Protein AF-0000000080389452 (afdb_homodimer)

Foldseek 3Di:
DAFAAQFDFDDDVQLVVLLVVCVVVVQWFDDDLQVVLFVVLLVLQVAPTKHKFFFLLLQLLLLCVLLVQAALAEEEEALQADLSNQVSNVVRNYHYDYFFADLQQRKHDLVRVLVRDDPRYAAYEIENPQQWDDPLVSRLVSCVVNVHAYEYACQQHRQKFFLRHHPCESGKYKYWQPRLHLHHLVTIMMIGHRDPSSNQSSNCQCPQCDPDPPDHDDGHDNGTDTSSSSSRSVVRVVCSVVFQVLLVVLLVLLCVLQPPQPQKAWHDHDPRIDGSRSWGKIWGLCQVVLCVLCVVLSFHKDQSAQAGNCRDPVNVVVPRDDDHPSSNRSSNTIMTGRRTNVQDPVNSVSSSVSVNVVSVVVD/DAFAAQFDFDDDPQLVVLLVVCVVVVQWFDDDLQVVLFVVLLVLQVAPTKHKFFFLLLQLLLLCVLLVQAALAEEEEALLADLSNQVSNVVRNYHYDYFFADLQQRKHDLVRVVVRDDPRYAAYEIENPQQWDDPLVSRLVSCVVVVHAYEYACQQHRQKFFLRHHPCESGKYKYWQPRLHLHHLVTIMMIGHRDPSSNQSSNCQCPQCDPDPPDHDDGHDNGTDTSSSSSRSVVRVVCSVVFQVLLVVLLVLLCVLQPPQPQKAWHDHDPRIDGSRSWGKIWGLCQVVLCVLCVVLSFHKDQSAQAGNCRDPVNVVVPRDDDHPSSNRSSNTIMTGRRTNVQDPVNSVSSSVSVNVVSVVVD

Solvent-accessible surface area (backbone atoms only — not comparable to full-atom values): 35458 Å² total; per-residue (Å²): 126,85,67,45,58,47,62,74,61,85,68,56,67,69,33,50,51,40,30,46,54,29,51,71,68,56,57,37,33,68,43,70,43,31,54,50,34,18,51,52,48,11,59,72,40,66,30,79,33,39,49,60,17,41,21,31,45,50,14,44,28,39,54,41,47,37,71,69,48,22,71,76,29,27,33,38,29,54,34,66,49,67,61,50,69,47,42,27,37,44,73,45,48,19,40,64,37,73,32,39,37,34,84,63,61,52,15,55,27,64,88,47,43,67,82,68,60,54,95,40,45,46,30,41,36,49,40,18,42,46,2,36,55,45,63,57,67,56,50,48,50,54,22,62,76,66,74,32,45,49,35,32,41,25,43,39,18,78,81,10,22,45,71,88,38,37,56,35,46,88,37,37,11,15,26,29,14,39,48,73,33,79,42,35,25,33,50,13,16,29,28,26,24,73,47,66,68,42,50,54,41,31,52,15,31,30,46,44,11,27,92,46,94,85,42,31,64,39,90,30,42,79,31,62,31,28,15,43,29,22,27,27,31,52,52,34,59,74,42,33,66,59,38,36,51,40,11,42,52,43,45,50,54,49,41,69,69,43,56,83,42,78,72,47,41,65,67,63,78,58,90,58,43,39,60,29,36,52,41,40,47,31,35,23,89,56,27,68,61,50,49,52,50,34,47,76,71,30,35,37,60,43,63,85,44,66,54,38,40,53,72,25,59,35,35,40,72,74,62,47,76,80,84,41,67,51,38,56,51,45,28,60,15,41,39,26,42,55,24,48,64,83,63,43,72,66,52,49,50,52,54,47,50,52,51,50,52,54,47,54,67,76,97,127,84,66,44,57,47,64,73,61,85,68,56,68,70,32,49,51,39,30,47,52,28,52,70,66,56,58,35,32,69,44,70,43,30,55,50,34,18,51,53,48,11,58,72,40,66,31,78,34,38,50,60,17,42,20,30,46,49,12,45,28,39,53,42,48,38,71,68,48,22,71,77,29,26,32,39,30,53,33,66,47,66,60,51,69,47,43,27,36,45,73,45,49,19,39,66,38,74,33,39,38,34,85,65,61,52,16,54,29,62,87,47,43,65,82,68,62,53,95,41,46,46,31,42,36,48,38,18,42,47,2,35,56,44,64,58,67,56,50,48,51,56,22,61,76,65,72,31,45,49,36,32,42,24,40,40,17,78,82,10,22,45,72,88,37,37,56,35,45,88,37,37,10,17,26,28,14,38,48,75,34,77,41,34,24,34,50,14,16,28,28,26,22,72,44,66,68,42,49,54,40,31,53,16,31,30,46,43,12,27,92,46,93,86,43,32,65,39,90,28,41,79,32,63,30,28,14,44,29,22,26,28,31,50,51,34,59,74,43,32,66,61,40,36,51,39,11,42,51,44,45,49,54,50,41,70,68,43,57,82,43,78,71,47,42,67,66,62,75,54,90,56,42,40,59,29,36,51,42,40,46,31,35,23,90,56,2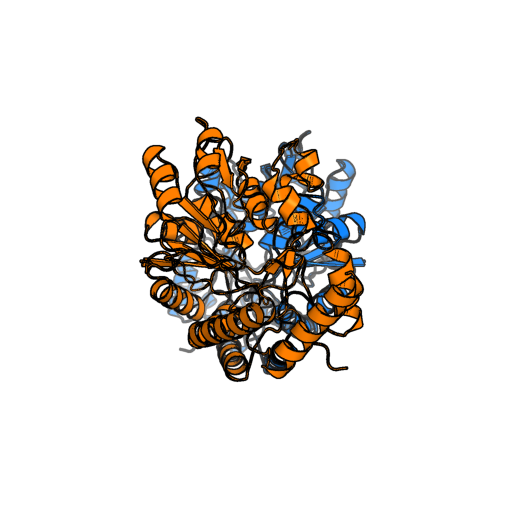8,68,60,51,50,53,52,34,47,76,72,31,34,37,61,43,62,86,46,67,54,38,39,53,71,25,60,34,36,39,71,73,63,47,75,80,85,41,66,52,38,56,51,46,30,59,15,40,40,25,41,56,23,46,63,83,62,45,72,67,54,49,50,52,54,47,50,50,51,50,52,54,46,56,68,76,98

InterPro domains:
  IPR000653 DegT/DnrJ/EryC1/StrS aminotransferase [PF01041] (10-355)
  IPR000653 DegT/DnrJ/EryC1/StrS aminotransferase [PIRSF000390] (1-358)
  IPR000653 DegT/DnrJ/EryC1/StrS aminotransferase [PTHR30244] (3-356)
  IPR000653 DegT/DnrJ/EryC1/StrS aminotransferase [cd00616] (15-356)
  IPR015421 Pyridoxal phosphate-dependent transferase, major domain [G3DSA:3.40.640.10] (1-239)
  IPR015422 Pyridoxal phosphate-dependent transferase, small domain [G3DSA:3.90.1150.10] (240-360)
  IPR015424 Pyridoxal phosphate-dependent transferase [SSF53383] (4-356)

Organism: NCBI:txid1090322

Secondary structure (DSSP, 8-state):
---B-S------HHHHHHHHHHHHHS--SSSHHHHHHHHHHHHHHT-SEEEEES-HHHHHHHHHHHTT--TT-EEEEESSS-THHHHHHHHTT-EEEEE-B-TTT-SB-HHHHGGG--TTEEEEE-B-GGGPPP-HHHHHHHHHHTT-EEEEE-TT-TT-EETTEETTTTTEEEEE--TTSSS--SS-EEEEES-HHHHHHHHHHHBTTEEETTEE-S---B-PPPHHHHHHHHHHHHHHHHHHHHHHHHHHHHHHHHTT-TT-BPPP--TTEE---S-EEEE-TTHHHHHHHHHHTTB--B-S-SS-GGGSHHHHHTT-----HHHHHHHHHEEEE--STT--HHHHHHHHHHHHHHHHHH-/---B-S------HHHHHHHHHHHHHS--SSSHHHHHHHHHHHHHHT-SEEEEES-HHHHHHHHHHHTT--TT-EEEEESSS-THHHHHHHHTT-EEEEE-B-TTT-SB-HHHHGGG--TTEEEEE-B-GGGPPP-HHHHHHHHHHTT-EEEEE-TT-TT-EETTEETTTTTEEEEE--TTSSS--SS-EEEEES-HHHHHHHHHHHBTTEEETTEE-S---B-PPPHHHHHHHHHHHHHHHHHHHHHHHHHHHHHHHHTT-TT-BPPP--TTEE---S-EEEE-TTHHHHHHHHHHTTB--B-S-SS-GGGSHHHHHTT-----HHHHHHHHHEEEE--STT--HHHHHHHHHHHHHHHHHH-

Structure (mmCIF, N/CA/C/O backbone):
data_AF-0000000080389452-model_v1
#
loop_
_entity.id
_entity.type
_entity.pdbx_description
1 polymer 'Putative PLP-dependent enzyme possibly involved in cell wall biogenesis'
#
loop_
_atom_site.group_PDB
_atom_site.id
_atom_site.type_symbol
_atom_site.label_atom_id
_atom_site.label_alt_id
_atom_site.label_comp_id
_atom_site.label_asym_id
_atom_site.label_entity_id
_atom_site.label_seq_id
_atom_site.pdbx_PDB_ins_code
_atom_site.Cartn_x
_atom_site.Cartn_y
_atom_site.Cartn_z
_atom_site.occupancy
_atom_site.B_iso_or_equiv
_atom_site.auth_seq_id
_atom_site.auth_comp_id
_atom_site.auth_asym_id
_atom_site.auth_atom_id
_atom_site.pdbx_PDB_model_num
ATOM 1 N N . MET A 1 1 ? -13.375 12.711 34.062 1 52.12 1 MET A N 1
ATOM 2 C CA . MET A 1 1 ? -13.562 13.797 33.094 1 52.12 1 MET A CA 1
ATOM 3 C C . MET A 1 1 ? -13.469 13.281 31.672 1 52.12 1 MET A C 1
ATOM 5 O O . MET A 1 1 ? -12.703 12.359 31.391 1 52.12 1 MET A O 1
ATOM 9 N N . ASN A 1 2 ? -14.508 13.539 30.859 1 78.69 2 ASN A N 1
ATOM 10 C CA . ASN A 1 2 ? -14.57 12.992 29.516 1 78.69 2 ASN A CA 1
ATOM 11 C C . ASN A 1 2 ? -13.43 13.516 28.641 1 78.69 2 ASN A C 1
ATOM 13 O O . ASN A 1 2 ? -13.18 14.719 28.594 1 78.69 2 ASN A O 1
ATOM 17 N N . MET A 1 3 ? -12.531 12.734 28.141 1 92.12 3 MET A N 1
ATOM 18 C CA . MET A 1 3 ? -11.359 13.062 27.328 1 92.12 3 MET A CA 1
ATOM 19 C C . MET A 1 3 ? -11.766 13.703 26 1 92.12 3 MET A C 1
ATOM 21 O O . MET A 1 3 ? -12.719 13.25 25.359 1 92.12 3 MET A O 1
ATOM 25 N N . ILE A 1 4 ? -11.32 14.945 25.719 1 97.81 4 ILE A N 1
ATOM 26 C CA . ILE A 1 4 ? -11.453 15.578 24.406 1 97.81 4 ILE A CA 1
ATOM 27 C C . ILE A 1 4 ? -10.312 15.141 23.5 1 97.81 4 ILE A C 1
ATOM 29 O O . ILE A 1 4 ? -9.188 15.641 23.625 1 97.81 4 ILE A O 1
ATOM 33 N N . PRO A 1 5 ? -10.594 14.211 22.594 1 96.69 5 PRO A N 1
ATOM 34 C CA . PRO A 1 5 ? -9.492 13.633 21.812 1 96.69 5 PRO A CA 1
ATOM 35 C C . PRO A 1 5 ? -8.984 14.586 20.734 1 96.69 5 PRO A C 1
ATOM 37 O O . PRO A 1 5 ? -9.75 15.406 20.203 1 96.69 5 PRO A O 1
ATOM 40 N N . ILE A 1 6 ? -7.73 14.5 20.391 1 97.25 6 ILE A N 1
ATOM 41 C CA . ILE A 1 6 ? -7.078 15.312 19.375 1 97.25 6 ILE A CA 1
ATOM 42 C C . ILE A 1 6 ? -7.648 14.977 17.984 1 97.25 6 ILE A C 1
ATOM 44 O O . ILE A 1 6 ? -7.68 15.836 17.094 1 97.25 6 ILE A O 1
ATOM 48 N N . ALA A 1 7 ? -8.125 13.734 17.781 1 94.56 7 ALA A N 1
ATOM 49 C CA . ALA A 1 7 ? -8.711 13.266 16.531 1 94.56 7 ALA A CA 1
ATOM 50 C C . ALA A 1 7 ? -9.836 12.266 16.797 1 94.56 7 ALA A C 1
ATOM 52 O O . ALA A 1 7 ? -9.805 11.531 17.781 1 94.56 7 ALA A O 1
ATOM 53 N N . LYS A 1 8 ? -10.797 12.266 15.984 1 93.31 8 LYS A N 1
ATOM 54 C CA . LYS A 1 8 ? -11.922 11.344 16.078 1 93.31 8 LYS A CA 1
ATOM 55 C C . LYS A 1 8 ? -12.508 11.055 14.695 1 93.31 8 LYS A C 1
ATOM 57 O O . LYS A 1 8 ? -13.461 11.719 14.266 1 93.31 8 LYS A O 1
ATOM 62 N N . PRO A 1 9 ? -11.938 9.969 14.031 1 90.44 9 PRO A N 1
ATOM 63 C CA . PRO A 1 9 ? -12.539 9.609 12.742 1 90.44 9 PRO A CA 1
ATOM 64 C C . PRO A 1 9 ? -14.039 9.352 12.836 1 90.44 9 PRO A C 1
ATOM 66 O O . PRO A 1 9 ? -14.5 8.742 13.812 1 90.44 9 PRO A O 1
ATOM 69 N N . GLN A 1 10 ? -14.734 9.836 11.883 1 89.06 10 GLN A N 1
ATOM 70 C CA . GLN A 1 10 ? -16.188 9.719 11.891 1 89.06 10 GLN A CA 1
ATOM 71 C C . GLN A 1 10 ? -16.672 8.734 10.828 1 89.06 10 GLN A C 1
ATOM 73 O O . GLN A 1 10 ? -16.625 9.023 9.633 1 89.06 10 GLN A O 1
ATOM 78 N N . LEU A 1 11 ? -17.062 7.594 11.156 1 94.12 11 LEU A N 1
ATOM 79 C CA . LEU A 1 11 ? -17.719 6.617 10.297 1 94.12 11 LEU A CA 1
ATOM 80 C C . LEU A 1 11 ? -19.094 6.258 10.852 1 94.12 11 LEU A C 1
ATOM 82 O O . LEU A 1 11 ? -19.234 5.969 12.039 1 94.12 11 LEU A O 1
ATOM 86 N N . GLU A 1 12 ? -20.094 6.402 10.023 1 94.56 12 GLU A N 1
ATOM 87 C CA . GLU A 1 12 ? -21.469 6.117 10.414 1 94.56 12 GLU A CA 1
ATOM 88 C C . GLU A 1 12 ? -22.047 4.992 9.562 1 94.56 12 GLU A C 1
ATOM 90 O O . GLU A 1 12 ? -21.312 4.258 8.898 1 94.56 12 GLU A O 1
ATOM 95 N N . GLU A 1 13 ? -23.297 4.828 9.625 1 97.06 13 GLU A N 1
ATOM 96 C CA . GLU A 1 13 ? -23.984 3.713 8.984 1 97.06 13 GLU A CA 1
ATOM 97 C C . GLU A 1 13 ? -23.859 3.783 7.469 1 97.06 13 GLU A C 1
ATOM 99 O O . GLU A 1 13 ? -23.781 2.752 6.797 1 97.06 13 GLU A O 1
ATOM 104 N N . ALA A 1 14 ? -23.797 4.965 6.949 1 98.12 14 ALA A N 1
ATOM 105 C CA . ALA A 1 14 ? -23.688 5.113 5.5 1 98.12 14 ALA A CA 1
ATOM 106 C C . ALA A 1 14 ? -22.406 4.477 4.973 1 98.12 14 ALA A C 1
ATOM 108 O O . ALA A 1 14 ? -22.406 3.836 3.922 1 98.12 14 ALA A O 1
ATOM 109 N N . GLU A 1 15 ? -21.266 4.723 5.656 1 98.38 15 GLU A N 1
ATOM 110 C CA . GLU A 1 15 ? -20.016 4.074 5.281 1 98.38 15 GLU A CA 1
ATOM 111 C C . GLU A 1 15 ? -20.109 2.559 5.422 1 98.38 15 GLU A C 1
ATOM 113 O O . GLU A 1 15 ? -19.641 1.819 4.559 1 98.38 15 GLU A O 1
ATOM 118 N N . ILE A 1 16 ? -20.703 2.086 6.535 1 98.5 16 ILE A N 1
ATOM 119 C CA . ILE A 1 16 ? -20.828 0.657 6.805 1 98.5 16 ILE A CA 1
ATOM 120 C C . ILE A 1 16 ? -21.641 -0.009 5.691 1 98.5 16 ILE A C 1
ATOM 122 O O . ILE A 1 16 ? -21.234 -1.052 5.168 1 98.5 16 ILE A O 1
ATOM 126 N N . GLU A 1 17 ? -22.719 0.602 5.277 1 98.56 17 GLU A N 1
ATOM 127 C CA . GLU A 1 17 ? -23.562 0.057 4.219 1 98.56 17 GLU A CA 1
ATOM 128 C C . GLU A 1 17 ? -22.828 0.03 2.883 1 98.56 17 GLU A C 1
ATOM 130 O O . GLU A 1 17 ? -22.938 -0.93 2.119 1 98.56 17 GLU A O 1
ATOM 135 N N . ALA A 1 18 ? -22.125 1.091 2.594 1 98.75 18 ALA A N 1
ATOM 136 C CA . ALA A 1 18 ? -21.344 1.151 1.358 1 98.75 18 ALA A CA 1
ATOM 137 C C . ALA A 1 18 ? -20.312 0.023 1.298 1 98.75 18 ALA A C 1
ATOM 139 O O . ALA A 1 18 ? -20.141 -0.604 0.251 1 98.75 18 ALA A O 1
ATOM 140 N N . VAL A 1 19 ? -19.672 -0.255 2.412 1 98.75 19 VAL A N 1
ATOM 141 C CA . VAL A 1 19 ? -18.672 -1.317 2.494 1 98.75 19 VAL A CA 1
ATOM 142 C C . VAL A 1 19 ? -19.344 -2.676 2.354 1 98.75 19 VAL A C 1
ATOM 144 O O . VAL A 1 19 ? -18.859 -3.555 1.642 1 98.75 19 VAL A O 1
ATOM 147 N N . ASN A 1 20 ? -20.469 -2.84 3.041 1 98.56 20 ASN A N 1
ATOM 148 C CA . ASN A 1 20 ? -21.219 -4.094 2.953 1 98.56 20 ASN A CA 1
ATOM 149 C C . ASN A 1 20 ? -21.594 -4.418 1.513 1 98.56 20 ASN A C 1
ATOM 151 O O . ASN A 1 20 ? -21.516 -5.574 1.093 1 98.56 20 ASN A O 1
ATOM 155 N N . ASN A 1 21 ? -22.016 -3.414 0.791 1 98.31 21 ASN A N 1
ATOM 156 C CA . ASN A 1 21 ? -22.375 -3.611 -0.608 1 98.31 21 ASN A CA 1
ATOM 157 C C . ASN A 1 21 ? -21.188 -4.117 -1.432 1 98.31 21 ASN A C 1
ATOM 159 O O . ASN A 1 21 ? -21.359 -4.965 -2.309 1 98.31 21 ASN A O 1
ATOM 163 N N . VAL A 1 22 ? -20.031 -3.582 -1.189 1 98.44 22 VAL A N 1
ATOM 164 C CA . VAL A 1 22 ? -18.828 -4.016 -1.887 1 98.44 22 VAL A CA 1
ATOM 165 C C . VAL A 1 22 ? -18.516 -5.469 -1.524 1 98.44 22 VAL A C 1
ATOM 167 O O . VAL A 1 22 ? -18.234 -6.289 -2.402 1 98.44 22 VAL A O 1
ATOM 170 N N . LEU A 1 23 ? -18.531 -5.781 -0.225 1 98.19 23 LEU A N 1
ATOM 171 C CA . LEU A 1 23 ? -18.234 -7.137 0.231 1 98.19 23 LEU A CA 1
ATOM 172 C C . LEU A 1 23 ? -19.188 -8.148 -0.39 1 98.19 23 LEU A C 1
ATOM 174 O O . LEU A 1 23 ? -18.766 -9.227 -0.81 1 98.19 23 LEU A O 1
ATOM 178 N N . ARG A 1 24 ? -20.422 -7.777 -0.513 1 96.81 24 ARG A N 1
ATOM 179 C CA . ARG A 1 24 ? -21.438 -8.672 -1.056 1 96.81 24 ARG A CA 1
ATOM 180 C C . ARG A 1 24 ? -21.266 -8.836 -2.562 1 96.81 24 ARG A C 1
ATOM 182 O O . ARG A 1 24 ? -21.578 -9.891 -3.115 1 96.81 24 ARG A O 1
ATOM 189 N N . SER A 1 25 ? -20.75 -7.816 -3.227 1 94.56 25 SER A N 1
ATOM 190 C CA . SER A 1 25 ? -20.562 -7.863 -4.676 1 94.56 25 SER A CA 1
ATOM 191 C C . SER A 1 25 ? -19.469 -8.852 -5.066 1 94.56 25 SER A C 1
ATOM 193 O O . SER A 1 25 ? -19.453 -9.344 -6.195 1 94.56 25 SER A O 1
ATOM 195 N N . GLY A 1 26 ? -18.516 -9.055 -4.184 1 93.56 26 GLY A N 1
ATOM 196 C CA . GLY A 1 26 ? -17.375 -9.914 -4.48 1 93.56 26 GLY A CA 1
ATOM 197 C C . GLY A 1 26 ? -16.25 -9.18 -5.164 1 93.56 26 GLY A C 1
ATOM 198 O O . GLY A 1 26 ? -15.141 -9.719 -5.297 1 93.56 26 GLY A O 1
ATOM 199 N N . ILE A 1 27 ? -16.469 -7.992 -5.652 1 95.5 27 ILE A N 1
ATOM 200 C CA . ILE A 1 27 ? -15.414 -7.152 -6.219 1 95.5 27 ILE A CA 1
ATOM 201 C C . ILE A 1 27 ? -14.758 -6.336 -5.113 1 95.5 27 ILE A C 1
ATOM 203 O O . ILE A 1 27 ? -15.125 -5.184 -4.879 1 95.5 27 ILE A O 1
ATOM 207 N N . ILE A 1 28 ? -13.734 -6.91 -4.492 1 96.5 28 ILE A N 1
ATOM 208 C CA . ILE A 1 28 ? -13.32 -6.387 -3.195 1 96.5 28 ILE A CA 1
ATOM 209 C C . ILE A 1 28 ? -11.93 -5.766 -3.309 1 96.5 28 ILE A C 1
ATOM 211 O O . ILE A 1 28 ? -11.43 -5.168 -2.354 1 96.5 28 ILE A O 1
ATOM 215 N N . ALA A 1 29 ? -11.188 -6.008 -4.426 1 97.12 29 ALA A N 1
ATOM 216 C CA . ALA A 1 29 ? -9.953 -5.285 -4.723 1 97.12 29 ALA A CA 1
ATOM 217 C C . ALA A 1 29 ? -10.234 -4.051 -5.574 1 97.12 29 ALA A C 1
ATOM 219 O O . ALA A 1 29 ? -11.289 -3.422 -5.441 1 97.12 29 ALA A O 1
ATOM 220 N N . GLU A 1 30 ? -9.281 -3.549 -6.285 1 98.12 30 GLU A N 1
ATOM 221 C CA . GLU A 1 30 ? -9.531 -2.396 -7.148 1 98.12 30 GLU A CA 1
ATOM 222 C C . GLU A 1 30 ? -10.617 -2.701 -8.18 1 98.12 30 GLU A C 1
ATOM 224 O O . GLU A 1 30 ? -10.555 -3.723 -8.867 1 98.12 30 GLU A O 1
ATOM 229 N N . GLY A 1 31 ? -11.609 -1.897 -8.266 1 98 31 GLY A N 1
ATOM 230 C CA . GLY A 1 31 ? -12.711 -2.115 -9.18 1 98 31 GLY A CA 1
ATOM 231 C C . GLY A 1 31 ? -13.5 -0.852 -9.477 1 98 31 GLY A C 1
ATOM 232 O O . GLY A 1 31 ? -12.922 0.234 -9.586 1 98 31 GLY A O 1
ATOM 233 N N . PRO A 1 32 ? -14.797 -0.983 -9.727 1 98.38 32 PRO A N 1
ATOM 234 C CA . PRO A 1 32 ? -15.617 0.143 -10.188 1 98.38 32 PRO A CA 1
ATOM 235 C C . PRO A 1 32 ? -15.734 1.253 -9.141 1 98.38 32 PRO A C 1
ATOM 237 O O . PRO A 1 32 ? -15.844 2.43 -9.5 1 98.38 32 PRO A O 1
ATOM 240 N N . ARG A 1 33 ? -15.758 0.907 -7.852 1 98.69 33 ARG A N 1
ATOM 241 C CA . ARG A 1 33 ? -15.867 1.938 -6.824 1 98.69 33 ARG A CA 1
ATOM 242 C C . ARG A 1 33 ? -14.633 2.838 -6.816 1 98.69 33 ARG A C 1
ATOM 244 O O . ARG A 1 33 ? -14.742 4.043 -6.578 1 98.69 33 ARG A O 1
ATOM 251 N N . VAL A 1 34 ? -13.469 2.244 -7.066 1 98.94 34 VAL A N 1
ATOM 252 C CA . VAL A 1 34 ? -12.242 3.033 -7.168 1 98.94 34 VAL A CA 1
ATOM 253 C C . VAL A 1 34 ? -12.352 4 -8.344 1 98.94 34 VAL A C 1
ATOM 255 O O . VAL A 1 34 ? -12.008 5.18 -8.219 1 98.94 34 VAL A O 1
ATOM 258 N N . ALA A 1 35 ? -12.797 3.49 -9.461 1 98.88 35 ALA A N 1
ATOM 259 C CA . ALA A 1 35 ? -12.961 4.34 -10.641 1 98.88 35 ALA A CA 1
ATOM 260 C C . ALA A 1 35 ? -13.906 5.496 -10.359 1 98.88 35 ALA A C 1
ATOM 262 O O . ALA A 1 35 ? -13.648 6.633 -10.758 1 98.88 35 ALA A O 1
ATOM 263 N N . GLU A 1 36 ? -15 5.219 -9.688 1 98.88 36 GLU A N 1
ATOM 264 C CA . GLU A 1 36 ? -15.961 6.25 -9.312 1 98.88 36 GLU A CA 1
ATOM 265 C C . GLU A 1 36 ? -15.336 7.273 -8.367 1 98.88 36 GLU A C 1
ATOM 267 O O . GLU A 1 36 ? -15.531 8.477 -8.531 1 98.88 36 GLU A O 1
ATOM 272 N N . PHE A 1 37 ? -14.656 6.777 -7.387 1 98.94 37 PHE A N 1
ATOM 273 C CA . PHE A 1 37 ? -14.008 7.648 -6.414 1 98.94 37 PHE A CA 1
ATOM 274 C C . PHE A 1 37 ? -13 8.57 -7.094 1 98.94 37 PHE A C 1
ATOM 276 O O . PHE A 1 37 ? -12.922 9.758 -6.77 1 98.94 37 PHE A O 1
ATOM 283 N N . GLU A 1 38 ? -12.188 7.984 -8.039 1 98.94 38 GLU A N 1
ATOM 284 C CA . GLU A 1 38 ? -11.234 8.773 -8.805 1 98.94 38 GLU A CA 1
ATOM 285 C C . GLU A 1 38 ? -11.938 9.906 -9.555 1 98.94 38 GLU A C 1
ATOM 287 O O . GLU A 1 38 ? -11.484 11.055 -9.508 1 98.94 38 GLU A O 1
ATOM 292 N N . GLN A 1 39 ? -12.977 9.594 -10.172 1 98.88 39 GLN A N 1
ATOM 293 C CA . GLN A 1 39 ? -13.703 10.594 -10.945 1 98.88 39 GLN A CA 1
ATOM 294 C C . GLN A 1 39 ? -14.273 11.68 -10.031 1 98.88 39 GLN A C 1
ATOM 296 O O . GLN A 1 39 ? -14.125 12.867 -10.305 1 98.88 39 GLN A O 1
ATOM 301 N N . GLU A 1 40 ? -14.938 11.297 -8.977 1 98.94 40 GLU A N 1
ATOM 302 C CA . GLU A 1 40 ? -15.562 12.258 -8.062 1 98.94 40 GLU A CA 1
ATOM 303 C C . GLU A 1 40 ? -14.516 13.148 -7.395 1 98.94 40 GLU A C 1
ATOM 305 O O . GLU A 1 40 ? -14.758 14.328 -7.164 1 98.94 40 GLU A O 1
ATOM 310 N N . PHE A 1 41 ? -13.414 12.602 -7.055 1 98.94 41 PHE A N 1
ATOM 311 C CA . PHE A 1 41 ? -12.383 13.391 -6.391 1 98.94 41 PHE A CA 1
ATOM 312 C C . PHE A 1 41 ? -11.742 14.375 -7.363 1 98.94 41 PHE A C 1
ATOM 314 O O . PHE A 1 41 ? -11.398 15.492 -6.984 1 98.94 41 PHE A O 1
ATOM 321 N N . ALA A 1 42 ? -11.469 13.883 -8.609 1 98.94 42 ALA A N 1
ATOM 322 C CA . ALA A 1 42 ? -11 14.805 -9.641 1 98.94 42 ALA A CA 1
ATOM 323 C C . ALA A 1 42 ? -11.953 15.984 -9.805 1 98.94 42 ALA A C 1
ATOM 325 O O . ALA A 1 42 ? -11.523 17.141 -9.836 1 98.94 42 ALA A O 1
ATOM 326 N N . ASP A 1 43 ? -13.258 15.688 -9.875 1 98.88 43 ASP A N 1
ATOM 327 C CA . ASP A 1 43 ? -14.273 16.719 -10 1 98.88 43 ASP A CA 1
ATOM 328 C C . ASP A 1 43 ? -14.242 17.672 -8.805 1 98.88 43 ASP A C 1
ATOM 330 O O . ASP A 1 43 ? -14.312 18.891 -8.961 1 98.88 43 ASP A O 1
ATOM 334 N N . TYR A 1 44 ? -14.148 17.141 -7.68 1 98.88 44 TYR A N 1
ATOM 335 C CA . TYR A 1 44 ? -14.117 17.922 -6.449 1 98.88 44 TYR A CA 1
ATOM 336 C C . TYR A 1 44 ? -12.922 18.859 -6.438 1 98.88 44 TYR A C 1
ATOM 338 O O . TYR A 1 44 ? -13.047 20.031 -6.051 1 98.88 44 TYR A O 1
ATOM 346 N N . THR A 1 45 ? -11.734 18.344 -6.816 1 98.88 45 THR A N 1
ATOM 347 C CA . THR A 1 45 ? -10.484 19.094 -6.762 1 98.88 45 THR A CA 1
ATOM 348 C C . THR A 1 45 ? -10.391 20.062 -7.93 1 98.88 45 THR A C 1
ATOM 350 O O . THR A 1 45 ? -9.656 21.062 -7.863 1 98.88 45 THR A O 1
ATOM 353 N N . GLY A 1 46 ? -11.102 19.812 -8.992 1 98.75 46 GLY A N 1
ATOM 354 C CA . GLY A 1 46 ? -11.055 20.641 -10.188 1 98.75 46 GLY A CA 1
ATOM 355 C C . GLY A 1 46 ? -9.953 20.234 -11.148 1 98.75 46 GLY A C 1
ATOM 356 O O . GLY A 1 46 ? -9.359 21.078 -11.812 1 98.75 46 GLY A O 1
ATOM 357 N N . THR A 1 47 ? -9.578 18.953 -11.18 1 98.88 47 THR A N 1
ATOM 358 C CA . THR A 1 47 ? -8.586 18.422 -12.109 1 98.88 47 THR A CA 1
ATOM 359 C C . THR A 1 47 ? -9.234 17.484 -13.117 1 98.88 47 THR A C 1
ATOM 361 O O . THR A 1 47 ? -10.359 17.031 -12.914 1 98.88 47 THR A O 1
ATOM 364 N N . GLU A 1 48 ? -8.555 17.188 -14.188 1 98.88 48 GLU A N 1
ATOM 365 C CA . GLU A 1 48 ? -9.086 16.312 -15.219 1 98.88 48 GLU A CA 1
ATOM 366 C C . GLU A 1 48 ? -8.992 14.844 -14.797 1 98.88 48 GLU A C 1
ATOM 368 O O . GLU A 1 48 ? -9.852 14.031 -15.148 1 98.88 48 GLU A O 1
ATOM 373 N N . TYR A 1 49 ? -7.934 14.516 -14.062 1 98.94 49 TYR A N 1
ATOM 374 C CA . TYR A 1 49 ? -7.676 13.125 -13.727 1 98.94 49 TYR A CA 1
ATOM 375 C C . TYR A 1 49 ? -7.359 12.977 -12.242 1 98.94 49 TYR A C 1
ATOM 377 O O . TYR A 1 49 ? -6.867 13.914 -11.609 1 98.94 49 TYR A O 1
ATOM 385 N N . ALA A 1 50 ? -7.703 11.867 -11.703 1 98.94 50 ALA A N 1
ATOM 386 C CA . ALA A 1 50 ? -7.246 11.406 -10.391 1 98.94 50 ALA A CA 1
ATOM 387 C C . ALA A 1 50 ? -6.934 9.914 -10.422 1 98.94 50 ALA A C 1
ATOM 389 O O . ALA A 1 50 ? -7.574 9.148 -11.148 1 98.94 50 ALA A O 1
ATOM 390 N N . VAL A 1 51 ? -5.934 9.484 -9.734 1 98.94 51 VAL A N 1
ATOM 391 C CA . VAL A 1 51 ? -5.52 8.086 -9.641 1 98.94 51 VAL A CA 1
ATOM 392 C C . VAL A 1 51 ? -5.406 7.684 -8.172 1 98.94 51 VAL A C 1
ATOM 394 O O . VAL A 1 51 ? -4.523 8.156 -7.457 1 98.94 51 VAL A O 1
ATOM 397 N N . ALA A 1 52 ? -6.273 6.812 -7.723 1 98.94 52 ALA A N 1
ATOM 398 C CA . ALA A 1 52 ? -6.312 6.379 -6.328 1 98.94 52 ALA A CA 1
ATOM 399 C C . ALA A 1 52 ? -5.242 5.328 -6.051 1 98.94 52 ALA A C 1
ATOM 401 O O . ALA A 1 52 ? -4.977 4.465 -6.895 1 98.94 52 ALA A O 1
ATOM 402 N N . VAL A 1 53 ? -4.602 5.441 -4.922 1 98.94 53 VAL A N 1
ATOM 403 C CA . VAL A 1 53 ? -3.576 4.504 -4.477 1 98.94 53 VAL A CA 1
ATOM 404 C C . VAL A 1 53 ? -3.795 4.156 -3.008 1 98.94 53 VAL A C 1
ATOM 406 O O . VAL A 1 53 ? -4.758 4.617 -2.391 1 98.94 53 VAL A O 1
ATOM 409 N N . ASN A 1 54 ? -2.932 3.371 -2.443 1 98.88 54 ASN A N 1
ATOM 410 C CA . ASN A 1 54 ? -3.264 2.73 -1.176 1 98.88 54 ASN A CA 1
ATOM 411 C C . ASN A 1 54 ? -2.801 3.568 0.013 1 98.88 54 ASN A C 1
ATOM 413 O O . ASN A 1 54 ? -3.059 3.215 1.165 1 98.88 54 ASN A O 1
ATOM 417 N N . SER A 1 55 ? -2.143 4.715 -0.176 1 98.88 55 SER A N 1
ATOM 418 C CA . SER A 1 55 ? -1.758 5.598 0.92 1 98.88 55 SER A CA 1
ATOM 419 C C . SER A 1 55 ? -1.305 6.961 0.401 1 98.88 55 SER A C 1
ATOM 421 O O . SER A 1 55 ? -1.071 7.125 -0.798 1 98.88 55 SER A O 1
ATOM 423 N N . GLY A 1 56 ? -1.243 7.922 1.294 1 98.94 56 GLY A N 1
ATOM 424 C CA . GLY A 1 56 ? -0.65 9.195 0.931 1 98.94 56 GLY A CA 1
ATOM 425 C C . GLY A 1 56 ? 0.809 9.086 0.532 1 98.94 56 GLY A C 1
ATOM 426 O O . GLY A 1 56 ? 1.253 9.75 -0.41 1 98.94 56 GLY A O 1
ATOM 427 N N . THR A 1 57 ? 1.601 8.258 1.235 1 98.94 57 THR A N 1
ATOM 428 C CA . THR A 1 57 ? 2.998 8 0.899 1 98.94 57 THR A CA 1
ATOM 429 C C . THR A 1 57 ? 3.121 7.453 -0.519 1 98.94 57 THR A C 1
ATOM 431 O O . THR A 1 57 ? 3.984 7.883 -1.285 1 98.94 57 THR A O 1
ATOM 434 N N . ALA A 1 58 ? 2.227 6.516 -0.84 1 98.94 58 ALA A N 1
ATOM 435 C CA . ALA A 1 58 ? 2.201 5.953 -2.188 1 98.94 58 ALA A CA 1
ATOM 436 C C . ALA A 1 58 ? 1.853 7.02 -3.221 1 98.94 58 ALA A C 1
ATOM 438 O O . ALA A 1 58 ? 2.387 7.016 -4.332 1 98.94 58 ALA A O 1
ATOM 439 N N . ALA A 1 59 ? 0.91 7.891 -2.875 1 99 59 ALA A N 1
ATOM 440 C CA . ALA A 1 59 ? 0.524 8.961 -3.791 1 99 59 ALA A CA 1
ATOM 441 C C . ALA A 1 59 ? 1.711 9.867 -4.105 1 99 59 ALA A C 1
ATOM 443 O O . ALA A 1 59 ? 1.948 10.211 -5.266 1 99 59 ALA A O 1
ATOM 444 N N . LEU A 1 60 ? 2.451 10.266 -3.07 1 98.94 60 LEU A N 1
ATOM 445 C CA . LEU A 1 60 ? 3.641 11.094 -3.256 1 98.94 60 LEU A CA 1
ATOM 446 C C . LEU A 1 60 ? 4.676 10.367 -4.105 1 98.94 60 LEU A C 1
ATOM 448 O O . LEU A 1 60 ? 5.199 10.93 -5.074 1 98.94 60 LEU A O 1
ATOM 452 N N . HIS A 1 61 ? 4.926 9.133 -3.771 1 98.94 61 HIS A N 1
ATOM 453 C CA . HIS A 1 61 ? 5.906 8.305 -4.465 1 98.94 61 HIS A CA 1
ATOM 454 C C . HIS A 1 61 ? 5.559 8.156 -5.941 1 98.94 61 HIS A C 1
ATOM 456 O O . HIS A 1 61 ? 6.387 8.43 -6.809 1 98.94 61 HIS A O 1
ATOM 462 N N . ALA A 1 62 ? 4.32 7.75 -6.219 1 98.94 62 ALA A N 1
ATOM 463 C CA . ALA A 1 62 ? 3.877 7.516 -7.59 1 98.94 62 ALA A CA 1
ATOM 464 C C . ALA A 1 62 ? 3.881 8.812 -8.398 1 98.94 62 ALA A C 1
ATOM 466 O O . ALA A 1 62 ? 4.188 8.805 -9.594 1 98.94 62 ALA A O 1
ATOM 467 N N . ALA A 1 63 ? 3.469 9.922 -7.727 1 98.94 63 ALA A N 1
ATOM 468 C CA . ALA A 1 63 ? 3.49 11.211 -8.414 1 98.94 63 ALA A CA 1
ATOM 469 C C . ALA A 1 63 ? 4.902 11.562 -8.867 1 98.94 63 ALA A C 1
ATOM 471 O O . ALA A 1 63 ? 5.102 12.023 -9.992 1 98.94 63 ALA A O 1
ATOM 472 N N . LEU A 1 64 ? 5.871 11.375 -8.016 1 98.94 64 LEU A N 1
ATOM 473 C CA . LEU A 1 64 ? 7.266 11.656 -8.352 1 98.94 64 LEU A CA 1
ATOM 474 C C . LEU A 1 64 ? 7.738 10.773 -9.5 1 98.94 64 LEU A C 1
ATOM 476 O O . LEU A 1 64 ? 8.305 11.273 -10.477 1 98.94 64 LEU A O 1
ATOM 480 N N . LEU A 1 65 ? 7.473 9.492 -9.406 1 98.94 65 LEU A N 1
ATOM 481 C CA . LEU A 1 65 ? 7.883 8.555 -10.438 1 98.94 65 LEU A CA 1
ATOM 482 C C . LEU A 1 65 ? 7.215 8.883 -11.773 1 98.94 65 LEU A C 1
ATOM 484 O O . LEU A 1 65 ? 7.836 8.766 -12.828 1 98.94 65 LEU A O 1
ATOM 488 N N . ALA A 1 66 ? 5.945 9.227 -11.695 1 98.94 66 ALA A N 1
ATOM 489 C CA . ALA A 1 66 ? 5.188 9.523 -12.914 1 98.94 66 ALA A CA 1
ATOM 490 C C . ALA A 1 66 ? 5.801 10.703 -13.664 1 98.94 66 ALA A C 1
ATOM 492 O O . ALA A 1 66 ? 5.656 10.812 -14.883 1 98.94 66 ALA A O 1
ATOM 493 N N . HIS A 1 67 ? 6.488 11.578 -12.953 1 98.94 67 HIS A N 1
ATOM 494 C CA . HIS A 1 67 ? 7.148 12.727 -13.562 1 98.94 67 HIS A CA 1
ATOM 495 C C . HIS A 1 67 ? 8.578 12.398 -13.961 1 98.94 67 HIS A C 1
ATOM 497 O O . HIS A 1 67 ? 9.344 13.281 -14.344 1 98.94 67 HIS A O 1
ATOM 503 N N . GLY A 1 68 ? 8.992 11.164 -13.82 1 98.62 68 GLY A N 1
ATOM 504 C CA . GLY A 1 68 ? 10.312 10.711 -14.25 1 98.62 68 GLY A CA 1
ATOM 505 C C . GLY A 1 68 ? 11.414 11.109 -13.289 1 98.62 68 GLY A C 1
ATOM 506 O O . GLY A 1 68 ? 12.594 11.117 -13.648 1 98.62 68 GLY A O 1
ATOM 507 N N . ILE A 1 69 ? 11.062 11.531 -12.07 1 98.88 69 ILE A N 1
ATOM 508 C CA . ILE A 1 69 ? 12.047 11.922 -11.062 1 98.88 69 ILE A CA 1
ATOM 509 C C . ILE A 1 69 ? 12.758 10.68 -10.531 1 98.88 69 ILE A C 1
ATOM 511 O O . ILE A 1 69 ? 12.117 9.68 -10.195 1 98.88 69 ILE A O 1
ATOM 515 N N . GLY A 1 70 ? 14.039 10.703 -10.391 1 98.38 70 GLY A N 1
ATOM 516 C CA . GLY A 1 70 ? 14.828 9.555 -9.969 1 98.38 70 GLY A CA 1
ATOM 517 C C . GLY A 1 70 ? 16.266 9.914 -9.633 1 98.38 70 GLY A C 1
ATOM 518 O O . GLY A 1 70 ? 16.547 11.031 -9.188 1 98.38 70 GLY A O 1
ATOM 519 N N . LYS A 1 71 ? 17.156 8.891 -9.789 1 97.62 71 LYS A N 1
ATOM 520 C CA . LYS A 1 71 ? 18.562 9.016 -9.438 1 97.62 71 LYS A CA 1
ATOM 521 C C . LYS A 1 71 ? 19.188 10.242 -10.109 1 97.62 71 LYS A C 1
ATOM 523 O O . LYS A 1 71 ? 19.016 10.445 -11.312 1 97.62 71 LYS A O 1
ATOM 528 N N . GLY A 1 72 ? 19.859 11.055 -9.305 1 98.38 72 GLY A N 1
ATOM 529 C CA . GLY A 1 72 ? 20.531 12.227 -9.82 1 98.38 72 GLY A CA 1
ATOM 530 C C . GLY A 1 72 ? 19.703 13.492 -9.711 1 98.38 72 GLY A C 1
ATOM 531 O O . GLY A 1 72 ? 20.234 14.602 -9.82 1 98.38 72 GLY A O 1
ATOM 532 N N . ASP A 1 73 ? 18.422 13.359 -9.438 1 98.88 73 ASP A N 1
ATOM 533 C CA . ASP A 1 73 ? 17.516 14.5 -9.344 1 98.88 73 ASP A CA 1
ATOM 534 C C . ASP A 1 73 ? 17.422 15.008 -7.902 1 98.88 73 ASP A C 1
ATOM 536 O O . ASP A 1 73 ? 17.672 14.258 -6.961 1 98.88 73 ASP A O 1
ATOM 540 N N . GLU A 1 74 ? 17.125 16.25 -7.781 1 98.94 74 GLU A N 1
ATOM 541 C CA . GLU A 1 74 ? 16.828 16.891 -6.5 1 98.94 74 GLU A CA 1
ATOM 542 C C . GLU A 1 74 ? 15.398 17.422 -6.465 1 98.94 74 GLU A C 1
ATOM 544 O O . GLU A 1 74 ? 14.898 17.922 -7.473 1 98.94 74 GLU A O 1
ATOM 549 N N . VAL A 1 75 ? 14.773 17.281 -5.375 1 99 75 VAL A N 1
ATOM 550 C CA . VAL A 1 75 ? 13.453 17.844 -5.145 1 99 75 VAL A CA 1
ATOM 551 C C . VAL A 1 75 ? 13.484 18.75 -3.912 1 99 75 VAL A C 1
ATOM 553 O O . VAL A 1 75 ? 13.852 18.312 -2.822 1 99 75 VAL A O 1
ATOM 556 N N . ILE A 1 76 ? 13.117 20 -4.059 1 98.94 76 ILE A N 1
ATOM 557 C CA . ILE A 1 76 ? 13.102 20.938 -2.945 1 98.94 76 ILE A CA 1
ATOM 558 C C . ILE A 1 76 ? 11.781 20.812 -2.182 1 98.94 76 ILE A C 1
ATOM 560 O O . ILE A 1 76 ? 10.703 20.844 -2.781 1 98.94 76 ILE A O 1
ATOM 564 N N . THR A 1 77 ? 11.867 20.656 -0.884 1 98.94 77 THR A N 1
ATOM 565 C CA . THR A 1 77 ? 10.672 20.516 -0.057 1 98.94 77 THR A CA 1
ATOM 566 C C . THR A 1 77 ? 10.938 21.016 1.361 1 98.94 77 THR A C 1
ATOM 568 O O . THR A 1 77 ? 11.914 21.719 1.602 1 98.94 77 THR A O 1
ATOM 571 N N . SER A 1 78 ? 9.945 20.781 2.223 1 98.75 78 SER A N 1
ATOM 572 C CA . SER A 1 78 ? 10 21.234 3.611 1 98.75 78 SER A CA 1
ATOM 573 C C . SER A 1 78 ? 10.5 20.125 4.531 1 98.75 78 SER A C 1
ATOM 575 O O . SER A 1 78 ? 10.133 18.953 4.371 1 98.75 78 SER A O 1
ATOM 577 N N . SER A 1 79 ? 11.375 20.531 5.492 1 98.81 79 SER A N 1
ATOM 578 C CA . SER A 1 79 ? 11.781 19.609 6.543 1 98.81 79 SER A CA 1
ATOM 579 C C . SER A 1 79 ? 10.773 19.594 7.688 1 98.81 79 SER A C 1
ATOM 581 O O . SER A 1 79 ? 10.781 18.672 8.516 1 98.81 79 SER A O 1
ATOM 583 N N . PHE A 1 80 ? 9.891 20.562 7.711 1 98.81 80 PHE A N 1
ATOM 584 C CA . PHE A 1 80 ? 8.844 20.609 8.727 1 98.81 80 PHE A CA 1
ATOM 585 C C . PHE A 1 80 ? 7.559 19.969 8.211 1 98.81 80 PHE A C 1
ATOM 587 O O . PHE A 1 80 ? 6.586 20.672 7.918 1 98.81 80 PHE A O 1
ATOM 594 N N . SER A 1 81 ? 7.613 18.688 8.156 1 98.56 81 SER A N 1
ATOM 595 C CA . SER A 1 81 ? 6.523 17.859 7.66 1 98.56 81 SER A CA 1
ATOM 596 C C . SER A 1 81 ? 6.613 16.438 8.219 1 98.56 81 SER A C 1
ATOM 598 O O . SER A 1 81 ? 7.488 16.141 9.039 1 98.56 81 SER A O 1
ATOM 600 N N . PHE A 1 82 ? 5.602 15.688 7.961 1 98.5 82 PHE A N 1
ATOM 601 C CA . PHE A 1 82 ? 5.723 14.258 8.227 1 98.5 82 PHE A CA 1
ATOM 602 C C . PHE A 1 82 ? 6.809 13.633 7.355 1 98.5 82 PHE A C 1
ATOM 604 O O . PHE A 1 82 ? 7.027 14.062 6.223 1 98.5 82 PHE A O 1
ATOM 611 N N . ILE A 1 83 ? 7.477 12.578 7.727 1 98.69 83 ILE A N 1
ATOM 612 C CA . ILE A 1 83 ? 8.672 11.984 7.145 1 98.69 83 ILE A CA 1
ATOM 613 C C . ILE A 1 83 ? 8.375 11.508 5.727 1 98.69 83 ILE A C 1
ATOM 615 O O . ILE A 1 83 ? 9.266 11.469 4.875 1 98.69 83 ILE A O 1
ATOM 619 N N . ALA A 1 84 ? 7.117 11.125 5.434 1 98.75 84 ALA A N 1
ATOM 620 C CA . ALA A 1 84 ? 6.715 10.578 4.141 1 98.75 84 ALA A CA 1
ATOM 621 C C . ALA A 1 84 ? 7.004 11.562 3.014 1 98.75 84 ALA A C 1
ATOM 623 O O . ALA A 1 84 ? 7.289 11.156 1.884 1 98.75 84 ALA A O 1
ATOM 624 N N . THR A 1 85 ? 6.934 12.891 3.309 1 98.88 85 THR A N 1
ATOM 625 C CA . THR A 1 85 ? 7.219 13.914 2.303 1 98.88 85 THR A CA 1
ATOM 626 C C . THR A 1 85 ? 8.609 13.703 1.705 1 98.88 85 THR A C 1
ATOM 628 O O . THR A 1 85 ? 8.766 13.648 0.484 1 98.88 85 THR A O 1
ATOM 631 N N . ALA A 1 86 ? 9.555 13.547 2.557 1 98.88 86 ALA A N 1
ATOM 632 C CA . ALA A 1 86 ? 10.938 13.414 2.104 1 98.88 86 ALA A CA 1
ATOM 633 C C . ALA A 1 86 ? 1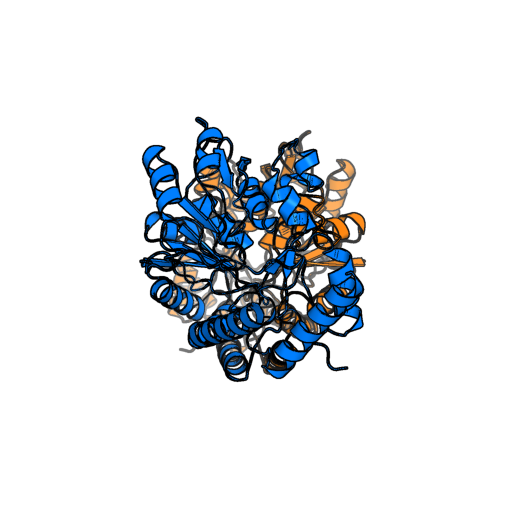1.25 11.969 1.715 1 98.88 86 ALA A C 1
ATOM 635 O O . ALA A 1 86 ? 12 11.727 0.769 1 98.88 86 ALA A O 1
ATOM 636 N N . ASN A 1 87 ? 10.703 10.961 2.428 1 98.88 87 ASN A N 1
ATOM 637 C CA . ASN A 1 87 ? 10.945 9.555 2.104 1 98.88 87 ASN A CA 1
ATOM 638 C C . ASN A 1 87 ? 10.516 9.227 0.677 1 98.88 87 ASN A C 1
ATOM 640 O O . ASN A 1 87 ? 11.172 8.445 -0.012 1 98.88 87 ASN A O 1
ATOM 644 N N . SER A 1 88 ? 9.375 9.766 0.276 1 98.94 88 SER A N 1
ATOM 645 C CA . SER A 1 88 ? 8.867 9.477 -1.062 1 98.94 88 SER A CA 1
ATOM 646 C C . SER A 1 88 ? 9.867 9.898 -2.135 1 98.94 88 SER A C 1
ATOM 648 O O . SER A 1 88 ? 9.945 9.273 -3.193 1 98.94 88 SER A O 1
ATOM 650 N N . ILE A 1 89 ? 10.594 11 -1.869 1 98.94 89 ILE A N 1
ATOM 651 C CA . ILE A 1 89 ? 11.641 11.445 -2.779 1 98.94 89 ILE A CA 1
ATOM 652 C C . ILE A 1 89 ? 12.789 10.445 -2.783 1 98.94 89 ILE A C 1
ATOM 654 O O . ILE A 1 89 ? 13.273 10.047 -3.846 1 98.94 89 ILE A O 1
ATOM 658 N N . LEU A 1 90 ? 13.164 9.961 -1.616 1 98.81 90 LEU A N 1
ATOM 659 C CA . LEU A 1 90 ? 14.242 8.984 -1.492 1 98.81 90 LEU A CA 1
ATOM 660 C C . LEU A 1 90 ? 13.867 7.68 -2.188 1 98.81 90 LEU A C 1
ATOM 662 O O . LEU A 1 90 ? 14.734 7.008 -2.758 1 98.81 90 LEU A O 1
ATOM 666 N N . PHE A 1 91 ? 12.578 7.293 -2.137 1 98.56 91 PHE A N 1
ATOM 667 C CA . PHE A 1 91 ? 12.117 6.066 -2.77 1 98.56 91 PHE A CA 1
ATOM 668 C C . PHE A 1 91 ? 12.484 6.047 -4.25 1 98.56 91 PHE A C 1
ATOM 670 O O . PHE A 1 91 ? 12.695 4.98 -4.828 1 98.56 91 PHE A O 1
ATOM 677 N N . THR A 1 92 ? 12.516 7.211 -4.887 1 98.44 92 THR A N 1
ATOM 678 C CA . THR A 1 92 ? 12.742 7.309 -6.324 1 98.44 92 THR A CA 1
ATOM 679 C C . THR A 1 92 ? 14.242 7.254 -6.633 1 98.44 92 THR A C 1
ATOM 681 O O . THR A 1 92 ? 14.633 7.07 -7.789 1 98.44 92 THR A O 1
ATOM 684 N N . GLY A 1 93 ? 15.062 7.414 -5.621 1 97.94 93 GLY A N 1
ATOM 685 C CA . GLY A 1 93 ? 16.5 7.574 -5.797 1 97.94 93 GLY A CA 1
ATOM 686 C C . GLY A 1 93 ? 16.938 9.023 -5.855 1 97.94 93 GLY A C 1
ATOM 687 O O . GLY A 1 93 ? 18.125 9.312 -5.863 1 97.94 93 GLY A O 1
ATOM 688 N N . ALA A 1 94 ? 15.961 9.93 -5.844 1 98.81 94 ALA A N 1
ATOM 689 C CA . ALA A 1 94 ? 16.266 11.359 -5.859 1 98.81 94 ALA A CA 1
ATOM 690 C C . ALA A 1 94 ? 16.656 11.859 -4.469 1 98.81 94 ALA A C 1
ATOM 692 O O . ALA A 1 94 ? 16.594 11.102 -3.494 1 98.81 94 ALA A O 1
ATOM 693 N N . LYS A 1 95 ? 17.094 13.102 -4.41 1 98.88 95 LYS A N 1
ATOM 694 C CA . LYS A 1 95 ? 17.562 13.703 -3.164 1 98.88 95 LYS A CA 1
ATOM 695 C C . LYS A 1 95 ? 16.625 14.82 -2.719 1 98.88 95 LYS A C 1
ATOM 697 O O . LYS A 1 95 ? 16.438 15.805 -3.439 1 98.88 95 LYS A O 1
ATOM 702 N N . PRO A 1 96 ? 16.031 14.68 -1.567 1 98.94 96 PRO A N 1
ATOM 703 C CA . PRO A 1 96 ? 15.32 15.844 -1.022 1 98.94 96 PRO A CA 1
ATOM 704 C C . PRO A 1 96 ? 16.266 16.984 -0.633 1 98.94 96 PRO A C 1
ATOM 706 O O . PRO A 1 96 ? 17.312 16.734 -0.036 1 98.94 96 PRO A O 1
ATOM 709 N N . VAL A 1 97 ? 15.961 18.125 -1.037 1 98.94 97 VAL A N 1
ATOM 710 C CA . VAL A 1 97 ? 16.656 19.344 -0.654 1 98.94 97 VAL A CA 1
ATOM 711 C C . VAL A 1 97 ? 15.727 20.234 0.162 1 98.94 97 VAL A C 1
ATOM 713 O O . VAL A 1 97 ? 14.641 20.609 -0.3 1 98.94 97 VAL A O 1
ATOM 716 N N . PHE A 1 98 ? 16.156 20.672 1.375 1 98.88 98 PHE A N 1
ATOM 717 C CA . PHE A 1 98 ? 15.25 21.344 2.285 1 98.88 98 PHE A CA 1
ATOM 718 C C . PHE A 1 98 ? 15.461 22.859 2.244 1 98.88 98 PHE A C 1
ATOM 720 O O . PHE A 1 98 ? 16.594 23.328 2.328 1 98.88 98 PHE A O 1
ATOM 727 N N . ALA A 1 99 ? 14.414 23.562 2.064 1 98.81 99 ALA A N 1
ATOM 728 C CA . ALA A 1 99 ? 14.367 25 2.326 1 98.81 99 ALA A CA 1
ATOM 729 C C . ALA A 1 99 ? 13.57 25.297 3.594 1 98.81 99 ALA A C 1
ATOM 731 O O . ALA A 1 99 ? 12.727 24.5 4.008 1 98.81 99 ALA A O 1
ATOM 732 N N . ASP A 1 100 ? 13.828 26.422 4.219 1 98.75 100 ASP A N 1
ATOM 733 C CA . ASP A 1 100 ? 13.156 26.766 5.473 1 98.75 100 ASP A CA 1
ATOM 734 C C . ASP A 1 100 ? 11.734 27.25 5.215 1 98.75 100 ASP A C 1
ATOM 736 O O . ASP A 1 100 ? 11.32 27.406 4.062 1 98.75 100 ASP A O 1
ATOM 740 N N . ILE A 1 101 ? 11 27.469 6.289 1 98.75 101 ILE A N 1
ATOM 741 C CA . ILE A 1 101 ? 9.562 27.719 6.191 1 98.75 101 ILE A CA 1
ATOM 742 C C . ILE A 1 101 ? 9.258 29.141 6.656 1 98.75 101 ILE A C 1
ATOM 744 O O . ILE A 1 101 ? 10.148 29.844 7.141 1 98.75 101 ILE A O 1
ATOM 748 N N . ARG A 1 102 ? 7.973 29.516 6.363 1 97.81 102 ARG A N 1
ATOM 749 C CA . ARG A 1 102 ? 7.43 30.734 6.973 1 97.81 102 ARG A CA 1
ATOM 750 C C . ARG A 1 102 ? 6.98 30.453 8.406 1 97.81 102 ARG A C 1
ATOM 752 O O . ARG A 1 102 ? 6.426 29.406 8.703 1 97.81 102 ARG A O 1
ATOM 759 N N . ALA A 1 103 ? 7.137 31.453 9.25 1 96.94 103 ALA A N 1
ATOM 760 C CA . ALA A 1 103 ? 6.789 31.281 10.656 1 96.94 103 ALA A CA 1
ATOM 761 C C . ALA A 1 103 ? 5.277 31.328 10.859 1 96.94 103 ALA A C 1
ATOM 763 O O . ALA A 1 103 ? 4.754 30.719 11.797 1 96.94 103 ALA A O 1
ATOM 764 N N . ASP A 1 104 ? 4.613 31.969 9.945 1 96.38 104 ASP A N 1
ATOM 765 C CA . ASP A 1 104 ? 3.189 32.219 10.164 1 96.38 104 ASP A CA 1
ATOM 766 C C . ASP A 1 104 ? 2.352 31.016 9.719 1 96.38 104 ASP A C 1
ATOM 768 O O . ASP A 1 104 ? 1.364 30.672 10.367 1 96.38 104 ASP A O 1
ATOM 772 N N . THR A 1 105 ? 2.725 30.406 8.609 1 97.75 105 THR A N 1
ATOM 773 C CA . THR A 1 105 ? 1.897 29.328 8.055 1 97.75 105 THR A CA 1
ATOM 774 C C . THR A 1 105 ? 2.621 28 8.133 1 97.75 105 THR A C 1
ATOM 776 O O . THR A 1 105 ? 2.012 26.938 7.93 1 97.75 105 THR A O 1
ATOM 779 N N . PHE A 1 106 ? 3.887 27.984 8.391 1 98.56 106 PHE A N 1
ATOM 780 C CA . PHE A 1 106 ? 4.742 26.812 8.492 1 98.56 106 PHE A CA 1
ATOM 781 C C . PHE A 1 106 ? 4.988 26.203 7.121 1 98.56 106 PHE A C 1
ATOM 783 O O . PHE A 1 106 ? 5.559 25.109 7.016 1 98.56 106 PHE A O 1
ATOM 790 N N . ASN A 1 107 ? 4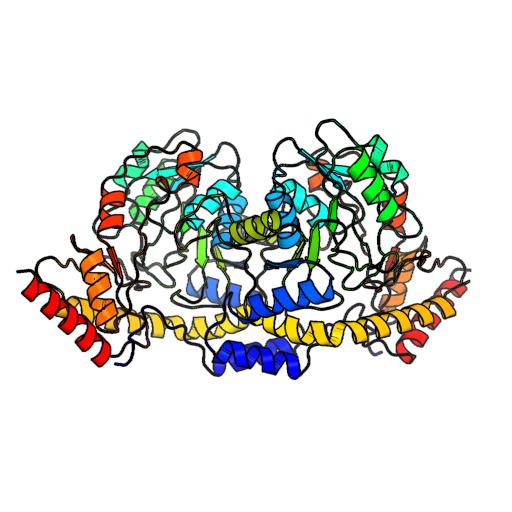.52 26.828 6.039 1 98.69 107 ASN A N 1
ATOM 791 C CA . ASN A 1 107 ? 4.77 26.359 4.684 1 98.69 107 ASN A CA 1
ATOM 792 C C . ASN A 1 107 ? 6.109 26.844 4.152 1 98.69 107 ASN A C 1
ATOM 794 O O . ASN A 1 107 ? 6.688 27.797 4.695 1 98.69 107 ASN A O 1
ATOM 798 N N . LEU A 1 108 ? 6.543 26.25 3.119 1 98.56 108 LEU A N 1
ATOM 799 C CA . LEU A 1 108 ? 7.785 26.609 2.451 1 98.56 108 LEU A CA 1
ATOM 800 C C . LEU A 1 108 ? 7.84 28.109 2.186 1 98.56 108 LEU A C 1
ATOM 802 O O . LEU A 1 108 ? 6.855 28.703 1.739 1 98.56 108 LEU A O 1
ATOM 806 N N . ALA A 1 109 ? 8.992 28.719 2.561 1 98.38 109 ALA A N 1
ATOM 807 C CA . ALA A 1 109 ? 9.211 30.125 2.238 1 98.38 109 ALA A CA 1
ATOM 808 C C . ALA A 1 109 ? 9.727 30.281 0.812 1 98.38 109 ALA A C 1
ATOM 810 O O . ALA A 1 109 ? 10.852 29.875 0.503 1 98.38 109 ALA A O 1
ATOM 811 N N . PRO A 1 110 ? 8.914 30.906 0.001 1 97.75 110 PRO A N 1
ATOM 812 C CA . PRO A 1 110 ? 9.312 30.984 -1.407 1 97.75 110 PRO A CA 1
ATOM 813 C C . PRO A 1 110 ? 10.672 31.641 -1.602 1 97.75 110 PRO A C 1
ATOM 815 O O . PRO A 1 110 ? 11.461 31.219 -2.451 1 97.75 110 PRO A O 1
ATOM 818 N N . GLN A 1 111 ? 10.969 32.656 -0.821 1 95.69 111 GLN A N 1
ATOM 819 C CA . GLN A 1 111 ? 12.188 33.438 -1.009 1 95.69 111 GLN A CA 1
ATOM 820 C C . GLN A 1 111 ? 13.422 32.594 -0.693 1 95.69 111 GLN A C 1
ATOM 822 O O . GLN A 1 111 ? 14.539 32.969 -1.081 1 95.69 111 GLN A O 1
ATOM 827 N N . LEU A 1 112 ? 13.227 31.5 -0.025 1 97.81 112 LEU A N 1
ATOM 828 C CA . LEU A 1 112 ? 14.359 30.672 0.383 1 97.81 112 LEU A CA 1
ATOM 829 C C . LEU A 1 112 ? 14.523 29.484 -0.554 1 97.81 112 LEU A C 1
ATOM 831 O O . LEU A 1 112 ? 15.484 28.719 -0.429 1 97.81 112 LEU A O 1
ATOM 835 N N . ILE A 1 113 ? 13.641 29.297 -1.543 1 97.88 113 ILE A N 1
ATOM 836 C CA . ILE A 1 113 ? 13.672 28.188 -2.482 1 97.88 113 ILE A CA 1
ATOM 837 C C . ILE A 1 113 ? 14.75 28.422 -3.539 1 97.88 113 ILE A C 1
ATOM 839 O O . ILE A 1 113 ? 15.492 27.516 -3.896 1 97.88 113 ILE A O 1
ATOM 843 N N . GLU A 1 114 ? 14.852 29.625 -4.035 1 94 114 GLU A N 1
ATOM 844 C CA . GLU A 1 114 ? 15.695 29.938 -5.188 1 94 114 GLU A CA 1
ATOM 845 C C . GLU A 1 114 ? 17.156 29.641 -4.895 1 94 114 GLU A C 1
ATOM 847 O O . GLU A 1 114 ? 17.875 29.141 -5.762 1 94 114 GLU A O 1
ATOM 852 N N . GLU A 1 115 ? 17.562 29.922 -3.684 1 94.75 115 GLU A N 1
ATOM 853 C CA . GLU A 1 115 ? 18.953 29.703 -3.332 1 94.75 115 GLU A CA 1
ATOM 854 C C . GLU A 1 115 ? 19.297 28.219 -3.279 1 94.75 115 GLU A C 1
ATOM 856 O O . GLU A 1 115 ? 20.469 27.844 -3.297 1 94.75 115 GLU A O 1
ATOM 861 N N . LYS A 1 116 ? 18.25 27.359 -3.301 1 98.06 116 LYS A N 1
ATOM 862 C CA . LYS A 1 116 ? 18.469 25.922 -3.193 1 98.06 116 LYS A CA 1
ATOM 863 C C . LYS A 1 116 ? 18.469 25.266 -4.566 1 98.06 116 LYS A C 1
ATOM 865 O O . LYS A 1 116 ? 18.812 24.078 -4.699 1 98.06 116 LYS A O 1
ATOM 870 N N . ILE A 1 117 ? 18.172 25.953 -5.621 1 98.5 117 ILE A N 1
ATOM 871 C CA . ILE A 1 117 ? 18.031 25.406 -6.961 1 98.5 117 ILE A CA 1
ATOM 872 C C . ILE A 1 117 ? 19.406 25.156 -7.566 1 98.5 117 ILE A C 1
ATOM 874 O O . ILE A 1 117 ? 20.297 26.016 -7.496 1 98.5 117 ILE A O 1
ATOM 878 N N . THR A 1 118 ? 19.641 24.062 -8.047 1 98.56 118 THR A N 1
ATOM 879 C CA . THR A 1 118 ? 20.828 23.656 -8.805 1 98.56 118 THR A CA 1
ATOM 880 C C . THR A 1 118 ? 20.438 23.078 -10.156 1 98.56 118 THR A C 1
ATOM 882 O O . THR A 1 118 ? 19.25 23.031 -10.5 1 98.56 118 THR A O 1
ATOM 885 N N . ALA A 1 119 ? 21.438 22.609 -10.914 1 98.31 119 ALA A N 1
ATOM 886 C CA . ALA A 1 119 ? 21.188 21.984 -12.211 1 98.31 119 ALA A CA 1
ATOM 887 C C . ALA A 1 119 ? 20.469 20.641 -12.039 1 98.31 119 ALA A C 1
ATOM 889 O O . ALA A 1 119 ? 19.828 20.156 -12.977 1 98.31 119 ALA A O 1
ATOM 890 N N . SER A 1 120 ? 20.5 20.062 -10.805 1 98.75 120 SER A N 1
ATOM 891 C CA . SER A 1 120 ? 19.906 18.766 -10.539 1 98.75 120 SER A CA 1
ATOM 892 C C . SER A 1 120 ? 18.469 18.906 -10.047 1 98.75 120 SER A C 1
ATOM 894 O O . SER A 1 120 ? 17.734 17.906 -9.961 1 98.75 120 SER A O 1
ATOM 896 N N . THR A 1 121 ? 18.031 20.141 -9.742 1 98.94 121 THR A N 1
ATOM 897 C CA . THR A 1 121 ? 16.688 20.328 -9.234 1 98.94 121 THR A CA 1
ATOM 898 C C . THR A 1 121 ? 15.648 20.078 -10.32 1 98.94 121 THR A C 1
ATOM 900 O O . THR A 1 121 ? 15.703 20.672 -11.398 1 98.94 121 THR A O 1
ATOM 903 N N . LYS A 1 122 ? 14.695 19.188 -10.016 1 98.88 122 LYS A N 1
ATOM 904 C CA . LYS A 1 122 ? 13.688 18.828 -11.016 1 98.88 122 LYS A CA 1
ATOM 905 C C . LYS A 1 122 ? 12.297 19.266 -10.57 1 98.88 122 LYS A C 1
ATOM 907 O O . LYS A 1 122 ? 11.398 19.438 -11.398 1 98.88 122 LYS A O 1
ATOM 912 N N . ALA A 1 123 ? 12.094 19.406 -9.258 1 98.94 123 ALA A N 1
ATOM 913 C CA . ALA A 1 123 ? 10.742 19.688 -8.766 1 98.94 123 ALA A CA 1
ATOM 914 C C . ALA A 1 123 ? 10.789 20.453 -7.449 1 98.94 123 ALA A C 1
ATOM 916 O O . ALA A 1 123 ? 11.789 20.422 -6.734 1 98.94 123 ALA A O 1
ATOM 917 N N . ILE A 1 124 ? 9.758 21.203 -7.23 1 98.94 124 ILE A N 1
ATOM 918 C CA . ILE A 1 124 ? 9.391 21.734 -5.922 1 98.94 124 ILE A CA 1
ATOM 919 C C . ILE A 1 124 ? 8.164 21 -5.387 1 98.94 124 ILE A C 1
ATOM 921 O O . ILE A 1 124 ? 7.191 20.797 -6.109 1 98.94 124 ILE A O 1
ATOM 925 N N . MET A 1 125 ? 8.266 20.547 -4.148 1 98.94 125 MET A N 1
ATOM 926 C CA . MET A 1 125 ? 7.164 19.844 -3.506 1 98.94 125 MET A CA 1
ATOM 927 C C . MET A 1 125 ? 6.738 20.547 -2.221 1 98.94 125 MET A C 1
ATOM 929 O O . MET A 1 125 ? 7.09 20.109 -1.124 1 98.94 125 MET A O 1
ATOM 933 N N . PRO A 1 126 ? 5.984 21.609 -2.371 1 98.94 126 PRO A N 1
ATOM 934 C CA . PRO A 1 126 ? 5.461 22.266 -1.171 1 98.94 126 PRO A CA 1
ATOM 935 C C . PRO A 1 126 ? 4.469 21.391 -0.406 1 98.94 126 PRO A C 1
ATOM 937 O O . PRO A 1 126 ? 3.801 20.547 -1.003 1 98.94 126 PRO A O 1
ATOM 940 N N . VAL A 1 127 ? 4.43 21.547 0.867 1 98.94 127 VAL A N 1
ATOM 941 C CA . VAL A 1 127 ? 3.451 20.922 1.749 1 98.94 127 VAL A CA 1
ATOM 942 C C . VAL A 1 127 ? 2.416 21.953 2.191 1 98.94 127 VAL A C 1
ATOM 944 O O . VAL A 1 127 ? 2.771 23.047 2.617 1 98.94 127 VAL A O 1
ATOM 947 N N . HIS A 1 128 ? 1.141 21.625 1.967 1 98.94 128 HIS A N 1
ATOM 948 C CA . HIS A 1 128 ? 0.088 22.453 2.549 1 98.94 128 HIS A CA 1
ATOM 949 C C . HIS A 1 128 ? -0.165 22.078 4.004 1 98.94 128 HIS A C 1
ATOM 951 O O . HIS A 1 128 ? -1.193 21.484 4.328 1 98.94 128 HIS A O 1
ATOM 957 N N . LEU A 1 129 ? 0.737 22.5 4.812 1 98.81 129 LEU A N 1
ATOM 958 C CA . LEU A 1 129 ? 0.84 21.984 6.172 1 98.81 129 LEU A CA 1
ATOM 959 C C . LEU A 1 129 ? -0.358 22.406 7.008 1 98.81 129 LEU A C 1
ATOM 961 O O . LEU A 1 129 ? -0.79 23.562 6.938 1 98.81 129 LEU A O 1
ATOM 965 N N . TYR A 1 130 ? -0.888 21.5 7.793 1 98.81 130 TYR A N 1
ATOM 966 C CA . TYR A 1 130 ? -1.983 21.656 8.742 1 98.81 130 TYR A CA 1
ATOM 967 C C . TYR A 1 130 ? -3.273 22.047 8.031 1 98.81 130 TYR A C 1
ATOM 969 O O . TYR A 1 130 ? -4.309 22.25 8.672 1 98.81 130 TYR A O 1
ATOM 977 N N . GLY A 1 131 ? -3.256 22.141 6.727 1 98.81 131 GLY A N 1
ATOM 978 C CA . GLY A 1 131 ? -4.449 22.469 5.973 1 98.81 131 GLY A CA 1
ATOM 979 C C . GLY A 1 131 ? -4.406 23.875 5.379 1 98.81 131 GLY A C 1
ATOM 980 O O . GLY A 1 131 ? -5.363 24.312 4.734 1 98.81 131 GLY A O 1
ATOM 981 N N . HIS A 1 132 ? -3.328 24.641 5.641 1 98.88 132 HIS A N 1
ATOM 982 C CA . HIS A 1 132 ? -3.145 25.969 5.078 1 98.88 132 HIS A CA 1
ATOM 983 C C . HIS A 1 132 ? -2.439 25.906 3.729 1 98.88 132 HIS A C 1
ATOM 985 O O . HIS A 1 132 ? -1.351 25.344 3.617 1 98.88 132 HIS A O 1
ATOM 991 N N . PRO A 1 133 ? -3.006 26.5 2.684 1 98.88 133 PRO A N 1
ATOM 992 C CA . PRO A 1 133 ? -2.334 26.484 1.382 1 98.88 133 PRO A CA 1
ATOM 993 C C . PRO A 1 133 ? -0.981 27.188 1.413 1 98.88 133 PRO A C 1
ATOM 995 O O . PRO A 1 133 ? -0.836 28.234 2.07 1 98.88 133 PRO A O 1
ATOM 998 N N . ALA A 1 134 ? -0.001 26.594 0.802 1 98.81 134 ALA A N 1
ATOM 999 C CA . ALA A 1 134 ? 1.244 27.297 0.532 1 98.81 134 ALA A CA 1
ATOM 1000 C C . ALA A 1 134 ? 1.014 28.453 -0.439 1 98.81 134 ALA A C 1
ATOM 1002 O O . ALA A 1 134 ? -0.073 28.594 -1.006 1 98.81 134 ALA A O 1
ATOM 1003 N N . ASP A 1 135 ? 2.025 29.344 -0.538 1 98.56 135 ASP A N 1
ATOM 1004 C CA . ASP A 1 135 ? 1.965 30.438 -1.497 1 98.56 135 ASP A CA 1
ATOM 1005 C C . ASP A 1 135 ? 2.113 29.922 -2.928 1 98.56 135 ASP A C 1
ATOM 1007 O O . ASP A 1 135 ? 3.184 30.047 -3.527 1 98.56 135 ASP A O 1
ATOM 1011 N N . MET A 1 136 ? 0.974 29.438 -3.449 1 98.62 136 MET A N 1
ATOM 1012 C CA . MET A 1 136 ? 1.023 28.703 -4.711 1 98.62 136 MET A CA 1
ATOM 1013 C C . MET A 1 136 ? 1.318 29.641 -5.875 1 98.62 136 MET A C 1
ATOM 1015 O O . MET A 1 136 ? 1.813 29.203 -6.918 1 98.62 136 MET A O 1
ATOM 1019 N N . GLU A 1 137 ? 0.977 30.922 -5.734 1 98.25 137 GLU A N 1
ATOM 1020 C CA . GLU A 1 137 ? 1.389 31.875 -6.758 1 98.25 137 GLU A CA 1
ATOM 1021 C C . GLU A 1 137 ? 2.91 31.984 -6.836 1 98.25 137 GLU A C 1
ATOM 1023 O O . GLU A 1 137 ? 3.49 31.875 -7.918 1 98.25 137 GLU A O 1
ATOM 1028 N N . ALA A 1 138 ? 3.531 32.219 -5.719 1 98.19 138 ALA A N 1
ATOM 1029 C CA . ALA A 1 138 ? 4.988 32.281 -5.672 1 98.19 138 ALA A CA 1
ATOM 1030 C C . ALA A 1 138 ? 5.629 30.984 -6.117 1 98.19 138 ALA A C 1
ATOM 1032 O O . ALA A 1 138 ? 6.633 30.984 -6.832 1 98.19 138 ALA A O 1
ATOM 1033 N N . MET A 1 139 ? 5.109 29.812 -5.664 1 98.19 139 MET A N 1
ATOM 1034 C CA . MET A 1 139 ? 5.633 28.516 -6.047 1 98.19 139 MET A CA 1
ATOM 1035 C C . MET A 1 139 ? 5.586 28.328 -7.559 1 98.19 139 MET A C 1
ATOM 1037 O O . MET A 1 139 ? 6.543 27.844 -8.156 1 98.19 139 MET A O 1
ATOM 1041 N N . ARG A 1 140 ? 4.457 28.641 -8.117 1 98.19 140 ARG A N 1
ATOM 1042 C CA . ARG A 1 140 ? 4.27 28.516 -9.555 1 98.19 140 ARG A CA 1
ATOM 1043 C C . ARG A 1 140 ? 5.27 29.391 -10.312 1 98.19 140 ARG A C 1
ATOM 1045 O O . ARG A 1 140 ? 5.863 28.953 -11.297 1 98.19 140 ARG A O 1
ATOM 1052 N N . ASP A 1 141 ? 5.414 30.625 -9.875 1 98.31 141 ASP A N 1
ATOM 1053 C CA . ASP A 1 141 ? 6.348 31.547 -10.531 1 98.31 141 ASP A CA 1
ATOM 1054 C C . ASP A 1 141 ? 7.77 30.984 -10.508 1 98.31 141 ASP A C 1
ATOM 1056 O O . ASP A 1 141 ? 8.461 31 -11.531 1 98.31 141 ASP A O 1
ATOM 1060 N N . ILE A 1 142 ? 8.203 30.516 -9.367 1 98.5 142 ILE A N 1
ATOM 1061 C CA . ILE A 1 142 ? 9.539 29.953 -9.227 1 98.5 142 ILE A CA 1
ATOM 1062 C C . ILE A 1 142 ? 9.688 28.75 -10.133 1 98.5 142 ILE A C 1
ATOM 1064 O O . ILE A 1 142 ? 10.711 28.594 -10.812 1 98.5 142 ILE A O 1
ATOM 1068 N N . ALA A 1 143 ? 8.664 27.859 -10.133 1 98.5 143 ALA A N 1
ATOM 1069 C CA . ALA A 1 143 ? 8.711 26.641 -10.945 1 98.5 143 ALA A CA 1
ATOM 1070 C C . ALA A 1 143 ? 8.805 26.984 -12.43 1 98.5 143 ALA A C 1
ATOM 1072 O O . ALA A 1 143 ? 9.602 26.391 -13.156 1 98.5 143 ALA A O 1
ATOM 1073 N N . GLU A 1 144 ? 8.023 27.922 -12.875 1 98.06 144 GLU A N 1
ATOM 1074 C CA . GLU A 1 144 ? 8.008 28.328 -14.281 1 98.06 144 GLU A CA 1
ATOM 1075 C C . GLU A 1 144 ? 9.336 28.969 -14.688 1 98.06 144 GLU A C 1
ATOM 1077 O O . GLU A 1 144 ? 9.883 28.656 -15.742 1 98.06 144 GLU A O 1
ATOM 1082 N N . ASP A 1 145 ? 9.789 29.828 -13.844 1 98.06 145 ASP A N 1
ATOM 1083 C CA . ASP A 1 145 ? 11.023 30.562 -14.141 1 98.06 145 ASP A CA 1
ATOM 1084 C C . ASP A 1 145 ? 12.211 29.609 -14.25 1 98.06 145 ASP A C 1
ATOM 1086 O O . ASP A 1 145 ? 13.195 29.906 -14.93 1 98.06 145 ASP A O 1
ATOM 1090 N N . ASN A 1 146 ? 12.156 28.5 -13.641 1 98.31 146 ASN A N 1
ATOM 1091 C CA . ASN A 1 146 ? 13.305 27.609 -13.555 1 98.31 146 ASN A CA 1
ATOM 1092 C C . ASN A 1 146 ? 13.016 26.266 -14.227 1 98.31 146 ASN A C 1
ATOM 1094 O O . ASN A 1 146 ? 13.812 25.328 -14.109 1 98.31 146 ASN A O 1
ATOM 1098 N N . ASP A 1 147 ? 11.836 26.141 -14.898 1 98.12 147 ASP A N 1
ATOM 1099 C CA . ASP A 1 147 ? 11.422 24.922 -15.594 1 98.12 147 ASP A CA 1
ATOM 1100 C C . ASP A 1 147 ? 11.398 23.734 -14.641 1 98.12 147 ASP A C 1
ATOM 1102 O O . ASP A 1 147 ? 12.016 22.703 -14.914 1 98.12 147 ASP A O 1
ATOM 1106 N N . LEU A 1 148 ? 10.781 23.891 -13.484 1 98.81 148 LEU A N 1
ATOM 1107 C CA . LEU A 1 148 ? 10.656 22.844 -12.469 1 98.81 148 LEU A CA 1
ATOM 1108 C C . LEU A 1 148 ? 9.227 22.312 -12.406 1 98.81 148 LEU A C 1
ATOM 1110 O O . LEU A 1 148 ? 8.281 23.047 -12.703 1 98.81 148 LEU A O 1
ATOM 1114 N N . ILE A 1 149 ? 9.07 21.047 -12.062 1 98.88 149 ILE A N 1
ATOM 1115 C CA . ILE A 1 149 ? 7.777 20.406 -11.844 1 98.88 149 ILE A CA 1
ATOM 1116 C C . ILE A 1 149 ? 7.227 20.812 -10.484 1 98.88 149 ILE A C 1
ATOM 1118 O O . ILE A 1 149 ? 7.98 20.953 -9.516 1 98.88 149 ILE A O 1
ATOM 1122 N N . LEU A 1 150 ? 5.965 21.094 -10.445 1 98.88 150 LEU A N 1
ATOM 1123 C CA . LEU A 1 150 ? 5.293 21.391 -9.18 1 98.88 150 LEU A CA 1
ATOM 1124 C C . LEU A 1 150 ? 4.469 20.203 -8.711 1 98.88 150 LEU A C 1
ATOM 1126 O O . LEU A 1 150 ? 3.512 19.797 -9.375 1 98.88 150 LEU A O 1
ATOM 1130 N N . ILE A 1 151 ? 4.805 19.594 -7.598 1 98.94 151 ILE A N 1
ATOM 1131 C CA . ILE A 1 151 ? 4.078 18.516 -6.953 1 98.94 151 ILE A CA 1
ATOM 1132 C C . ILE A 1 151 ? 3.592 18.953 -5.578 1 98.94 151 ILE A C 1
ATOM 1134 O O . ILE A 1 151 ? 4.395 19.328 -4.719 1 98.94 151 ILE A O 1
ATOM 1138 N N . GLU A 1 152 ? 2.324 18.938 -5.371 1 98.94 152 GLU A N 1
ATOM 1139 C CA . GLU A 1 152 ? 1.728 19.422 -4.129 1 98.94 152 GLU A CA 1
ATOM 1140 C C . GLU A 1 152 ? 1.53 18.281 -3.135 1 98.94 152 GLU A C 1
ATOM 1142 O O . GLU A 1 152 ? 0.775 17.344 -3.398 1 98.94 152 GLU A O 1
ATOM 1147 N N . ASP A 1 153 ? 2.256 18.328 -2.014 1 98.94 153 ASP A N 1
ATOM 1148 C CA . ASP A 1 153 ? 1.833 17.5 -0.895 1 98.94 153 ASP A CA 1
ATOM 1149 C C . ASP A 1 153 ? 0.61 18.078 -0.199 1 98.94 153 ASP A C 1
ATOM 1151 O O . ASP A 1 153 ? 0.744 18.906 0.712 1 98.94 153 ASP A O 1
ATOM 1155 N N . ALA A 1 154 ? -0.519 17.625 -0.585 1 98.94 154 ALA A N 1
ATOM 1156 C CA . ALA A 1 154 ? -1.805 18.109 -0.088 1 98.94 154 ALA A CA 1
ATOM 1157 C C . ALA A 1 154 ? -2.436 17.109 0.87 1 98.94 154 ALA A C 1
ATOM 1159 O O . ALA A 1 154 ? -3.65 17.109 1.079 1 98.94 154 ALA A O 1
ATOM 1160 N N . CYS A 1 155 ? -1.614 16.25 1.438 1 98.94 155 CYS A N 1
ATOM 1161 C CA . CYS A 1 155 ? -2.088 15.156 2.273 1 98.94 155 CYS A CA 1
ATOM 1162 C C . CYS A 1 155 ? -2.859 15.68 3.479 1 98.94 155 CYS A C 1
ATOM 1164 O O . CYS A 1 155 ? -3.662 14.961 4.07 1 98.94 155 CYS A O 1
ATOM 1166 N N . GLN A 1 156 ? -2.67 16.969 3.85 1 98.88 156 GLN A N 1
ATOM 1167 C CA . GLN A 1 156 ? -3.352 17.547 5.008 1 98.88 156 GLN A CA 1
ATOM 1168 C C . GLN A 1 156 ? -4.32 18.641 4.594 1 98.88 156 GLN A C 1
ATOM 1170 O O . GLN A 1 156 ? -4.777 19.422 5.43 1 98.88 156 GLN A O 1
ATOM 1175 N N . ALA A 1 157 ? -4.652 18.719 3.271 1 98.94 157 ALA A N 1
ATOM 1176 C CA . ALA A 1 157 ? -5.301 19.953 2.838 1 98.94 157 ALA A CA 1
ATOM 1177 C C . ALA A 1 157 ? -6.492 19.656 1.932 1 98.94 157 ALA A C 1
ATOM 1179 O O . ALA A 1 157 ? -6.73 20.375 0.954 1 98.94 157 ALA A O 1
ATOM 1180 N N . HIS A 1 158 ? -7.227 18.625 2.238 1 98.88 158 HIS A N 1
ATOM 1181 C CA . HIS A 1 158 ? -8.414 18.297 1.468 1 98.88 158 HIS A CA 1
ATOM 1182 C C . HIS A 1 158 ? -9.383 19.469 1.406 1 98.88 158 HIS A C 1
ATOM 1184 O O . HIS A 1 158 ? -9.945 19.875 2.43 1 98.88 158 HIS A O 1
ATOM 1190 N N . GLY A 1 159 ? -9.531 20 0.224 1 98.88 159 GLY A N 1
ATOM 1191 C CA . GLY A 1 159 ? -10.531 21.031 0.032 1 98.88 159 GLY A CA 1
ATOM 1192 C C . GLY A 1 159 ? -10.016 22.422 0.314 1 98.88 159 GLY A C 1
ATOM 1193 O O . GLY A 1 159 ? -10.734 23.406 0.136 1 98.88 159 GLY A O 1
ATOM 1194 N N . ALA A 1 160 ? -8.781 22.609 0.721 1 98.94 160 ALA A N 1
ATOM 1195 C CA . ALA A 1 160 ? -8.211 23.938 0.931 1 98.94 160 ALA A CA 1
ATOM 1196 C C . ALA A 1 160 ? -8.188 24.734 -0.369 1 98.94 160 ALA A C 1
ATOM 1198 O O . ALA A 1 160 ? -8.078 24.172 -1.455 1 98.94 160 ALA A O 1
ATOM 1199 N N . ILE A 1 161 ? -8.289 26.062 -0.242 1 98.88 161 ILE A N 1
ATOM 1200 C CA . ILE A 1 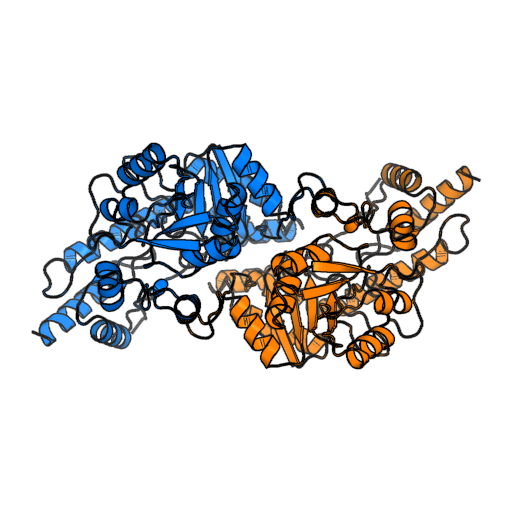161 ? -8.414 26.922 -1.42 1 98.88 161 ILE A CA 1
ATOM 1201 C C . ILE A 1 161 ? -7.355 28.016 -1.367 1 98.88 161 ILE A C 1
ATOM 1203 O O . ILE A 1 161 ? -7.148 28.641 -0.321 1 98.88 161 ILE A O 1
ATOM 1207 N N . TYR A 1 162 ? -6.656 28.188 -2.406 1 98.88 162 TYR A N 1
ATOM 1208 C CA . TYR A 1 162 ? -5.75 29.312 -2.639 1 98.88 162 TYR A CA 1
ATOM 1209 C C . TYR A 1 162 ? -6.238 30.172 -3.795 1 98.88 162 TYR A C 1
ATOM 1211 O O . TYR A 1 162 ? -6.246 29.734 -4.945 1 98.88 162 TYR A O 1
ATOM 1219 N N . ASN A 1 163 ? -6.641 31.422 -3.5 1 98.5 163 ASN A N 1
ATOM 1220 C CA . ASN A 1 163 ? -7.129 32.375 -4.48 1 98.5 163 ASN A CA 1
ATOM 1221 C C . ASN A 1 163 ? -8.211 31.781 -5.375 1 98.5 163 ASN A C 1
ATOM 1223 O O . ASN A 1 163 ? -8.125 31.859 -6.598 1 98.5 163 ASN A O 1
ATOM 1227 N N . GLY A 1 164 ? -9.109 31.047 -4.758 1 98.44 164 GLY A N 1
ATOM 1228 C CA . GLY A 1 164 ? -10.312 30.562 -5.426 1 98.44 164 GLY A CA 1
ATOM 1229 C C . GLY A 1 164 ? -10.125 29.203 -6.062 1 98.44 164 GLY A C 1
ATOM 1230 O O . GLY A 1 164 ? -11.078 28.625 -6.59 1 98.44 164 GLY A O 1
ATOM 1231 N N . LYS A 1 165 ? -8.945 28.703 -6 1 98.69 165 LYS A N 1
ATOM 1232 C CA . LYS A 1 165 ? -8.641 27.406 -6.602 1 98.69 165 LYS A CA 1
ATOM 1233 C C . LYS A 1 165 ? -8.211 26.391 -5.543 1 98.69 165 LYS A C 1
ATOM 1235 O O . LYS A 1 165 ? -7.418 26.719 -4.652 1 98.69 165 LYS A O 1
ATOM 1240 N N . LYS A 1 166 ? -8.766 25.156 -5.609 1 98.88 166 LYS A N 1
ATOM 1241 C CA . LYS A 1 166 ? -8.43 24.141 -4.617 1 98.88 166 LYS A CA 1
ATOM 1242 C C . LYS A 1 166 ? -6.988 23.672 -4.793 1 98.88 166 LYS A C 1
ATOM 1244 O O . LYS A 1 166 ? -6.523 23.484 -5.922 1 98.88 166 LYS A O 1
ATOM 1249 N N . VAL A 1 167 ? -6.312 23.5 -3.682 1 98.88 167 VAL A N 1
ATOM 1250 C CA . VAL A 1 167 ? -4.961 22.953 -3.734 1 98.88 167 VAL A CA 1
ATOM 1251 C C . VAL A 1 167 ? -5 21.531 -4.32 1 98.88 167 VAL A C 1
ATOM 1253 O O . VAL A 1 167 ? -6.059 20.906 -4.359 1 98.88 167 VAL A O 1
ATOM 1256 N N . GLY A 1 168 ? -3.891 21.016 -4.816 1 98.88 168 GLY A N 1
ATOM 1257 C CA . GLY A 1 168 ? -3.82 19.75 -5.527 1 98.88 168 GLY A CA 1
ATOM 1258 C C . GLY A 1 168 ? -4.141 19.875 -7.008 1 98.88 168 GLY A C 1
ATOM 1259 O O . GLY A 1 168 ? -4.141 18.875 -7.734 1 98.88 168 GLY A O 1
ATOM 1260 N N . SER A 1 169 ? -4.391 21.109 -7.465 1 98.81 169 SER A N 1
ATOM 1261 C CA . SER A 1 169 ? -4.762 21.344 -8.859 1 98.81 169 SER A CA 1
ATOM 1262 C C . SER A 1 169 ? -3.775 22.281 -9.547 1 98.81 169 SER A C 1
ATOM 1264 O O . SER A 1 169 ? -3.951 22.625 -10.719 1 98.81 169 SER A O 1
ATOM 1266 N N . PHE A 1 170 ? -2.729 22.797 -8.852 1 98.75 170 PHE A N 1
ATOM 1267 C CA . PHE A 1 170 ? -1.768 23.734 -9.406 1 98.75 170 PHE A CA 1
ATOM 1268 C C . PHE A 1 170 ? -0.663 23 -10.156 1 98.75 170 PHE A C 1
ATOM 1270 O O . PHE A 1 170 ? -0.024 23.578 -11.039 1 98.75 170 PHE A O 1
ATOM 1277 N N . GLY A 1 171 ? -0.382 21.828 -9.93 1 98.56 171 GLY A N 1
ATOM 1278 C CA . GLY A 1 171 ? 0.486 20.828 -10.531 1 98.56 171 GLY A CA 1
ATOM 1279 C C . GLY A 1 171 ? -0.055 19.422 -10.406 1 98.56 171 GLY A C 1
ATOM 1280 O O . GLY A 1 171 ? -1.2 19.156 -10.781 1 98.56 171 GLY A O 1
ATOM 1281 N N . THR A 1 172 ? 0.76 18.578 -9.922 1 98.94 172 THR A N 1
ATOM 1282 C CA . THR A 1 172 ? 0.305 17.25 -9.523 1 98.94 172 THR A CA 1
ATOM 1283 C C . THR A 1 172 ? 0.115 17.172 -8.008 1 98.94 172 THR A C 1
ATOM 1285 O O . THR A 1 172 ? 1.021 17.516 -7.246 1 98.94 172 THR A O 1
ATOM 1288 N N . GLY A 1 173 ? -1.106 16.859 -7.617 1 98.94 173 GLY A N 1
ATOM 1289 C CA . GLY A 1 173 ? -1.402 16.781 -6.195 1 98.94 173 GLY A CA 1
ATOM 1290 C C . GLY A 1 173 ? -1.345 15.367 -5.652 1 98.94 173 GLY A C 1
ATOM 1291 O O . GLY A 1 173 ? -1.573 14.406 -6.387 1 98.94 173 GLY A O 1
ATOM 1292 N N . ALA A 1 174 ? -0.995 15.219 -4.418 1 98.94 174 ALA A N 1
ATOM 1293 C CA . ALA A 1 174 ? -1.067 13.977 -3.662 1 98.94 174 ALA A CA 1
ATOM 1294 C C . ALA A 1 174 ? -1.846 14.164 -2.363 1 98.94 174 ALA A C 1
ATOM 1296 O O . ALA A 1 174 ? -1.607 15.125 -1.625 1 98.94 174 ALA A O 1
ATOM 1297 N N . PHE A 1 175 ? -2.779 13.32 -2.094 1 99 175 PHE A N 1
ATOM 1298 C CA . PHE A 1 175 ? -3.617 13.375 -0.901 1 99 175 PHE A CA 1
ATOM 1299 C C . PHE A 1 175 ? -3.523 12.078 -0.109 1 99 175 PHE A C 1
ATOM 1301 O O . PHE A 1 175 ? -3.217 11.023 -0.669 1 99 175 PHE A O 1
ATOM 1308 N N . SER A 1 176 ? -3.729 12.164 1.181 1 98.94 176 SER A N 1
ATOM 1309 C CA . SER A 1 176 ? -3.783 11.016 2.084 1 98.94 176 SER A CA 1
ATOM 1310 C C . SER A 1 176 ? -5.168 10.867 2.705 1 98.94 176 SER A C 1
ATOM 1312 O O . SER A 1 176 ? -5.824 11.859 3.023 1 98.94 176 SER A O 1
ATOM 1314 N N . PHE A 1 177 ? -5.605 9.641 2.859 1 98.81 177 PHE A N 1
ATOM 1315 C CA . PHE A 1 177 ? -6.902 9.391 3.479 1 98.81 177 PHE A CA 1
ATOM 1316 C C . PHE A 1 177 ? -6.738 8.602 4.773 1 98.81 177 PHE A C 1
ATOM 1318 O O . PHE A 1 177 ? -7.598 7.789 5.125 1 98.81 177 PHE A O 1
ATOM 1325 N N . TYR A 1 178 ? -5.527 8.742 5.402 1 98.25 178 TYR A N 1
ATOM 1326 C CA . TYR A 1 178 ? -5.344 8.195 6.742 1 98.25 178 TYR A CA 1
ATOM 1327 C C . TYR A 1 178 ? -6.43 8.695 7.691 1 98.25 178 TYR A C 1
ATOM 1329 O O . TYR A 1 178 ? -6.996 9.766 7.484 1 98.25 178 TYR A O 1
ATOM 1337 N N . PRO A 1 179 ? -6.77 8.008 8.758 1 97.62 179 PRO A N 1
ATOM 1338 C CA . PRO A 1 179 ? -7.98 8.273 9.531 1 97.62 179 PRO A CA 1
ATOM 1339 C C . PRO A 1 179 ? -7.992 9.664 10.156 1 97.62 179 PRO A C 1
ATOM 1341 O O . PRO A 1 179 ? -9.062 10.234 10.391 1 97.62 179 PRO A O 1
ATOM 1344 N N . THR A 1 180 ? -6.848 10.227 10.414 1 96.56 180 THR A N 1
ATOM 1345 C CA . THR A 1 180 ? -6.816 11.5 11.117 1 96.56 180 THR A CA 1
ATOM 1346 C C . THR A 1 180 ? -6.977 12.664 10.141 1 96.56 180 THR A C 1
ATOM 1348 O O . THR A 1 180 ? -7.082 13.82 10.555 1 96.56 180 THR A O 1
ATOM 1351 N N . LYS A 1 181 ? -6.996 12.391 8.828 1 98.5 181 LYS A N 1
ATOM 1352 C CA . LYS A 1 181 ? -7.156 13.453 7.84 1 98.5 181 LYS A CA 1
ATOM 1353 C C . LYS A 1 181 ? -8.594 13.969 7.816 1 98.5 181 LYS A C 1
ATOM 1355 O O . LYS A 1 181 ? -9.445 13.484 8.562 1 98.5 181 LYS A O 1
ATOM 1360 N N . ASN A 1 182 ? -8.844 14.992 7.027 1 98.56 182 ASN A N 1
ATOM 1361 C CA . ASN A 1 182 ? -10.148 15.648 7.02 1 98.56 182 ASN A CA 1
ATOM 1362 C C . ASN A 1 182 ? -11.234 14.734 6.461 1 98.56 182 ASN A C 1
ATOM 1364 O O . ASN A 1 182 ? -12.43 14.977 6.676 1 98.56 182 ASN A O 1
ATOM 1368 N N . MET A 1 183 ? -10.859 13.758 5.73 1 98.5 183 MET A N 1
ATOM 1369 C CA . MET A 1 183 ? -11.656 12.602 5.328 1 98.5 183 MET A CA 1
ATOM 1370 C C . MET A 1 183 ? -10.797 11.344 5.27 1 98.5 183 MET A C 1
ATOM 1372 O O . MET A 1 183 ? -9.57 11.43 5.23 1 98.5 183 MET A O 1
ATOM 1376 N N . THR A 1 184 ? -11.5 10.203 5.281 1 98.56 184 THR A N 1
ATOM 1377 C CA . THR A 1 184 ? -10.68 9.008 5.355 1 98.56 184 THR A CA 1
ATOM 1378 C C . THR A 1 184 ? -11.258 7.895 4.48 1 98.56 184 THR A C 1
ATOM 1380 O O . THR A 1 184 ? -12.438 7.934 4.117 1 98.56 184 THR A O 1
ATOM 1383 N N . THR A 1 185 ? -10.438 6.992 4.047 1 98.62 185 THR A N 1
ATOM 1384 C CA . THR A 1 185 ? -10.781 5.711 3.443 1 98.62 185 THR A CA 1
ATOM 1385 C C . THR A 1 185 ? -10.156 4.559 4.23 1 98.62 185 THR A C 1
ATOM 1387 O O . THR A 1 185 ? -9.852 3.506 3.664 1 98.62 185 THR A O 1
ATOM 1390 N N . SER A 1 186 ? -9.891 4.762 5.59 1 97.81 186 SER A N 1
ATOM 1391 C CA . SER A 1 186 ? -9.094 3.881 6.43 1 97.81 186 SER A CA 1
ATOM 1392 C C . SER A 1 186 ? -7.602 4.07 6.164 1 97.81 186 SER A C 1
ATOM 1394 O O . SER A 1 186 ? -6.93 4.816 6.879 1 97.81 186 SER A O 1
ATOM 1396 N N . GLU A 1 187 ? -7.086 3.576 5.129 1 98.06 187 GLU A N 1
ATOM 1397 C CA . GLU A 1 187 ? -5.867 3.951 4.418 1 98.06 187 GLU A CA 1
ATOM 1398 C C . GLU A 1 187 ? -6.164 4.34 2.975 1 98.06 187 GLU A C 1
ATOM 1400 O O . GLU A 1 187 ? -7.234 4.02 2.447 1 98.06 187 GLU A O 1
ATOM 1405 N N . GLY A 1 188 ? -5.273 5.098 2.361 1 98.75 188 GLY A N 1
ATOM 1406 C CA . GLY A 1 188 ? -5.504 5.473 0.976 1 98.75 188 GLY A CA 1
ATOM 1407 C C . GLY A 1 188 ? -4.848 6.789 0.6 1 98.75 188 GLY A C 1
ATOM 1408 O O . GLY A 1 188 ? -4.449 7.562 1.473 1 98.75 188 GLY A O 1
ATOM 1409 N N . GLY A 1 189 ? -4.727 6.973 -0.638 1 98.94 189 GLY A N 1
ATOM 1410 C CA . GLY A 1 189 ? -4.258 8.211 -1.239 1 98.94 189 GLY A CA 1
ATOM 1411 C C . GLY A 1 189 ? -4.77 8.422 -2.652 1 98.94 189 GLY A C 1
ATOM 1412 O O . GLY A 1 189 ? -5.484 7.57 -3.191 1 98.94 189 GLY A O 1
ATOM 1413 N N . ILE A 1 190 ? -4.508 9.539 -3.156 1 99 190 ILE A N 1
ATOM 1414 C CA . ILE A 1 190 ? -4.93 9.805 -4.527 1 99 190 ILE A CA 1
ATOM 1415 C C . ILE A 1 190 ? -4.039 10.875 -5.141 1 99 190 ILE A C 1
ATOM 1417 O O . ILE A 1 190 ? -3.58 11.789 -4.445 1 99 190 ILE A O 1
ATOM 1421 N N . ILE A 1 191 ? -3.684 10.656 -6.379 1 99 191 ILE A N 1
ATOM 1422 C CA . ILE A 1 191 ? -2.959 11.633 -7.184 1 99 191 ILE A CA 1
ATOM 1423 C C . ILE A 1 191 ? -3.941 12.43 -8.039 1 99 191 ILE A C 1
ATOM 1425 O O . ILE A 1 191 ? -4.852 11.859 -8.641 1 99 191 ILE A O 1
ATOM 1429 N N . THR A 1 192 ? -3.826 13.742 -8.062 1 99 192 THR A N 1
ATOM 1430 C CA . THR A 1 192 ? -4.621 14.578 -8.953 1 99 192 THR A CA 1
ATOM 1431 C C . THR A 1 192 ? -3.729 15.305 -9.953 1 99 192 THR A C 1
ATOM 1433 O O . THR A 1 192 ? -2.625 15.734 -9.617 1 99 192 THR A O 1
ATOM 1436 N N . THR A 1 193 ? -4.164 15.414 -11.219 1 98.94 193 THR A N 1
ATOM 1437 C CA . THR A 1 193 ? -3.371 16.062 -12.266 1 98.94 193 THR A CA 1
ATOM 1438 C C . THR A 1 193 ? -4.242 16.406 -13.469 1 98.94 193 THR A C 1
ATOM 1440 O O . THR A 1 193 ? -5.332 15.852 -13.633 1 98.94 193 THR A O 1
ATOM 1443 N N . ASN A 1 194 ? -3.787 17.375 -14.211 1 98.81 194 ASN A N 1
ATOM 1444 C CA . ASN A 1 194 ? -4.453 17.703 -15.469 1 98.81 194 ASN A CA 1
ATOM 1445 C C . ASN A 1 194 ? -3.73 17.094 -16.656 1 98.81 194 ASN A C 1
ATOM 1447 O O . ASN A 1 194 ? -4.129 17.312 -17.812 1 98.81 194 ASN A O 1
ATOM 1451 N N . SER A 1 195 ? -2.654 16.375 -16.438 1 98.88 195 SER A N 1
ATOM 1452 C CA . SER A 1 195 ? -1.891 15.734 -17.5 1 98.88 195 SER A CA 1
ATOM 1453 C C . SER A 1 195 ? -2.316 14.281 -17.688 1 98.88 195 SER A C 1
ATOM 1455 O O . SER A 1 195 ? -2.16 13.461 -16.781 1 98.88 195 SER A O 1
ATOM 1457 N N . LYS A 1 196 ? -2.799 13.984 -18.875 1 98.75 196 LYS A N 1
ATOM 1458 C CA . LYS A 1 196 ? -3.174 12.609 -19.188 1 98.75 196 LYS A CA 1
ATOM 1459 C C . LYS A 1 196 ? -1.965 11.68 -19.109 1 98.75 196 LYS A C 1
ATOM 1461 O O . LYS A 1 196 ? -2.078 10.539 -18.656 1 98.75 196 LYS A O 1
ATOM 1466 N N . GLU A 1 197 ? -0.879 12.172 -19.578 1 98.75 197 GLU A N 1
ATOM 1467 C CA . GLU A 1 197 ? 0.352 11.383 -19.562 1 98.75 197 GLU A CA 1
ATOM 1468 C C . GLU A 1 197 ? 0.748 11 -18.141 1 98.75 197 GLU A C 1
ATOM 1470 O O . GLU A 1 197 ? 1.096 9.844 -17.875 1 98.75 197 GLU A O 1
ATOM 1475 N N . ILE A 1 198 ? 0.711 11.953 -17.219 1 98.88 198 ILE A N 1
ATOM 1476 C CA . ILE A 1 198 ? 1.068 11.703 -15.82 1 98.88 198 ILE A CA 1
ATOM 1477 C C . ILE A 1 198 ? 0.069 10.734 -15.195 1 98.88 198 ILE A C 1
ATOM 1479 O O . ILE A 1 198 ? 0.457 9.828 -14.461 1 98.88 198 ILE A O 1
ATOM 1483 N N . ALA A 1 199 ? -1.207 10.922 -15.477 1 98.94 199 ALA A N 1
ATOM 1484 C CA . ALA A 1 199 ? -2.236 10.031 -14.961 1 98.94 199 ALA A CA 1
ATOM 1485 C C . ALA A 1 199 ? -2.016 8.602 -15.445 1 98.94 199 ALA A C 1
ATOM 1487 O O . ALA A 1 199 ? -2.117 7.648 -14.672 1 98.94 199 ALA A O 1
ATOM 1488 N N . ASP A 1 200 ? -1.741 8.438 -16.734 1 98.75 200 ASP A N 1
ATOM 1489 C CA . ASP A 1 200 ? -1.525 7.117 -17.328 1 98.75 200 ASP A CA 1
ATOM 1490 C C . ASP A 1 200 ? -0.307 6.438 -16.703 1 98.75 200 ASP A C 1
ATOM 1492 O O . ASP A 1 200 ? -0.349 5.246 -16.391 1 98.75 200 ASP A O 1
ATOM 1496 N N . ARG A 1 201 ? 0.754 7.164 -16.547 1 98.75 201 ARG A N 1
ATOM 1497 C CA . ARG A 1 201 ? 1.955 6.613 -15.93 1 98.75 201 ARG A CA 1
ATOM 1498 C C . ARG A 1 201 ? 1.69 6.219 -14.484 1 98.75 201 ARG A C 1
ATOM 1500 O O . ARG A 1 201 ? 2.146 5.168 -14.031 1 98.75 20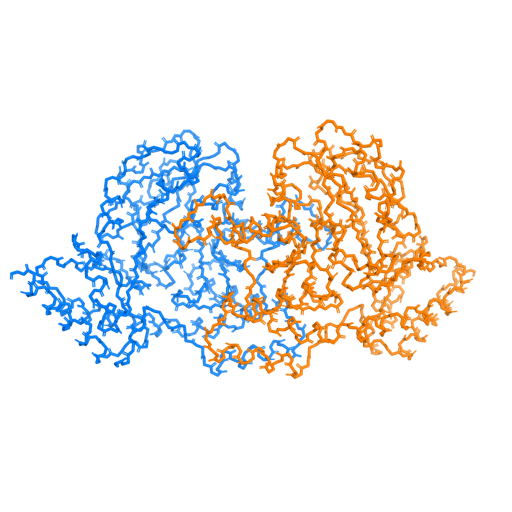1 ARG A O 1
ATOM 1507 N N . ALA A 1 202 ? 0.96 7.098 -13.758 1 98.88 202 ALA A N 1
ATOM 1508 C CA . ALA A 1 202 ? 0.623 6.789 -12.367 1 98.88 202 ALA A CA 1
ATOM 1509 C C . ALA A 1 202 ? -0.167 5.488 -12.273 1 98.88 202 ALA A C 1
ATOM 1511 O O . ALA A 1 202 ? 0.048 4.691 -11.352 1 98.88 202 ALA A O 1
ATOM 1512 N N . ARG A 1 203 ? -1.089 5.293 -13.203 1 98.75 203 ARG A N 1
ATOM 1513 C CA . ARG A 1 203 ? -1.883 4.066 -13.219 1 98.75 203 ARG A CA 1
ATOM 1514 C C . ARG A 1 203 ? -1.004 2.848 -13.469 1 98.75 203 ARG A C 1
ATOM 1516 O O . ARG A 1 203 ? -1.207 1.793 -12.867 1 98.75 203 ARG A O 1
ATOM 1523 N N . MET A 1 204 ? -0.037 2.99 -14.352 1 98.62 204 MET A N 1
ATOM 1524 C CA . MET A 1 204 ? 0.877 1.884 -14.625 1 98.62 204 MET A CA 1
ATOM 1525 C C . MET A 1 204 ? 1.766 1.604 -13.414 1 98.62 204 MET A C 1
ATOM 1527 O O . MET A 1 204 ? 1.959 0.447 -13.039 1 98.62 204 MET A O 1
ATOM 1531 N N . ILE A 1 205 ? 2.277 2.656 -12.781 1 98.81 205 ILE A N 1
ATOM 1532 C CA . ILE A 1 205 ? 3.133 2.531 -11.602 1 98.81 205 ILE A CA 1
ATOM 1533 C C . ILE A 1 205 ? 2.371 1.83 -10.484 1 98.81 205 ILE A C 1
ATOM 1535 O O . ILE A 1 205 ? 2.92 0.965 -9.797 1 98.81 205 ILE A O 1
ATOM 1539 N N . ARG A 1 206 ? 1.123 2.133 -10.312 1 98.25 206 ARG A N 1
ATOM 1540 C CA . ARG A 1 206 ? 0.249 1.589 -9.273 1 98.25 206 ARG A CA 1
ATOM 1541 C C . ARG A 1 206 ? 0.042 0.09 -9.469 1 98.25 206 ARG A C 1
ATOM 1543 O O . ARG A 1 206 ? -0.162 -0.642 -8.492 1 98.25 206 ARG A O 1
ATOM 1550 N N . ALA A 1 207 ? 0.149 -0.342 -10.758 1 97.94 207 ALA A N 1
ATOM 1551 C CA . ALA A 1 207 ? -0.289 -1.692 -11.102 1 97.94 207 ALA A CA 1
ATOM 1552 C C . ALA A 1 207 ? 0.803 -2.447 -11.852 1 97.94 207 ALA A C 1
ATOM 1554 O O . ALA A 1 207 ? 0.593 -2.893 -12.984 1 97.94 207 ALA A O 1
ATOM 1555 N N . HIS A 1 208 ? 1.942 -2.527 -11.234 1 98.19 208 HIS A N 1
ATOM 1556 C CA . HIS A 1 208 ? 3.051 -3.375 -11.656 1 98.19 208 HIS A CA 1
ATOM 1557 C C . HIS A 1 208 ? 3.555 -2.977 -13.039 1 98.19 208 HIS A C 1
ATOM 1559 O O . HIS A 1 208 ? 4.051 -3.818 -13.789 1 98.19 208 HIS A O 1
ATOM 1565 N N . GLY A 1 209 ? 3.334 -1.751 -13.438 1 97.88 209 GLY A N 1
ATOM 1566 C CA . GLY A 1 209 ? 3.883 -1.234 -14.68 1 97.88 209 GLY A CA 1
ATOM 1567 C C . GLY A 1 209 ? 3.127 -1.705 -15.914 1 97.88 209 GLY A C 1
ATOM 1568 O O . GLY A 1 209 ? 3.678 -1.736 -17.016 1 97.88 209 GLY A O 1
ATOM 1569 N N . SER A 1 210 ? 1.888 -2.107 -15.672 1 94.25 210 SER A N 1
ATOM 1570 C CA . SER A 1 210 ? 1.137 -2.775 -16.734 1 94.25 210 SER A CA 1
ATOM 1571 C C . SER A 1 210 ? -0.049 -1.932 -17.188 1 94.25 210 SER A C 1
ATOM 1573 O O . SER A 1 210 ? -0.861 -1.499 -16.359 1 94.25 210 SER A O 1
ATOM 1575 N N . ARG A 1 211 ? -0.201 -1.61 -18.531 1 89.44 211 ARG A N 1
ATOM 1576 C CA . ARG A 1 211 ? -1.394 -1.023 -19.125 1 89.44 211 ARG A CA 1
ATOM 1577 C C . ARG A 1 211 ? -2.369 -2.105 -19.578 1 89.44 211 ARG A C 1
ATOM 1579 O O . ARG A 1 211 ? -3.586 -1.938 -19.469 1 89.44 211 ARG A O 1
ATOM 1586 N N . GLN A 1 212 ? -1.749 -3.207 -19.953 1 87 212 GLN A N 1
ATOM 1587 C CA . GLN A 1 212 ? -2.461 -4.41 -20.375 1 87 212 GLN A CA 1
ATOM 1588 C C . GLN A 1 212 ? -2.08 -5.602 -19.5 1 87 212 GLN A C 1
ATOM 1590 O O . GLN A 1 212 ? -0.921 -5.742 -19.094 1 87 212 GLN A O 1
ATOM 1595 N N . ARG A 1 213 ? -3.066 -6.449 -19.359 1 85.5 213 ARG A N 1
ATOM 1596 C CA . ARG A 1 213 ? -2.846 -7.582 -18.469 1 85.5 213 ARG A CA 1
ATOM 1597 C C . ARG A 1 213 ? -1.637 -8.398 -18.906 1 85.5 213 ARG A C 1
ATOM 1599 O O . ARG A 1 213 ? -1.529 -8.773 -20.078 1 85.5 213 ARG A O 1
ATOM 1606 N N . TYR A 1 214 ? -0.633 -8.586 -18.047 1 89.75 214 TYR A N 1
ATOM 1607 C CA . TYR A 1 214 ? 0.551 -9.438 -18.094 1 89.75 214 TYR A CA 1
ATOM 1608 C C . TYR A 1 214 ? 1.61 -8.844 -19.016 1 89.75 214 TYR A C 1
ATOM 1610 O O . TYR A 1 214 ? 2.629 -9.484 -19.297 1 89.75 214 TYR A O 1
ATOM 1618 N N . LEU A 1 215 ? 1.376 -7.613 -19.484 1 93.81 215 LEU A N 1
ATOM 1619 C CA . LEU A 1 215 ? 2.406 -6.875 -20.203 1 93.81 215 LEU A CA 1
ATOM 1620 C C . LEU A 1 215 ? 2.947 -5.727 -19.344 1 93.81 215 LEU A C 1
ATOM 1622 O O . LEU A 1 215 ? 2.24 -4.75 -19.094 1 93.81 215 LEU A O 1
ATOM 1626 N N . HIS A 1 216 ? 4.152 -5.887 -18.984 1 96.62 216 HIS A N 1
ATOM 1627 C CA . HIS A 1 216 ? 4.766 -4.941 -18.047 1 96.62 216 HIS A CA 1
ATOM 1628 C C . HIS A 1 216 ? 5.824 -4.094 -18.75 1 96.62 216 HIS A C 1
ATOM 1630 O O . HIS A 1 216 ? 6.867 -4.609 -19.156 1 96.62 216 HIS A O 1
ATOM 1636 N N . GLU A 1 217 ? 5.562 -2.756 -18.781 1 95.94 217 GLU A N 1
ATOM 1637 C CA . GLU A 1 217 ? 6.34 -1.875 -19.641 1 95.94 217 GLU A CA 1
ATOM 1638 C C . GLU A 1 217 ? 7.266 -0.974 -18.828 1 95.94 217 GLU A C 1
ATOM 1640 O O . GLU A 1 217 ? 8.172 -0.347 -19.391 1 95.94 217 GLU A O 1
ATOM 1645 N N . MET A 1 218 ? 7.051 -0.916 -17.562 1 97.06 218 MET A N 1
ATOM 1646 C CA . MET A 1 218 ? 7.891 -0.144 -16.641 1 97.06 218 MET A CA 1
ATOM 1647 C C . MET A 1 218 ? 7.906 -0.773 -15.258 1 97.06 218 MET A C 1
ATOM 1649 O O . MET A 1 218 ? 7.109 -1.664 -14.969 1 97.06 218 MET A O 1
ATOM 1653 N N . LEU A 1 219 ? 8.875 -0.345 -14.516 1 97.31 219 LEU A N 1
ATOM 1654 C CA . LEU A 1 219 ? 8.883 -0.802 -13.133 1 97.31 219 LEU A CA 1
ATOM 1655 C C . LEU A 1 219 ? 7.695 -0.224 -12.359 1 97.31 219 LEU A C 1
ATOM 1657 O O . LEU A 1 219 ? 7.559 0.997 -12.25 1 97.31 219 LEU A O 1
ATOM 1661 N N . GLY A 1 220 ? 6.758 -1.062 -12 1 98.31 220 GLY A N 1
ATOM 1662 C CA . GLY A 1 220 ? 5.594 -0.655 -11.227 1 98.31 220 GLY A CA 1
ATOM 1663 C C . GLY A 1 220 ? 5.449 -1.414 -9.922 1 98.31 220 GLY A C 1
ATOM 1664 O O . GLY A 1 220 ? 6.082 -2.453 -9.727 1 98.31 220 GLY A O 1
ATOM 1665 N N . TYR A 1 221 ? 4.691 -0.89 -9.102 1 98.5 221 TYR A N 1
ATOM 1666 C CA . TYR A 1 221 ? 4.445 -1.398 -7.758 1 98.5 221 TYR A CA 1
ATOM 1667 C C . TYR A 1 221 ? 3.035 -1.957 -7.637 1 98.5 221 TYR A C 1
ATOM 1669 O O . TYR A 1 221 ? 2.361 -2.189 -8.641 1 98.5 221 TYR A O 1
ATOM 1677 N N . ASN A 1 222 ? 2.676 -2.449 -6.504 1 98.69 222 ASN A N 1
ATOM 1678 C CA . ASN A 1 222 ? 1.281 -2.65 -6.129 1 98.69 222 ASN A CA 1
ATOM 1679 C C . ASN A 1 222 ? 0.822 -1.623 -5.098 1 98.69 222 ASN A C 1
ATOM 1681 O O . ASN A 1 222 ? 0.97 -1.835 -3.895 1 98.69 222 ASN A O 1
ATOM 1685 N N . LEU A 1 223 ? 0.249 -0.567 -5.637 1 98.81 223 LEU A N 1
ATOM 1686 C CA . LEU A 1 223 ? -0.204 0.533 -4.793 1 98.81 223 LEU A CA 1
ATOM 1687 C C . LEU A 1 223 ? -1.717 0.703 -4.891 1 98.81 223 LEU A C 1
ATOM 1689 O O . LEU A 1 223 ? -2.238 1.798 -4.664 1 98.81 223 LEU A O 1
ATOM 1693 N N . ARG A 1 224 ? -2.42 -0.301 -5.227 1 98.69 224 ARG A N 1
ATOM 1694 C CA . ARG A 1 224 ? -3.832 -0.217 -5.578 1 98.69 224 ARG A CA 1
ATOM 1695 C C . ARG A 1 224 ? -4.688 0.065 -4.348 1 98.69 224 ARG A C 1
ATOM 1697 O O . ARG A 1 224 ? -4.445 -0.493 -3.273 1 98.69 224 ARG A O 1
ATOM 1704 N N . MET A 1 225 ? -5.594 0.951 -4.5 1 98.88 225 MET A N 1
ATOM 1705 C CA . MET A 1 225 ? -6.699 1.111 -3.562 1 98.88 225 MET A CA 1
ATOM 1706 C C . MET A 1 225 ? -7.781 0.064 -3.812 1 98.88 225 MET A C 1
ATOM 1708 O O . MET A 1 225 ? -8.023 -0.321 -4.957 1 98.88 225 MET A O 1
ATOM 1712 N N . THR A 1 226 ? -8.461 -0.368 -2.781 1 98.88 226 THR A N 1
ATOM 1713 C CA . THR A 1 226 ? -9.523 -1.359 -2.928 1 98.88 226 THR A CA 1
ATOM 1714 C C . THR A 1 226 ? -10.883 -0.683 -3.037 1 98.88 226 THR A C 1
ATOM 1716 O O . THR A 1 226 ? -11.055 0.463 -2.611 1 98.88 226 THR A O 1
ATOM 1719 N N . ASP A 1 227 ? -11.812 -1.41 -3.574 1 98.81 227 ASP A N 1
ATOM 1720 C CA . ASP A 1 227 ? -13.188 -0.922 -3.633 1 98.81 227 ASP A CA 1
ATOM 1721 C C . ASP A 1 227 ? -13.766 -0.742 -2.23 1 98.81 227 ASP A C 1
ATOM 1723 O O . ASP A 1 227 ? -14.664 0.075 -2.025 1 98.81 227 ASP A O 1
ATOM 1727 N N . ILE A 1 228 ? -13.273 -1.456 -1.249 1 98.81 228 ILE A N 1
ATOM 1728 C CA . ILE A 1 228 ? -13.703 -1.267 0.132 1 98.81 228 ILE A CA 1
ATOM 1729 C C . ILE A 1 228 ? -13.344 0.143 0.596 1 98.81 228 ILE A C 1
ATOM 1731 O O . ILE A 1 228 ? -14.203 0.877 1.093 1 98.81 228 ILE A O 1
ATOM 1735 N N . SER A 1 229 ? -12.109 0.527 0.4 1 98.88 229 SER A N 1
ATOM 1736 C CA . SER A 1 229 ? -11.633 1.854 0.772 1 98.88 229 SER A CA 1
ATOM 1737 C C . SER A 1 229 ? -12.352 2.943 -0.013 1 98.88 229 SER A C 1
ATOM 1739 O O . SER A 1 229 ? -12.75 3.965 0.552 1 98.88 229 SER A O 1
ATOM 1741 N N . ALA A 1 230 ? -12.477 2.693 -1.312 1 98.94 230 ALA A N 1
ATOM 1742 C CA . ALA A 1 230 ? -13.133 3.674 -2.176 1 98.94 230 ALA A CA 1
ATOM 1743 C C . ALA A 1 230 ? -14.578 3.902 -1.746 1 98.94 230 ALA A C 1
ATOM 1745 O O . ALA A 1 230 ? -15.094 5.02 -1.834 1 98.94 230 ALA A O 1
ATOM 1746 N N . ALA A 1 231 ? -15.234 2.836 -1.329 1 98.88 231 ALA A N 1
ATOM 1747 C CA . ALA A 1 231 ? -16.625 2.955 -0.868 1 98.88 231 ALA A CA 1
ATOM 1748 C C . ALA A 1 231 ? -16.719 3.891 0.335 1 98.88 231 ALA A C 1
ATOM 1750 O O . ALA A 1 231 ? -17.625 4.715 0.414 1 98.88 231 ALA A O 1
ATOM 1751 N N . ILE A 1 232 ? -15.82 3.746 1.25 1 98.88 232 ILE A N 1
ATOM 1752 C CA . ILE A 1 232 ? -15.758 4.668 2.381 1 98.88 232 ILE A CA 1
ATOM 1753 C C . ILE A 1 232 ? -15.523 6.09 1.876 1 98.88 232 ILE A C 1
ATOM 1755 O O . ILE A 1 232 ? -16.219 7.023 2.297 1 98.88 232 ILE A O 1
ATOM 1759 N N . GLY A 1 233 ? -14.578 6.203 0.946 1 98.88 233 GLY A N 1
ATOM 1760 C CA . GLY A 1 233 ? -14.211 7.504 0.406 1 98.88 233 GLY A CA 1
ATOM 1761 C C . GLY A 1 233 ? -15.375 8.227 -0.247 1 98.88 233 GLY A C 1
ATOM 1762 O O . GLY A 1 233 ? -15.508 9.445 -0.117 1 98.88 233 GLY A O 1
ATOM 1763 N N . MET A 1 234 ? -16.172 7.465 -0.953 1 98.81 234 MET A N 1
ATOM 1764 C CA . MET A 1 234 ? -17.312 8.047 -1.655 1 98.81 234 MET A CA 1
ATOM 1765 C C . MET A 1 234 ? -18.266 8.719 -0.676 1 98.81 234 MET A C 1
ATOM 1767 O O . MET A 1 234 ? -18.766 9.82 -0.94 1 98.81 234 MET A O 1
ATOM 1771 N N . VAL A 1 235 ? -18.547 8.109 0.436 1 98.81 235 VAL A N 1
ATOM 1772 C CA . VAL A 1 235 ? -19.438 8.656 1.451 1 98.81 235 VAL A CA 1
ATOM 1773 C C . VAL A 1 235 ? -18.766 9.852 2.137 1 98.81 235 VAL A C 1
ATOM 1775 O O . VAL A 1 235 ? -19.391 10.898 2.32 1 98.81 235 VAL A O 1
ATOM 1778 N N . GLN A 1 236 ? -17.547 9.703 2.469 1 98.75 236 GLN A N 1
ATOM 1779 C CA . GLN A 1 236 ? -16.797 10.734 3.172 1 98.75 236 GLN A CA 1
ATOM 1780 C C . GLN A 1 236 ? -16.656 11.992 2.318 1 98.75 236 GLN A C 1
ATOM 1782 O O . GLN A 1 236 ? -16.719 13.109 2.838 1 98.75 236 GLN A O 1
ATOM 1787 N N . LEU A 1 237 ? -16.406 11.758 1.03 1 98.81 237 LEU A N 1
ATOM 1788 C CA . LEU A 1 237 ? -16.25 12.898 0.131 1 98.81 237 LEU A CA 1
ATOM 1789 C C . LEU A 1 237 ? -17.5 13.766 0.118 1 98.81 237 LEU A C 1
ATOM 1791 O O . LEU A 1 237 ? -17.406 14.992 0.077 1 98.81 237 LEU A O 1
ATOM 1795 N N . LYS A 1 238 ? -18.672 13.18 0.153 1 98.31 238 LYS A N 1
ATOM 1796 C CA . LYS A 1 238 ? -19.938 13.906 0.193 1 98.31 238 LYS A CA 1
ATOM 1797 C C . LYS A 1 238 ? -20.062 14.719 1.475 1 98.31 238 LYS A C 1
ATOM 1799 O O . LYS A 1 238 ? -20.703 15.781 1.481 1 98.31 238 LYS A O 1
ATOM 1804 N N . ARG A 1 239 ? -19.422 14.312 2.531 1 98 239 ARG A N 1
ATOM 1805 C CA . ARG A 1 239 ? -19.516 14.953 3.838 1 98 239 ARG A CA 1
ATOM 1806 C C . ARG A 1 239 ? -18.406 15.984 4.023 1 98 239 ARG A C 1
ATOM 1808 O O . ARG A 1 239 ? -18.484 16.844 4.91 1 98 239 ARG A O 1
ATOM 1815 N N . LEU A 1 240 ? -17.438 15.93 3.217 1 98.62 240 LEU A N 1
ATOM 1816 C CA . LEU A 1 240 ? -16.203 16.672 3.406 1 98.62 240 LEU A CA 1
ATOM 1817 C C . LEU A 1 240 ? -16.484 18.172 3.551 1 98.62 240 LEU A C 1
ATOM 1819 O O . LEU A 1 240 ? -15.938 18.828 4.441 1 98.62 240 LEU A O 1
ATOM 1823 N N . PRO A 1 241 ? -17.375 18.797 2.736 1 98.56 241 PRO A N 1
ATOM 1824 C CA . PRO A 1 241 ? -17.641 20.219 2.914 1 98.56 241 PRO A CA 1
ATOM 1825 C C . PRO A 1 241 ? -18.188 20.547 4.305 1 98.56 241 PRO A C 1
ATOM 1827 O O . PRO A 1 241 ? -17.797 21.562 4.895 1 98.56 241 PRO A O 1
ATOM 1830 N N . SER A 1 242 ? -19.031 19.688 4.828 1 98.31 242 SER A N 1
ATOM 1831 C CA . SER A 1 242 ? -19.562 19.922 6.168 1 98.31 242 SER A CA 1
ATOM 1832 C C . SER A 1 242 ? -18.484 19.734 7.23 1 98.31 242 SER A C 1
ATOM 1834 O O . SER A 1 242 ? -18.469 20.453 8.242 1 98.31 242 SER A O 1
ATOM 1836 N N . TYR A 1 243 ? -17.594 18.766 7.059 1 98.5 243 TYR A N 1
ATOM 1837 C CA . TYR A 1 243 ? -16.484 18.562 7.973 1 98.5 243 TYR A CA 1
ATOM 1838 C C . TYR A 1 243 ? -15.586 19.797 8.016 1 98.5 243 TYR A C 1
ATOM 1840 O O . TYR A 1 243 ? -15.156 20.219 9.094 1 98.5 243 TYR A O 1
ATOM 1848 N N . ILE A 1 244 ? -15.336 20.344 6.82 1 98.75 244 ILE A N 1
ATOM 1849 C CA . ILE A 1 244 ? -14.461 21.5 6.703 1 98.75 244 ILE A CA 1
ATOM 1850 C C . ILE A 1 244 ? -15.102 22.703 7.406 1 98.75 244 ILE A C 1
ATOM 1852 O O . ILE A 1 244 ? -14.438 23.406 8.164 1 98.75 244 ILE A O 1
ATOM 1856 N N . LYS A 1 245 ? -16.359 22.906 7.203 1 98.69 245 LYS A N 1
ATOM 1857 C CA . LYS A 1 245 ? -17.078 24.016 7.832 1 98.69 245 LYS A CA 1
ATOM 1858 C C . LYS A 1 245 ? -17.047 23.906 9.352 1 98.69 245 LYS A C 1
ATOM 1860 O O . LYS A 1 245 ? -16.891 24.906 10.055 1 98.69 245 LYS A O 1
ATOM 1865 N N . ALA A 1 246 ? -17.25 22.703 9.852 1 98.62 246 ALA A N 1
ATOM 1866 C CA . ALA A 1 246 ? -17.203 22.469 11.289 1 98.62 246 ALA A CA 1
ATOM 1867 C C . ALA A 1 246 ? -15.828 22.781 11.859 1 98.62 246 ALA A C 1
ATOM 1869 O O . ALA A 1 246 ? -15.719 23.391 12.93 1 98.62 246 ALA A O 1
ATOM 1870 N N . ARG A 1 247 ? -14.781 22.344 11.219 1 98.75 247 ARG A N 1
ATOM 1871 C CA . ARG A 1 247 ? -13.414 22.625 11.648 1 98.75 247 ARG A CA 1
ATOM 1872 C C . ARG A 1 247 ? -13.133 24.125 11.648 1 98.75 247 ARG A C 1
ATOM 1874 O O . ARG A 1 247 ? -12.5 24.641 12.57 1 98.75 247 ARG A O 1
ATOM 1881 N N . GLN A 1 248 ? -13.578 24.766 10.602 1 98.81 248 GLN A N 1
ATOM 1882 C CA . GLN A 1 248 ? -13.367 26.203 10.492 1 98.81 248 GLN A CA 1
ATOM 1883 C C . GLN A 1 248 ? -14.125 26.953 11.586 1 98.81 248 GLN A C 1
ATOM 1885 O O . GLN A 1 248 ? -13.602 27.922 12.156 1 98.81 248 GLN A O 1
ATOM 1890 N N . ARG A 1 249 ? -15.336 26.531 11.859 1 98.69 249 ARG A N 1
ATOM 1891 C CA . ARG A 1 249 ? -16.094 27.109 12.961 1 98.69 249 ARG A CA 1
ATOM 1892 C C . ARG A 1 249 ? -15.367 26.938 14.289 1 98.69 249 ARG A C 1
ATOM 1894 O O . ARG A 1 249 ? -15.234 27.891 15.062 1 98.69 249 ARG A O 1
ATOM 1901 N N . ASN A 1 250 ? -14.953 25.703 14.555 1 98.88 250 ASN A N 1
ATOM 1902 C CA . ASN A 1 250 ? -14.234 25.406 15.781 1 98.88 250 ASN A CA 1
ATOM 1903 C C . ASN A 1 250 ? -12.945 26.203 15.891 1 98.88 250 ASN A C 1
ATOM 1905 O O . ASN A 1 250 ? -12.609 26.719 16.953 1 98.88 250 ASN A O 1
ATOM 1909 N N . ALA A 1 251 ? -12.211 26.344 14.789 1 98.88 251 ALA A N 1
ATOM 1910 C CA . ALA A 1 251 ? -10.961 27.094 14.75 1 98.88 251 ALA A CA 1
ATOM 1911 C C . ALA A 1 251 ? -11.211 28.578 15.07 1 98.88 251 ALA A C 1
ATOM 1913 O O . ALA A 1 251 ? -10.43 29.188 15.797 1 98.88 251 ALA A O 1
ATOM 1914 N N . LYS A 1 252 ? -12.258 29.094 14.5 1 98.75 252 LYS A N 1
ATOM 1915 C CA . LYS A 1 252 ? -12.609 30.484 14.766 1 98.75 252 LYS A CA 1
ATOM 1916 C C . LYS A 1 252 ? -12.906 30.703 16.25 1 98.75 252 LYS A C 1
ATOM 1918 O O . LYS A 1 252 ? -12.43 31.688 16.844 1 98.75 252 LYS A O 1
ATOM 1923 N N . LEU A 1 253 ? -13.664 29.812 16.844 1 98.75 253 LEU A N 1
ATOM 1924 C CA . LEU A 1 253 ? -14.008 29.922 18.25 1 98.75 253 LEU A CA 1
ATOM 1925 C C . LEU A 1 253 ? -12.758 29.812 19.125 1 98.75 253 LEU A C 1
ATOM 1927 O O . LEU A 1 253 ? -12.602 30.578 20.078 1 98.75 253 LEU A O 1
ATOM 1931 N N . LEU A 1 254 ? -11.883 28.875 18.797 1 98.88 254 LEU A N 1
ATOM 1932 C CA . LEU A 1 254 ? -10.625 28.75 19.531 1 98.88 254 LEU A CA 1
ATOM 1933 C C . LEU A 1 254 ? -9.805 30.031 19.438 1 98.88 254 LEU A C 1
ATOM 1935 O O . LEU A 1 254 ? -9.312 30.531 20.438 1 98.88 254 LEU A O 1
ATOM 1939 N N . THR A 1 255 ? -9.664 30.547 18.219 1 98.81 255 THR A N 1
ATOM 1940 C CA . THR A 1 255 ? -8.875 31.75 18 1 98.81 255 THR A CA 1
ATOM 1941 C C . THR A 1 255 ? -9.477 32.938 18.75 1 98.81 255 THR A C 1
ATOM 1943 O O . THR A 1 255 ? -8.75 33.719 19.375 1 98.81 255 THR A O 1
ATOM 1946 N N . ASP A 1 256 ? -10.82 33.062 18.672 1 98.5 256 ASP A N 1
ATOM 1947 C CA . ASP A 1 256 ? -11.508 34.188 19.344 1 98.5 256 ASP A CA 1
ATOM 1948 C C . ASP A 1 256 ? -11.227 34.156 20.844 1 98.5 256 ASP A C 1
ATOM 1950 O O . ASP A 1 256 ? -11.102 35.219 21.469 1 98.5 256 ASP A O 1
ATOM 1954 N N . LYS A 1 257 ? -11.102 33 21.391 1 98.44 257 LYS A N 1
ATOM 1955 C CA . LYS A 1 257 ? -10.992 32.875 22.844 1 98.44 257 LYS A CA 1
ATOM 1956 C C . LYS A 1 257 ? -9.531 32.875 23.281 1 98.44 257 LYS A C 1
ATOM 1958 O O . LYS A 1 257 ? -9.219 33.188 24.438 1 98.44 257 LYS A O 1
ATOM 1963 N N . LEU A 1 258 ? -8.656 32.469 22.406 1 98.44 258 LEU A N 1
ATOM 1964 C CA . LEU A 1 258 ? -7.266 32.281 22.812 1 98.44 258 LEU A CA 1
ATOM 1965 C C . LEU A 1 258 ? -6.418 33.5 22.422 1 98.44 258 LEU A C 1
ATOM 1967 O O . LEU A 1 258 ? -5.336 33.719 22.969 1 98.44 258 LEU A O 1
ATOM 1971 N N . GLN A 1 259 ? -6.961 34.188 21.391 1 97 259 GLN A N 1
ATOM 1972 C CA . GLN A 1 259 ? -6.195 35.312 20.906 1 97 259 GLN A CA 1
ATOM 1973 C C . GLN A 1 259 ? -5.953 36.344 22.016 1 97 259 GLN A C 1
ATOM 1975 O O . GLN A 1 259 ? -6.871 36.656 22.766 1 97 259 GLN A O 1
ATOM 1980 N N . GLY A 1 260 ? -4.703 36.812 22.203 1 94.25 260 GLY A N 1
ATOM 1981 C CA . GLY A 1 260 ? -4.387 37.812 23.188 1 94.25 260 GLY A CA 1
ATOM 1982 C C . GLY A 1 260 ? -3.795 37.25 24.469 1 94.25 260 GLY A C 1
ATOM 1983 O O . GLY A 1 260 ? -3.221 37.969 25.281 1 94.25 260 GLY A O 1
ATOM 1984 N N . ILE A 1 261 ? -4 35.969 24.641 1 95.81 261 ILE A N 1
ATOM 1985 C CA . ILE A 1 261 ? -3.363 35.344 25.797 1 95.81 261 ILE A CA 1
ATOM 1986 C C . ILE A 1 261 ? -1.846 35.406 25.641 1 95.81 261 ILE A C 1
ATOM 1988 O O . ILE A 1 261 ? -1.307 34.969 24.609 1 95.81 261 ILE A O 1
ATOM 1992 N N . GLU A 1 262 ? -1.184 35.906 26.672 1 93.62 262 GLU A N 1
ATOM 1993 C CA . GLU A 1 262 ? 0.27 36.031 26.641 1 93.62 262 GLU A CA 1
ATOM 1994 C C . GLU A 1 262 ? 0.946 34.688 26.484 1 93.62 262 GLU A C 1
ATOM 1996 O O . GLU A 1 262 ? 0.583 33.719 27.172 1 93.62 262 GLU A O 1
ATOM 2001 N N . GLY A 1 263 ? 1.822 34.625 25.547 1 94.69 263 GLY A N 1
ATOM 2002 C CA . GLY A 1 263 ? 2.594 33.375 25.391 1 94.69 263 GLY A CA 1
ATOM 2003 C C . GLY A 1 263 ? 1.94 32.406 24.438 1 94.69 263 GLY A C 1
ATOM 2004 O O . GLY A 1 263 ? 2.494 31.328 24.172 1 94.69 263 GLY A O 1
ATOM 2005 N N . ILE A 1 264 ? 0.743 32.719 23.984 1 97.5 264 ILE A N 1
ATOM 2006 C CA . ILE A 1 264 ? 0.029 31.844 23.062 1 97.5 264 ILE A CA 1
ATOM 2007 C C . ILE A 1 264 ? -0.124 32.562 21.719 1 97.5 264 ILE A C 1
ATOM 2009 O O . ILE A 1 264 ? -0.634 33.688 21.656 1 97.5 264 ILE A O 1
ATOM 2013 N N . GLU A 1 265 ? 0.413 31.969 20.703 1 98 265 GLU A N 1
ATOM 2014 C CA . GLU A 1 265 ? 0.229 32.469 19.344 1 98 265 GLU A CA 1
ATOM 2015 C C . GLU A 1 265 ? -0.729 31.609 18.547 1 98 265 GLU A C 1
ATOM 2017 O O . GLU A 1 265 ? -0.482 30.406 18.359 1 98 265 GLU A O 1
ATOM 2022 N N . CYS A 1 266 ? -1.82 32.156 18.109 1 98.44 266 CYS A N 1
ATOM 2023 C CA . CYS A 1 266 ? -2.824 31.453 17.328 1 98.44 266 CYS A CA 1
ATOM 2024 C C . CYS A 1 266 ? -2.398 31.328 15.867 1 98.44 266 CYS A C 1
ATOM 2026 O O . CYS A 1 266 ? -1.54 32.094 15.406 1 98.44 266 CYS A O 1
ATOM 2028 N N . PRO A 1 267 ? -2.889 30.297 15.156 1 98.06 267 PRO A N 1
ATOM 2029 C CA . PRO A 1 267 ? -2.525 30.172 13.75 1 98.06 267 PRO A CA 1
ATOM 2030 C C . PRO A 1 267 ? -3.057 31.312 12.891 1 98.06 267 PRO A C 1
ATOM 2032 O O . PRO A 1 267 ? -4.164 31.812 13.133 1 98.06 267 PRO A O 1
ATOM 2035 N N . ALA A 1 268 ? -2.303 31.656 11.875 1 96.94 268 ALA A N 1
ATOM 2036 C CA . ALA A 1 268 ? -2.682 32.688 10.922 1 96.94 268 ALA A CA 1
ATOM 2037 C C . ALA A 1 268 ? -3.369 32.094 9.703 1 96.94 268 ALA A C 1
ATOM 2039 O O . ALA A 1 268 ? -3.127 30.953 9.352 1 96.94 268 ALA A O 1
ATOM 2040 N N . VAL A 1 269 ? -4.273 32.844 9.102 1 98.25 269 VAL A N 1
ATOM 2041 C CA . VAL A 1 269 ? -4.836 32.531 7.793 1 98.25 269 VAL A CA 1
ATOM 2042 C C . VAL A 1 269 ? -4.547 33.688 6.832 1 98.25 269 VAL A C 1
ATOM 2044 O O . VAL A 1 269 ? -5.027 34.812 7.035 1 98.25 269 VAL A O 1
ATOM 2047 N N . ARG A 1 270 ? -3.803 33.438 5.867 1 98.25 270 ARG A N 1
ATOM 2048 C CA . ARG A 1 270 ? -3.381 34.5 4.938 1 98.25 270 ARG A CA 1
ATOM 2049 C C . ARG A 1 270 ? -4.508 34.844 3.975 1 98.25 270 ARG A C 1
ATOM 2051 O O . ARG A 1 270 ? -5.379 34.031 3.693 1 98.25 270 ARG A O 1
ATOM 2058 N N . ASN A 1 271 ? -4.355 36.094 3.486 1 97.38 271 ASN A N 1
ATOM 2059 C CA . ASN A 1 271 ? -5.32 36.562 2.486 1 97.38 271 ASN A CA 1
ATOM 2060 C C . ASN A 1 271 ? -5.324 35.625 1.263 1 97.38 271 ASN A C 1
ATOM 2062 O O . ASN A 1 271 ? -4.27 35.219 0.797 1 97.38 271 ASN A O 1
ATOM 2066 N N . GLY A 1 272 ? -6.508 35.281 0.797 1 98.06 272 GLY A N 1
ATOM 2067 C CA . GLY A 1 272 ? -6.645 34.438 -0.388 1 98.06 272 GLY A CA 1
ATOM 2068 C C . GLY A 1 272 ? -6.633 32.969 -0.081 1 98.06 272 GLY A C 1
ATOM 2069 O O . GLY A 1 272 ? -6.867 32.125 -0.967 1 98.06 272 GLY A O 1
ATOM 2070 N N . CYS A 1 273 ? -6.402 32.688 1.186 1 98.69 273 CYS A N 1
ATOM 2071 C CA . CYS A 1 273 ? -6.336 31.281 1.563 1 98.69 273 CYS A CA 1
ATOM 2072 C C . CYS A 1 273 ? -7.566 30.875 2.371 1 98.69 273 CYS A C 1
ATOM 2074 O O . CYS A 1 273 ? -8.055 31.641 3.195 1 98.69 273 CYS A O 1
ATOM 2076 N N . GLN A 1 274 ? -8.109 29.766 2.041 1 98.75 274 GLN A N 1
ATOM 2077 C CA . GLN A 1 274 ? -9.062 29.094 2.914 1 98.75 274 GLN A CA 1
ATOM 2078 C C . GLN A 1 274 ? -8.43 27.891 3.609 1 98.75 274 GLN A C 1
ATOM 2080 O O . GLN A 1 274 ? -8.195 26.859 2.982 1 98.75 274 GLN A O 1
ATOM 2085 N N . HIS A 1 275 ? -8.133 28.078 4.859 1 98.81 275 HIS A N 1
ATOM 2086 C CA . HIS A 1 275 ? -7.559 27.047 5.715 1 98.81 275 HIS A CA 1
ATOM 2087 C C . HIS A 1 275 ? -8.594 25.984 6.074 1 98.81 275 HIS A C 1
ATOM 2089 O O . HIS A 1 275 ? -9.758 26.312 6.332 1 98.81 275 HIS A O 1
ATOM 2095 N N . VAL A 1 276 ? -8.227 24.672 6.023 1 98.94 276 VAL A N 1
ATOM 2096 C CA . VAL A 1 276 ? -9.227 23.641 6.277 1 98.94 276 VAL A CA 1
ATOM 2097 C C . VAL A 1 276 ? -8.984 23.016 7.652 1 98.94 276 VAL A C 1
ATOM 2099 O O . VAL A 1 276 ? -9.734 22.141 8.078 1 98.94 276 VAL A O 1
ATOM 2102 N N . PHE A 1 277 ? -7.984 23.391 8.297 1 98.88 277 PHE A N 1
ATOM 2103 C CA . PHE A 1 277 ? -7.699 23.094 9.695 1 98.88 277 PHE A CA 1
ATOM 2104 C C . PHE A 1 277 ? -7.711 21.594 9.945 1 98.88 277 PHE A C 1
ATOM 2106 O O . PHE A 1 277 ? -8.398 21.109 10.852 1 98.88 277 PHE A O 1
ATOM 2113 N N . HIS A 1 278 ? -6.863 20.969 9.062 1 98.69 278 HIS A N 1
ATOM 2114 C CA . HIS A 1 278 ? -6.508 19.609 9.461 1 98.69 278 HIS A CA 1
ATOM 2115 C C . HIS A 1 278 ? -6.023 19.578 10.906 1 98.69 278 HIS A C 1
ATOM 2117 O O . HIS A 1 278 ? -6.402 18.688 11.672 1 98.69 278 HIS A O 1
ATOM 2123 N N . GLN A 1 279 ? -5.258 20.578 11.242 1 98.75 279 GLN A N 1
ATOM 2124 C CA . GLN A 1 279 ? -4.82 20.844 12.609 1 98.75 279 GLN A CA 1
ATOM 2125 C C . GLN A 1 279 ? -5.008 22.312 12.977 1 98.75 279 GLN A C 1
ATOM 2127 O O . GLN A 1 279 ? -4.777 23.188 12.148 1 98.75 279 GLN A O 1
ATOM 2132 N N . TYR A 1 280 ? -5.512 22.531 14.156 1 98.88 280 TYR A N 1
ATOM 2133 C CA . TYR A 1 280 ? -5.379 23.844 14.781 1 98.88 280 TYR A CA 1
ATOM 2134 C C . TYR A 1 280 ? -4.164 23.891 15.703 1 98.88 280 TYR A C 1
ATOM 2136 O O . TYR A 1 280 ? -4.188 23.328 16.797 1 98.88 280 TYR A O 1
ATOM 2144 N N . THR A 1 281 ? -3.166 24.609 15.227 1 98.88 281 THR A N 1
ATOM 2145 C CA . THR A 1 281 ? -1.867 24.531 15.883 1 98.88 281 THR A CA 1
ATOM 2146 C C . THR A 1 281 ? -1.458 25.891 16.438 1 98.88 281 THR A C 1
ATOM 2148 O O . THR A 1 281 ? -1.254 26.844 15.68 1 98.88 281 THR A O 1
ATOM 2151 N N . ILE A 1 282 ? -1.305 26 17.734 1 98.75 282 ILE A N 1
ATOM 2152 C CA . ILE A 1 282 ? -0.787 27.203 18.375 1 98.75 282 ILE A CA 1
ATOM 2153 C C . ILE A 1 282 ? 0.719 27.062 18.578 1 98.75 282 ILE A C 1
ATOM 2155 O O . ILE A 1 282 ? 1.286 25.984 18.391 1 98.75 282 ILE A O 1
ATOM 2159 N N . ARG A 1 283 ? 1.356 28.141 18.875 1 98.38 283 ARG A N 1
ATOM 2160 C CA . ARG A 1 283 ? 2.764 28.125 19.25 1 98.38 283 ARG A CA 1
ATOM 2161 C C . ARG A 1 283 ? 2.951 28.703 20.656 1 98.38 283 ARG A C 1
ATOM 2163 O O . ARG A 1 283 ? 2.273 29.656 21.047 1 98.38 283 ARG A O 1
ATOM 2170 N N . THR A 1 284 ? 3.766 28.109 21.406 1 97.94 284 THR A N 1
ATOM 2171 C CA . THR A 1 284 ? 4.148 28.594 22.734 1 97.94 284 THR A CA 1
ATOM 2172 C C . THR A 1 284 ? 5.547 28.109 23.094 1 97.94 284 THR A C 1
ATOM 2174 O O . THR A 1 284 ? 5.941 27 22.75 1 97.94 284 THR A O 1
ATOM 2177 N N . ARG A 1 285 ? 6.375 28.922 23.781 1 96.38 285 ARG A N 1
ATOM 2178 C CA . ARG A 1 285 ? 7.738 28.594 24.188 1 96.38 285 ARG A CA 1
ATOM 2179 C C . ARG A 1 285 ? 7.742 27.484 25.234 1 96.38 285 ARG A C 1
ATOM 2181 O O . ARG A 1 285 ? 8.758 26.812 25.422 1 96.38 285 ARG A O 1
ATOM 2188 N N . ASN A 1 286 ? 6.637 27.297 25.891 1 96.38 286 ASN A N 1
ATOM 2189 C CA . ASN A 1 286 ? 6.504 26.281 26.922 1 96.38 286 ASN A CA 1
ATOM 2190 C C . ASN A 1 286 ? 5.613 25.125 26.453 1 96.38 286 ASN A C 1
ATOM 2192 O O . ASN A 1 286 ? 4.754 24.672 27.203 1 96.38 286 ASN A O 1
ATOM 2196 N N . ARG A 1 287 ? 5.781 24.766 25.281 1 97.62 287 ARG A N 1
ATOM 2197 C CA . ARG A 1 287 ? 4.906 23.844 24.578 1 97.62 287 ARG A CA 1
ATOM 2198 C C . ARG A 1 287 ? 4.758 22.531 25.344 1 97.62 287 ARG A C 1
ATOM 2200 O O . ARG A 1 287 ? 3.643 22.047 25.547 1 97.62 287 ARG A O 1
ATOM 2207 N N . ASP A 1 288 ? 5.848 21.875 25.859 1 97.81 288 ASP A N 1
ATOM 2208 C CA . ASP A 1 288 ? 5.805 20.578 26.531 1 97.81 288 ASP A CA 1
ATOM 2209 C C . ASP A 1 288 ? 5.059 20.688 27.859 1 97.81 288 ASP A C 1
ATOM 2211 O O . ASP A 1 288 ? 4.297 19.781 28.219 1 97.81 288 ASP A O 1
ATOM 2215 N N . GLN A 1 289 ? 5.281 21.75 28.547 1 97.56 289 GLN A N 1
ATOM 2216 C CA . GLN A 1 289 ? 4.586 21.969 29.812 1 97.56 289 GLN A CA 1
ATOM 2217 C C . GLN A 1 289 ? 3.082 22.109 29.594 1 97.56 289 GLN A C 1
ATOM 2219 O O . GLN A 1 289 ? 2.281 21.562 30.359 1 97.56 289 GLN A O 1
ATOM 2224 N N . LEU A 1 290 ? 2.727 22.891 28.609 1 98.25 290 LEU A N 1
ATOM 2225 C CA . LEU A 1 290 ? 1.31 23.062 28.297 1 98.25 290 LEU A CA 1
ATOM 2226 C C . LEU A 1 290 ? 0.688 21.734 27.875 1 98.25 290 LEU A C 1
ATOM 2228 O O . LEU A 1 290 ? -0.432 21.406 28.266 1 98.25 290 LEU A O 1
ATOM 2232 N N . SER A 1 291 ? 1.363 21 27.031 1 98.44 291 SER A N 1
ATOM 2233 C CA . SER A 1 291 ? 0.883 19.688 26.594 1 98.44 291 SER A CA 1
ATOM 2234 C C . SER A 1 291 ? 0.602 18.766 27.781 1 98.44 291 SER A C 1
ATOM 2236 O O . SER A 1 291 ? -0.449 18.125 27.844 1 98.44 291 SER A O 1
ATOM 2238 N N . ASP A 1 292 ? 1.553 18.703 28.719 1 98.06 292 ASP A N 1
ATOM 2239 C CA . ASP A 1 292 ? 1.4 17.875 29.922 1 98.06 292 ASP A CA 1
ATOM 2240 C C . ASP A 1 292 ? 0.199 18.328 30.75 1 98.06 292 ASP A C 1
ATOM 2242 O O . ASP A 1 292 ? -0.565 17.5 31.234 1 98.06 292 ASP A O 1
ATOM 2246 N N . TYR A 1 293 ? 0.099 19.594 30.891 1 97.81 293 TYR A N 1
ATOM 2247 C CA . TYR A 1 293 ? -1.007 20.156 31.656 1 97.81 293 TYR A CA 1
ATOM 2248 C C . TYR A 1 293 ? -2.348 19.781 31.031 1 97.81 293 TYR A C 1
ATOM 2250 O O . TYR A 1 293 ? -3.27 19.359 31.734 1 97.81 293 TYR A O 1
ATOM 2258 N N . LEU A 1 294 ? -2.475 19.984 29.703 1 98.5 294 LEU A N 1
ATOM 2259 C CA . LEU A 1 294 ? -3.711 19.641 29.016 1 98.5 294 LEU A CA 1
ATOM 2260 C C . LEU A 1 294 ? -4.039 18.156 29.172 1 98.5 294 LEU A C 1
ATOM 2262 O O . LEU A 1 294 ? -5.203 17.797 29.359 1 98.5 294 LEU A O 1
ATOM 2266 N N . LYS A 1 295 ? -3.008 17.359 29.078 1 98 295 LYS A N 1
ATOM 2267 C CA . LYS A 1 295 ? -3.193 15.93 29.281 1 98 295 LYS A CA 1
ATOM 2268 C C . LYS A 1 295 ? -3.791 15.641 30.656 1 98 295 LYS A C 1
ATOM 2270 O O . LYS A 1 295 ? -4.703 14.82 30.797 1 98 295 LYS A O 1
ATOM 2275 N N . GLU A 1 296 ? -3.307 16.25 31.672 1 97.19 296 GLU A N 1
ATOM 2276 C CA . GLU A 1 296 ? -3.807 16.094 33.031 1 97.19 296 GLU A CA 1
ATOM 2277 C C . GLU A 1 296 ? -5.273 16.516 33.125 1 97.19 296 GLU A C 1
ATOM 2279 O O . GLU A 1 296 ? -6.016 15.984 33.969 1 97.19 296 GLU A O 1
ATOM 2284 N N . LYS A 1 297 ? -5.645 17.438 32.312 1 97.38 297 LYS A N 1
ATOM 2285 C CA . LYS A 1 297 ? -7.012 17.953 32.344 1 97.38 297 LYS A CA 1
ATOM 2286 C C . LYS A 1 297 ? -7.918 17.141 31.406 1 97.38 297 LYS A C 1
ATOM 2288 O O . LYS A 1 297 ? -9.086 17.484 31.219 1 97.38 297 LYS A O 1
ATOM 2293 N N . GLY A 1 298 ? -7.395 16.109 30.766 1 97.81 298 GLY A N 1
ATOM 2294 C CA . GLY A 1 298 ? -8.195 15.273 29.891 1 97.81 298 GLY A CA 1
ATOM 2295 C C . GLY A 1 298 ? -8.391 15.867 28.5 1 97.81 298 GLY A C 1
ATOM 2296 O O . GLY A 1 298 ? -9.375 15.562 27.828 1 97.81 298 GLY A O 1
ATOM 2297 N N . ILE A 1 299 ? -7.543 16.812 28.109 1 98.56 299 ILE A N 1
ATOM 2298 C CA . ILE A 1 299 ? -7.586 17.438 26.797 1 98.56 299 ILE A CA 1
ATOM 2299 C C . ILE A 1 299 ? -6.434 16.922 25.938 1 98.56 299 ILE A C 1
ATOM 2301 O O . ILE A 1 299 ? -5.262 17.094 26.281 1 98.56 299 ILE A O 1
ATOM 2305 N N . GLY A 1 300 ? -6.832 16.203 24.797 1 98 300 GLY A N 1
ATOM 2306 C CA . GLY A 1 300 ? -5.812 15.727 23.875 1 98 300 GLY A CA 1
ATOM 2307 C C . GLY A 1 300 ? -5.098 16.844 23.141 1 98 300 GLY A C 1
ATOM 2308 O O . GLY A 1 300 ? -5.668 17.906 22.922 1 98 300 GLY A O 1
ATOM 2309 N N . SER A 1 301 ? -3.822 16.625 22.828 1 98.19 301 SER A N 1
ATOM 2310 C CA . SER A 1 301 ? -3.035 17.531 22 1 98.19 301 SER A CA 1
ATOM 2311 C C . SER A 1 301 ? -2.031 16.75 21.141 1 98.19 301 SER A C 1
ATOM 2313 O O . SER A 1 301 ? -1.809 15.562 21.359 1 98.19 301 SER A O 1
ATOM 2315 N N . GLY A 1 302 ? -1.604 17.359 20.062 1 97.81 302 GLY A N 1
ATOM 2316 C CA . GLY A 1 302 ? -0.619 16.75 19.188 1 97.81 302 GLY A CA 1
ATOM 2317 C C . GLY A 1 302 ? 0.546 17.672 18.875 1 97.81 302 GLY A C 1
ATOM 2318 O O . GLY A 1 302 ? 0.366 18.875 18.719 1 97.81 302 GLY A O 1
ATOM 2319 N N . ILE A 1 303 ? 1.739 17.109 18.859 1 98.25 303 ILE A N 1
ATOM 2320 C CA . ILE A 1 303 ? 2.926 17.844 18.438 1 98.25 303 ILE A CA 1
ATOM 2321 C C . ILE A 1 303 ? 3.338 17.391 17.047 1 98.25 303 ILE A C 1
ATOM 2323 O O . ILE A 1 303 ? 3.928 16.312 16.875 1 98.25 303 ILE A O 1
ATOM 2327 N N . TYR A 1 304 ? 2.955 18.203 16.062 1 97.75 304 TYR A N 1
ATOM 2328 C CA . TYR A 1 304 ? 3.244 17.938 14.648 1 97.75 304 TYR A CA 1
ATOM 2329 C C . TYR A 1 304 ? 4.117 19.031 14.055 1 97.75 304 TYR A C 1
ATOM 2331 O O . TYR A 1 304 ? 3.619 20.109 13.688 1 97.75 304 TYR A O 1
ATOM 2339 N N . TYR A 1 305 ? 5.375 18.891 14.07 1 97.25 305 TYR A N 1
ATOM 2340 C CA . TYR A 1 305 ? 6.152 17.688 14.359 1 97.25 305 TYR A CA 1
ATOM 2341 C C . TYR A 1 305 ? 7.289 18 15.328 1 97.25 305 TYR A C 1
ATOM 2343 O O . TYR A 1 305 ? 7.887 19.078 15.273 1 97.25 305 TYR A O 1
ATOM 2351 N N . PRO A 1 306 ? 7.668 17.094 16.156 1 97.69 306 PRO A N 1
ATOM 2352 C CA . PRO A 1 306 ? 8.641 17.344 17.219 1 97.69 306 PRO A CA 1
ATOM 2353 C C . PRO A 1 306 ? 10.086 17.297 16.719 1 97.69 306 PRO A C 1
ATOM 2355 O O . PRO A 1 306 ? 10.969 17.922 17.312 1 97.69 306 PRO A O 1
ATOM 2358 N N . ILE A 1 307 ? 10.367 16.516 15.719 1 98.19 307 ILE A N 1
ATOM 2359 C CA . ILE A 1 307 ? 11.695 16.391 15.125 1 98.19 307 ILE A CA 1
ATOM 2360 C C . ILE A 1 307 ? 11.609 16.641 13.625 1 98.19 307 ILE A C 1
ATOM 2362 O O . ILE A 1 307 ? 11 15.852 12.891 1 98.19 307 ILE A O 1
ATOM 2366 N N . PRO A 1 308 ? 12.211 17.75 13.18 1 98.62 308 PRO A N 1
ATOM 2367 C CA . PRO A 1 308 ? 12.211 17.969 11.734 1 98.62 308 PRO A CA 1
ATOM 2368 C C . PRO A 1 308 ? 12.891 16.844 10.961 1 98.62 308 PRO A C 1
ATOM 2370 O O . PRO A 1 308 ? 13.75 16.141 11.508 1 98.62 308 PRO A O 1
ATOM 2373 N N . ILE A 1 309 ? 12.578 16.703 9.695 1 98.81 309 ILE A N 1
ATOM 2374 C CA . ILE A 1 309 ? 13.031 15.586 8.875 1 98.81 309 ILE A CA 1
ATOM 2375 C C . ILE A 1 309 ? 14.562 15.594 8.797 1 98.81 309 ILE A C 1
ATOM 2377 O O . ILE A 1 309 ? 15.203 14.555 8.969 1 98.81 309 ILE A O 1
ATOM 2381 N N . HIS A 1 310 ? 15.188 16.781 8.633 1 98.69 310 HIS A N 1
ATOM 2382 C CA . HIS A 1 310 ? 16.625 16.859 8.445 1 98.69 310 HIS A CA 1
ATOM 2383 C C . HIS A 1 310 ? 17.375 16.5 9.727 1 98.69 310 HIS A C 1
ATOM 2385 O O . HIS A 1 310 ? 18.578 16.25 9.695 1 98.69 310 HIS A O 1
ATOM 2391 N N . LYS A 1 311 ? 16.625 16.422 10.852 1 98.44 311 LYS A N 1
ATOM 2392 C CA . LYS A 1 311 ? 17.234 16.109 12.141 1 98.44 311 LYS A CA 1
ATOM 2393 C C . LYS A 1 311 ? 16.938 14.664 12.547 1 98.44 311 LYS A C 1
ATOM 2395 O O . LYS A 1 311 ? 17.359 14.219 13.609 1 98.44 311 LYS A O 1
ATOM 2400 N N . GLN A 1 312 ? 16.172 13.93 11.758 1 98.5 312 GLN A N 1
ATOM 2401 C CA . GLN A 1 312 ? 15.891 12.523 12.039 1 98.5 312 GLN A CA 1
ATOM 2402 C C . GLN A 1 312 ? 17.156 11.68 11.938 1 98.5 312 GLN A C 1
ATOM 2404 O O . GLN A 1 312 ? 18.016 11.938 11.086 1 98.5 312 GLN A O 1
ATOM 2409 N N . PRO A 1 313 ? 17.266 10.594 12.734 1 97.81 313 PRO A N 1
ATOM 2410 C CA . PRO A 1 313 ? 18.453 9.75 12.727 1 97.81 313 PRO A CA 1
ATOM 2411 C C . PRO A 1 313 ? 18.828 9.281 11.328 1 97.81 313 PRO A C 1
ATOM 2413 O O . PRO A 1 313 ? 20 9.352 10.938 1 97.81 313 PRO A O 1
ATOM 2416 N N . TYR A 1 314 ? 17.891 8.859 10.539 1 98.31 314 TYR A N 1
ATOM 2417 C CA . TYR A 1 314 ? 18.172 8.328 9.211 1 98.31 314 TYR A CA 1
ATOM 2418 C C . TYR A 1 314 ? 18.734 9.414 8.305 1 98.31 314 TYR A C 1
ATOM 2420 O O . TYR A 1 314 ? 19.672 9.172 7.539 1 98.31 314 TYR A O 1
ATOM 2428 N N . TYR A 1 315 ? 18.203 10.602 8.367 1 98.56 315 TYR A N 1
ATOM 2429 C CA . TYR A 1 315 ? 18.656 11.688 7.512 1 98.56 315 TYR A CA 1
ATOM 2430 C C . TYR A 1 315 ? 20.016 12.203 7.957 1 98.56 315 TYR A C 1
ATOM 2432 O O . TYR A 1 315 ? 20.844 12.586 7.125 1 98.56 315 TYR A O 1
ATOM 2440 N N . LYS A 1 316 ? 20.234 12.266 9.266 1 98.31 316 LYS A N 1
ATOM 2441 C CA . LYS A 1 316 ? 21.578 12.578 9.75 1 98.31 316 LYS A CA 1
ATOM 2442 C C . LYS A 1 316 ? 22.594 11.57 9.219 1 98.31 316 LYS A C 1
ATOM 2444 O O . LYS A 1 316 ? 23.703 11.953 8.82 1 98.31 316 LYS A O 1
ATOM 2449 N N . GLU A 1 317 ? 22.203 10.297 9.242 1 97.94 317 GLU A N 1
ATOM 2450 C CA . GLU A 1 317 ? 23.062 9.25 8.711 1 97.94 317 GLU A CA 1
ATOM 2451 C C . GLU A 1 317 ? 23.344 9.453 7.223 1 97.94 317 GLU A C 1
ATOM 2453 O O . GLU A 1 317 ? 24.422 9.133 6.734 1 97.94 317 GLU A O 1
ATOM 2458 N N . LEU A 1 318 ? 22.359 9.992 6.523 1 98 318 LEU A N 1
ATOM 2459 C CA . LEU A 1 318 ? 22.516 10.258 5.098 1 98 318 LEU A CA 1
ATOM 2460 C C . LEU A 1 318 ? 23.422 11.461 4.863 1 98 318 LEU A C 1
ATOM 2462 O O . LEU A 1 318 ? 23.797 11.75 3.723 1 98 318 LEU A O 1
ATOM 2466 N N . GLY A 1 319 ? 23.688 12.266 5.973 1 98.25 319 GLY A N 1
ATOM 2467 C CA . GLY A 1 319 ? 24.641 13.352 5.859 1 98.25 319 GLY A CA 1
ATOM 2468 C C . GLY A 1 319 ? 24 14.719 5.871 1 98.25 319 GLY A C 1
ATOM 2469 O O . GLY A 1 319 ? 24.672 15.727 5.637 1 98.25 319 GLY A O 1
ATOM 2470 N N . TYR A 1 320 ? 22.703 14.781 6.121 1 98.38 320 TYR A N 1
ATOM 2471 C CA . TYR A 1 320 ? 22.031 16.078 6.168 1 98.38 320 TYR A CA 1
ATOM 2472 C C . TYR A 1 320 ? 22.5 16.891 7.375 1 98.38 320 TYR A C 1
ATOM 2474 O O . TYR A 1 320 ? 22.562 16.359 8.492 1 98.38 320 TYR A O 1
ATOM 2482 N N . LYS A 1 321 ? 22.828 18.188 7.145 1 97.06 321 LYS A N 1
ATOM 2483 C CA . LYS A 1 321 ? 23.344 19.078 8.188 1 97.06 321 LYS A CA 1
ATOM 2484 C C . LYS A 1 321 ? 22.688 20.453 8.109 1 97.06 321 LYS A C 1
ATOM 2486 O O . LYS A 1 321 ? 23.266 21.453 8.547 1 97.06 321 LYS A O 1
ATOM 2491 N N . ASP A 1 322 ? 21.547 20.5 7.57 1 97.19 322 ASP A N 1
ATOM 2492 C CA . ASP A 1 322 ? 20.844 21.75 7.336 1 97.19 322 ASP A CA 1
ATOM 2493 C C . ASP A 1 322 ? 20.672 22.531 8.633 1 97.19 322 ASP A C 1
ATOM 2495 O O . ASP A 1 322 ? 20.625 21.953 9.719 1 97.19 322 ASP A O 1
ATOM 2499 N N . ASN A 1 323 ? 20.766 23.828 8.508 1 96.94 323 ASN A N 1
ATOM 2500 C CA . ASN A 1 323 ? 20.344 24.781 9.531 1 96.94 323 ASN A CA 1
ATOM 2501 C C . ASN A 1 323 ? 19.094 25.547 9.109 1 96.94 323 ASN A C 1
ATOM 2503 O O . ASN A 1 323 ? 19.188 26.547 8.406 1 96.94 323 ASN A O 1
ATOM 2507 N N . LEU A 1 324 ? 18 25.094 9.531 1 98.56 324 LEU A N 1
ATOM 2508 C CA . LEU A 1 324 ? 16.703 25.672 9.203 1 98.56 324 LEU A CA 1
ATOM 2509 C C . LEU A 1 324 ? 16.047 26.312 10.43 1 98.56 324 LEU A C 1
ATOM 2511 O O . LEU A 1 324 ? 15.25 25.672 11.117 1 98.56 324 LEU A O 1
ATOM 2515 N N . LEU A 1 325 ? 16.312 27.547 10.664 1 98.44 325 LEU A N 1
ATOM 2516 C CA . LEU A 1 325 ? 16.062 28.234 11.93 1 98.44 325 LEU A CA 1
ATOM 2517 C C . LEU A 1 325 ? 14.57 28.281 12.234 1 98.44 325 LEU A C 1
ATOM 2519 O O . LEU A 1 325 ? 14.156 27.984 13.367 1 98.44 325 LEU A O 1
ATOM 2523 N N . VAL A 1 326 ? 13.773 28.641 11.258 1 98.75 326 VAL A N 1
ATOM 2524 C CA . VAL A 1 326 ? 12.344 28.75 11.508 1 98.75 326 VAL A CA 1
ATOM 2525 C C . VAL A 1 326 ? 11.734 27.375 11.719 1 98.75 326 VAL A C 1
ATOM 2527 O O . VAL A 1 326 ? 10.891 27.188 12.602 1 98.75 326 VAL A O 1
ATOM 2530 N N . THR A 1 327 ? 12.172 26.391 10.922 1 98.81 327 THR A N 1
ATOM 2531 C CA . THR A 1 327 ? 11.734 25 11.07 1 98.81 327 THR A CA 1
ATOM 2532 C C . THR A 1 327 ? 12.039 24.484 12.469 1 98.81 327 THR A C 1
ATOM 2534 O O . THR A 1 327 ? 11.172 23.906 13.125 1 98.81 327 THR A O 1
ATOM 2537 N N . GLU A 1 328 ? 13.242 24.688 12.93 1 98.69 328 GLU A N 1
ATOM 2538 C CA . GLU A 1 328 ? 13.688 24.172 14.219 1 98.69 328 GLU A CA 1
ATOM 2539 C C . GLU A 1 328 ? 12.945 24.859 15.367 1 98.69 328 GLU A C 1
ATOM 2541 O O . GLU A 1 328 ? 12.578 24.219 16.359 1 98.69 328 GLU A O 1
ATOM 2546 N N . LYS A 1 329 ? 12.75 26.141 15.203 1 98.69 329 LYS A N 1
ATOM 2547 C CA . LYS A 1 329 ? 11.961 26.859 16.203 1 98.69 329 LYS A CA 1
ATOM 2548 C C . LYS A 1 329 ? 10.531 26.328 16.266 1 98.69 329 LYS A C 1
ATOM 2550 O O . LYS A 1 329 ? 10 26.109 17.344 1 98.69 329 LYS A O 1
ATOM 2555 N N . ALA A 1 330 ? 9.906 26.188 15.117 1 98.69 330 ALA A N 1
ATOM 2556 C CA . ALA A 1 330 ? 8.547 25.672 15.047 1 98.69 330 ALA A CA 1
ATOM 2557 C C . ALA A 1 330 ? 8.438 24.312 15.727 1 98.69 330 ALA A C 1
ATOM 2559 O O . ALA A 1 330 ? 7.5 24.047 16.484 1 98.69 330 ALA A O 1
ATOM 2560 N N . SER A 1 331 ? 9.414 23.391 15.5 1 98.38 331 SER A N 1
ATOM 2561 C CA . SER A 1 331 ? 9.375 22.047 16.031 1 98.38 331 SER A CA 1
ATOM 2562 C C . SER A 1 331 ? 9.383 22.047 17.562 1 98.38 331 SER A C 1
ATOM 2564 O O . SER A 1 331 ? 8.867 21.109 18.188 1 98.38 331 SER A O 1
ATOM 2566 N N . ARG A 1 332 ? 9.836 23.125 18.172 1 98.31 332 ARG A N 1
ATOM 2567 C CA . ARG A 1 332 ? 9.93 23.219 19.625 1 98.31 332 ARG A CA 1
ATOM 2568 C C . ARG A 1 332 ? 8.703 23.906 20.219 1 98.31 332 ARG A C 1
ATOM 2570 O O . ARG A 1 332 ? 8.453 23.844 21.422 1 98.31 332 ARG A O 1
ATOM 2577 N N . GLU A 1 333 ? 7.867 24.516 19.328 1 98.75 333 GLU A N 1
ATOM 2578 C CA . GLU A 1 333 ? 6.875 25.438 19.891 1 98.75 333 GLU A CA 1
ATOM 2579 C C . GLU A 1 333 ? 5.457 25 19.531 1 98.75 333 GLU A C 1
ATOM 2581 O O . GLU A 1 333 ? 4.492 25.406 20.172 1 98.75 333 GLU A O 1
ATOM 2586 N N . VAL A 1 334 ? 5.246 24.219 18.516 1 98.75 334 VAL A N 1
ATOM 2587 C CA . VAL A 1 334 ? 3.92 23.953 17.969 1 98.75 334 VAL A CA 1
ATOM 2588 C C . VAL A 1 334 ? 3.166 22.984 18.875 1 98.75 334 VAL A C 1
ATOM 2590 O O . VAL A 1 334 ? 3.754 22.047 19.406 1 98.75 334 VAL A O 1
ATOM 2593 N N . LEU A 1 335 ? 1.911 23.219 19.078 1 98.81 335 LEU A N 1
ATOM 2594 C CA . LEU A 1 335 ? 0.981 22.359 19.797 1 98.81 335 LEU A CA 1
ATOM 2595 C C . LEU A 1 335 ? -0.407 22.406 19.172 1 98.81 335 LEU A C 1
ATOM 2597 O O . LEU A 1 335 ? -1.049 23.469 19.156 1 98.81 335 LEU A O 1
ATOM 2601 N N . SER A 1 336 ? -0.823 21.312 18.656 1 98.88 336 SER A N 1
ATOM 2602 C CA . SER A 1 336 ? -2.133 21.234 18.016 1 98.88 336 SER A CA 1
ATOM 2603 C C . SER A 1 336 ? -3.225 20.906 19.031 1 98.88 336 SER A C 1
ATOM 2605 O O . SER A 1 336 ? -3.025 20.078 19.922 1 98.88 336 SER A O 1
ATOM 2607 N N . LEU A 1 337 ? -4.332 21.562 18.922 1 98.88 337 LEU A N 1
ATOM 2608 C CA . LEU A 1 337 ? -5.496 21.375 19.797 1 98.88 337 LEU A CA 1
ATOM 2609 C C . LEU A 1 337 ? -6.641 20.719 19.031 1 98.88 337 LEU A C 1
ATOM 2611 O O . LEU A 1 337 ? -6.68 20.766 17.797 1 98.88 337 LEU A O 1
ATOM 2615 N N . PRO A 1 338 ? -7.57 20.047 19.781 1 98.75 338 PRO A N 1
ATOM 2616 C CA . PRO A 1 338 ? -8.711 19.422 19.109 1 98.75 338 PRO A CA 1
ATOM 2617 C C . PRO A 1 338 ? -9.531 20.422 18.297 1 98.75 338 PRO A C 1
ATOM 2619 O O . PRO A 1 338 ? -9.922 21.469 18.812 1 98.75 338 PRO A O 1
ATOM 2622 N N . VAL A 1 339 ? -9.719 20.094 17.047 1 98.75 339 VAL A N 1
ATOM 2623 C CA . VAL A 1 339 ? -10.461 21.016 16.172 1 98.75 339 VAL A CA 1
ATOM 2624 C C . VAL A 1 339 ? -11.414 20.219 15.281 1 98.75 339 VAL A C 1
ATOM 2626 O O . VAL A 1 339 ? -12.203 20.812 14.539 1 98.75 339 VAL A O 1
ATOM 2629 N N . HIS A 1 340 ? -11.453 18.844 15.375 1 98.19 340 HIS A N 1
ATOM 2630 C CA . HIS A 1 340 ? -12.219 17.969 14.492 1 98.19 340 HIS A CA 1
ATOM 2631 C C . HIS A 1 340 ? -13.719 18.219 14.648 1 98.19 340 HIS A C 1
ATOM 2633 O O . HIS A 1 340 ? -14.156 18.812 15.625 1 98.19 340 HIS A O 1
ATOM 2639 N N . PRO A 1 341 ? -14.539 17.688 13.781 1 97.75 341 PRO A N 1
ATOM 2640 C CA . PRO A 1 341 ? -15.953 18.047 13.688 1 97.75 341 PRO A CA 1
ATOM 2641 C C . PRO A 1 341 ? -16.75 17.656 14.922 1 97.75 341 PRO A C 1
ATOM 2643 O O . PRO A 1 341 ? -17.828 18.203 15.18 1 97.75 341 PRO A O 1
ATOM 2646 N N . ALA A 1 342 ? -16.266 16.766 15.695 1 96.75 342 ALA A N 1
ATOM 2647 C CA . ALA A 1 342 ? -17 16.281 16.859 1 96.75 342 ALA A CA 1
ATOM 2648 C C . ALA A 1 342 ? -16.75 17.156 18.078 1 96.75 342 ALA A C 1
ATOM 2650 O O . ALA A 1 342 ? -17.391 17 19.125 1 96.75 342 ALA A O 1
ATOM 2651 N N . VAL A 1 343 ? -15.852 18.125 17.984 1 98 343 VAL A N 1
ATOM 2652 C CA . VAL A 1 343 ? -15.578 19.047 19.078 1 98 343 VAL A CA 1
ATOM 2653 C C . VAL A 1 343 ? -16.75 20 19.266 1 98 343 VAL A C 1
ATOM 2655 O O . VAL A 1 343 ? -17.156 20.688 18.328 1 98 343 VAL A O 1
ATOM 2658 N N . THR A 1 344 ? -17.297 20.016 20.438 1 97.31 344 THR A N 1
ATOM 2659 C CA . THR A 1 344 ? -18.453 20.844 20.719 1 97.31 344 THR A CA 1
ATOM 2660 C C . THR A 1 344 ? -18.016 22.219 21.266 1 97.31 344 THR A C 1
ATOM 2662 O O . THR A 1 344 ? -16.859 22.406 21.594 1 97.31 344 THR A O 1
ATOM 2665 N N . GLU A 1 345 ? -19 23.109 21.344 1 97.81 345 GLU A N 1
ATOM 2666 C CA . GLU A 1 345 ? -18.719 24.406 21.953 1 97.81 345 GLU A CA 1
ATOM 2667 C C . GLU A 1 345 ? -18.297 24.25 23.422 1 97.81 345 GLU A C 1
ATOM 2669 O O . GLU A 1 345 ? -17.453 25.016 23.906 1 97.81 345 GLU A O 1
ATOM 2674 N N . ASN A 1 346 ? -18.906 23.297 24.062 1 97.94 346 ASN A N 1
ATOM 2675 C CA . ASN A 1 346 ? -18.516 23.016 25.438 1 97.94 346 ASN A CA 1
ATOM 2676 C C . ASN A 1 346 ? -17.062 22.531 25.516 1 97.94 346 ASN A C 1
ATOM 2678 O O . ASN A 1 346 ? -16.328 22.891 26.438 1 97.94 346 ASN A O 1
ATOM 2682 N N . ASP A 1 347 ? -16.703 21.656 24.562 1 98.5 347 ASP A N 1
ATOM 2683 C CA . ASP A 1 347 ? -15.312 21.203 24.5 1 98.5 347 ASP A CA 1
ATOM 2684 C C . ASP A 1 347 ? -14.367 22.391 24.297 1 98.5 347 ASP A C 1
ATOM 2686 O O . ASP A 1 347 ? -13.32 22.469 24.953 1 98.5 347 ASP A O 1
ATOM 2690 N N . ILE A 1 348 ? -14.75 23.328 23.484 1 98.56 348 ILE A N 1
ATOM 2691 C CA . ILE A 1 348 ? -13.945 24.5 23.188 1 98.56 348 ILE A CA 1
ATOM 2692 C C . ILE A 1 348 ? -13.781 25.344 24.453 1 98.56 348 ILE A C 1
ATOM 2694 O O . ILE A 1 348 ? -12.68 25.812 24.75 1 98.56 348 ILE A O 1
ATOM 2698 N N . ASN A 1 349 ? -14.852 25.516 25.172 1 98.19 349 ASN A N 1
ATOM 2699 C CA . ASN A 1 349 ? -14.773 26.25 26.422 1 98.19 349 ASN A CA 1
ATOM 2700 C C . ASN A 1 349 ? -13.828 25.562 27.406 1 98.19 349 ASN A C 1
ATOM 2702 O O . ASN A 1 349 ? -13.039 26.234 28.078 1 98.19 349 ASN A O 1
ATOM 2706 N N . THR A 1 350 ? -13.938 24.281 27.453 1 98.38 350 THR A N 1
ATOM 2707 C CA . THR A 1 350 ? -13.07 23.516 28.344 1 98.38 350 THR A CA 1
ATOM 2708 C C . THR A 1 350 ? -11.602 23.703 27.969 1 98.38 350 THR A C 1
ATOM 2710 O O . THR A 1 350 ? -10.758 23.953 28.828 1 98.38 350 THR A O 1
ATOM 2713 N N . ILE A 1 351 ? -11.297 23.625 26.688 1 98.69 351 ILE A N 1
ATOM 2714 C CA . ILE A 1 351 ? -9.938 23.75 26.172 1 98.69 351 ILE A CA 1
ATOM 2715 C C . ILE A 1 351 ? -9.398 25.156 26.453 1 98.69 351 ILE A C 1
ATOM 2717 O O . ILE A 1 351 ? -8.305 25.297 27.016 1 98.69 351 ILE A O 1
ATOM 2721 N N . THR A 1 352 ? -10.188 26.188 26.156 1 98.38 352 THR A N 1
ATOM 2722 C CA . THR A 1 352 ? -9.703 27.562 26.25 1 98.38 352 THR A CA 1
ATOM 2723 C C . THR A 1 352 ? -9.602 28 27.703 1 98.38 352 THR A C 1
ATOM 2725 O O . THR A 1 352 ? -8.695 28.75 28.078 1 98.38 352 THR A O 1
ATOM 2728 N N . ASN A 1 353 ? -10.531 27.516 28.531 1 97.81 353 ASN A N 1
ATOM 2729 C CA . ASN A 1 353 ? -10.438 27.812 29.969 1 97.81 353 ASN A CA 1
ATOM 2730 C C . ASN A 1 353 ? -9.188 27.188 30.578 1 97.81 353 ASN A C 1
ATOM 2732 O O . ASN A 1 353 ? -8.523 27.812 31.406 1 97.81 353 ASN A O 1
ATOM 2736 N N . ALA A 1 354 ? -8.961 25.984 30.188 1 97.94 354 ALA A N 1
ATOM 2737 C CA . ALA A 1 354 ? -7.762 25.312 30.688 1 97.94 354 ALA A CA 1
ATOM 2738 C C . ALA A 1 354 ? -6.5 26.078 30.312 1 97.94 354 ALA A C 1
ATOM 2740 O O . ALA A 1 354 ? -5.598 26.25 31.125 1 97.94 354 ALA A O 1
ATOM 2741 N N . ILE A 1 355 ? -6.418 26.562 29.109 1 98.19 355 ILE A N 1
ATOM 2742 C CA . ILE A 1 355 ? -5.234 27.266 28.609 1 98.19 355 ILE A CA 1
ATOM 2743 C C . ILE A 1 355 ? -5.113 28.609 29.312 1 98.19 355 ILE A C 1
ATOM 2745 O O . ILE A 1 355 ? -4.016 29.031 29.688 1 98.19 355 ILE A O 1
ATOM 2749 N N . LYS A 1 356 ? -6.219 29.25 29.531 1 97.06 356 LYS A N 1
ATOM 2750 C CA . LYS A 1 356 ? -6.223 30.531 30.234 1 97.06 356 LYS A CA 1
ATOM 2751 C C . LYS A 1 356 ? -5.727 30.375 31.672 1 97.06 356 LYS A C 1
ATOM 2753 O O . LYS A 1 356 ? -4.914 31.172 32.156 1 97.06 356 LYS A O 1
ATOM 2758 N N . LEU A 1 357 ? -6.246 29.328 32.281 1 96.38 357 LEU A N 1
ATOM 2759 C CA . LEU A 1 357 ? -5.832 29.062 33.625 1 96.38 357 LEU A CA 1
ATOM 2760 C C . LEU A 1 357 ? -4.34 28.75 33.719 1 96.38 357 LEU A C 1
ATOM 2762 O O . LEU A 1 357 ? -3.645 29.203 34.625 1 96.38 357 LEU A O 1
ATOM 2766 N N . TRP A 1 358 ? -3.896 27.938 32.812 1 96.31 358 TRP A N 1
ATOM 2767 C CA . TRP A 1 358 ? -2.484 27.578 32.719 1 96.31 358 TRP A CA 1
ATOM 2768 C C . TRP A 1 358 ? -1.615 28.828 32.562 1 96.31 358 TRP A C 1
ATOM 2770 O O . TRP A 1 358 ? -0.569 28.953 33.188 1 96.31 358 TRP A O 1
ATOM 2780 N N . SER A 1 359 ? -2.016 29.734 31.656 1 94.38 359 SER A N 1
ATOM 2781 C CA . SER A 1 359 ? -1.266 30.953 31.359 1 94.38 359 SER A CA 1
ATOM 2782 C C . SER A 1 359 ? -1.229 31.891 32.562 1 94.38 359 SER A C 1
ATOM 2784 O O . SER A 1 359 ? -0.225 32.562 32.781 1 94.38 359 SER A O 1
ATOM 2786 N N . ASP A 1 360 ? -2.25 31.953 33.312 1 89.75 360 ASP A N 1
ATOM 2787 C CA . ASP A 1 360 ? -2.334 32.812 34.5 1 89.75 360 ASP A CA 1
ATOM 2788 C C . ASP A 1 360 ? -1.406 32.312 35.594 1 89.75 360 ASP A C 1
ATOM 2790 O O . ASP A 1 360 ? -0.897 33.125 36.406 1 89.75 360 ASP A O 1
ATOM 2794 N N . GLU A 1 361 ? -1.295 31.094 35.594 1 84.88 361 GLU A N 1
ATOM 2795 C CA . GLU A 1 361 ? -0.439 30.5 36.625 1 84.88 361 GLU A CA 1
ATOM 2796 C C . GLU A 1 361 ? 1.036 30.719 36.312 1 84.88 361 GLU A C 1
ATOM 2798 O O . GLU A 1 361 ? 1.883 30.719 37.219 1 84.88 361 GLU A O 1
ATOM 2803 N N . LYS A 1 362 ? 1.403 30.797 35.188 1 79.12 362 LYS A N 1
ATOM 2804 C CA . LYS A 1 362 ? 2.793 30.969 34.75 1 79.12 362 LYS A CA 1
ATOM 2805 C C . LYS A 1 362 ? 3.193 32.438 34.75 1 79.12 362 LYS A C 1
ATOM 2807 O O . LYS A 1 362 ? 4.383 32.75 34.75 1 79.12 362 LYS A O 1
ATOM 2812 N N . CYS A 1 363 ? 2.199 33.406 34.781 1 59.91 363 CYS A N 1
ATOM 2813 C CA . CYS A 1 363 ? 2.477 34.812 34.938 1 59.91 363 CYS A CA 1
ATOM 2814 C C . CYS A 1 363 ? 2.549 35.188 36.406 1 59.91 363 CYS A C 1
ATOM 2816 O O . CYS A 1 363 ? 1.805 34.656 37.25 1 59.91 363 CYS A O 1
ATOM 2818 N N . MET B 1 1 ? -25.812 -20.641 -20.875 1 51.97 1 MET B N 1
ATOM 2819 C CA . MET B 1 1 ? -25.016 -21.625 -20.141 1 51.97 1 MET B CA 1
ATOM 2820 C C . MET B 1 1 ? -24.266 -20.953 -18.984 1 51.97 1 MET B C 1
ATOM 2822 O O . MET B 1 1 ? -23.828 -19.812 -19.094 1 51.97 1 MET B O 1
ATOM 2826 N N . ASN B 1 2 ? -24.469 -21.453 -17.75 1 78.81 2 ASN B N 1
ATOM 2827 C CA . ASN B 1 2 ? -23.891 -20.828 -16.562 1 78.81 2 ASN B CA 1
ATOM 2828 C C . ASN B 1 2 ? -22.375 -20.859 -16.594 1 78.81 2 ASN B C 1
ATOM 2830 O O . ASN B 1 2 ? -21.781 -21.906 -16.844 1 78.81 2 ASN B O 1
ATOM 2834 N N . MET B 1 3 ? -21.656 -19.781 -16.641 1 92.06 3 MET B N 1
ATOM 2835 C CA . MET B 1 3 ? -20.203 -19.625 -16.719 1 92.06 3 MET B CA 1
ATOM 2836 C C . MET B 1 3 ? -19.531 -20.219 -15.492 1 92.06 3 MET B C 1
ATOM 2838 O O . MET B 1 3 ? -20 -20.031 -14.367 1 92.06 3 MET B O 1
ATOM 2842 N N . ILE B 1 4 ? -18.625 -21.219 -15.656 1 97.81 4 ILE B N 1
ATOM 2843 C CA . ILE B 1 4 ? -17.75 -21.719 -14.602 1 97.81 4 ILE B CA 1
ATOM 2844 C C . ILE B 1 4 ? -16.516 -20.828 -14.5 1 97.81 4 ILE B C 1
ATOM 2846 O O . ILE B 1 4 ? -15.586 -20.953 -15.305 1 97.81 4 ILE B O 1
ATOM 2850 N N . PRO B 1 5 ? -16.484 -19.953 -13.508 1 96.69 5 PRO B N 1
ATOM 2851 C CA . PRO B 1 5 ? -15.398 -18.969 -13.477 1 96.69 5 PRO B CA 1
ATOM 2852 C C . PRO B 1 5 ? -14.078 -19.578 -13.008 1 96.69 5 PRO B C 1
ATOM 2854 O O . PRO B 1 5 ? -14.07 -20.531 -12.227 1 96.69 5 PRO B O 1
ATOM 2857 N N . ILE B 1 6 ? -12.977 -19.047 -13.469 1 97.25 6 ILE B N 1
ATOM 2858 C CA . ILE B 1 6 ? -11.625 -19.484 -13.125 1 97.25 6 ILE B CA 1
ATOM 2859 C C . ILE B 1 6 ? -11.352 -19.203 -11.648 1 97.25 6 ILE B C 1
ATOM 2861 O O . ILE B 1 6 ? -10.57 -19.922 -11.008 1 97.25 6 ILE B O 1
ATOM 2865 N N . ALA B 1 7 ? -11.984 -18.172 -11.07 1 94.56 7 ALA B N 1
ATOM 2866 C CA . ALA B 1 7 ? -11.836 -17.766 -9.672 1 94.56 7 ALA B CA 1
ATOM 2867 C C . ALA B 1 7 ? -13.148 -17.234 -9.109 1 94.56 7 ALA B C 1
ATOM 2869 O O . ALA B 1 7 ? -13.938 -16.625 -9.844 1 94.56 7 ALA B O 1
ATOM 2870 N N . LYS B 1 8 ? -13.375 -17.438 -7.895 1 93.25 8 LYS B N 1
ATOM 2871 C CA . LYS B 1 8 ? -14.555 -16.938 -7.203 1 93.25 8 LYS B CA 1
ATOM 2872 C C . LYS B 1 8 ? -14.273 -16.703 -5.723 1 93.25 8 LYS B C 1
ATOM 2874 O O . LYS B 1 8 ? -14.508 -17.594 -4.895 1 93.25 8 LYS B O 1
ATOM 2879 N N . PRO B 1 9 ? -13.805 -15.438 -5.414 1 90.5 9 PRO B N 1
ATOM 2880 C CA . PRO B 1 9 ? -13.602 -15.156 -3.99 1 90.5 9 PRO B CA 1
ATOM 2881 C C . PRO B 1 9 ? -14.859 -15.391 -3.156 1 90.5 9 PRO B C 1
ATOM 2883 O O . PRO B 1 9 ? -15.969 -15.078 -3.598 1 90.5 9 PRO B O 1
ATOM 2886 N N . GLN B 1 10 ? -14.664 -15.969 -2.027 1 88.88 10 GLN B N 1
ATOM 2887 C CA . GLN B 1 10 ? -15.789 -16.328 -1.167 1 88.88 10 GLN B CA 1
ATOM 2888 C C . GLN B 1 10 ? -15.828 -15.43 0.073 1 88.88 10 GLN B C 1
ATOM 2890 O O . GLN B 1 10 ? -14.992 -15.562 0.968 1 88.88 10 GLN B O 1
ATOM 2895 N N . LEU B 1 11 ? -16.672 -14.523 0.16 1 94 11 LEU B N 1
ATOM 2896 C CA . LEU B 1 11 ? -16.969 -13.727 1.346 1 94 11 LEU B CA 1
ATOM 2897 C C . LEU B 1 11 ? -18.438 -13.891 1.753 1 94 11 LEU B C 1
ATOM 2899 O O . LEU B 1 11 ? -19.328 -13.773 0.916 1 94 11 LEU B O 1
ATOM 2903 N N . GLU B 1 12 ? -18.641 -14.273 2.969 1 94.5 12 GLU B N 1
ATOM 2904 C CA . GLU B 1 12 ? -19.984 -14.492 3.5 1 94.5 12 GLU B CA 1
ATOM 2905 C C . GLU B 1 12 ? -20.281 -13.539 4.652 1 94.5 12 GLU B C 1
ATOM 2907 O O . GLU B 1 12 ? -19.578 -12.547 4.844 1 94.5 12 GLU B O 1
ATOM 2912 N N . GLU B 1 13 ? -21.281 -13.805 5.348 1 97.06 13 GLU B N 1
ATOM 2913 C CA . GLU B 1 13 ? -21.781 -12.914 6.391 1 97.06 13 GLU B CA 1
ATOM 2914 C C . GLU B 1 13 ? -20.766 -12.766 7.523 1 97.06 13 GLU B C 1
ATOM 2916 O O . GLU B 1 13 ? -20.656 -11.703 8.141 1 97.06 13 GLU B O 1
ATOM 2921 N N . ALA B 1 14 ? -20.047 -13.797 7.77 1 98.06 14 ALA B N 1
ATOM 2922 C CA . ALA B 1 14 ? -19.062 -13.742 8.859 1 98.06 14 ALA B CA 1
ATOM 2923 C C . ALA B 1 14 ? -18.016 -12.672 8.594 1 98.06 14 ALA B C 1
ATOM 2925 O O . ALA B 1 14 ? -17.609 -11.953 9.508 1 98.06 14 ALA B O 1
ATOM 2926 N N . GLU B 1 15 ? -17.484 -12.609 7.355 1 98.38 15 GLU B N 1
ATOM 2927 C CA . GLU B 1 15 ? -16.547 -11.562 6.988 1 98.38 15 GLU B CA 1
ATOM 2928 C C . GLU B 1 15 ? -17.188 -10.18 7.094 1 98.38 15 GLU B C 1
ATOM 2930 O O . GLU B 1 15 ? -16.562 -9.234 7.594 1 98.38 15 GLU B O 1
ATOM 2935 N N . ILE B 1 16 ? -18.438 -10.047 6.602 1 98.5 16 ILE B N 1
ATOM 2936 C CA . ILE B 1 16 ? -19.156 -8.773 6.613 1 98.5 16 ILE B CA 1
ATOM 2937 C C . ILE B 1 16 ? -19.312 -8.289 8.055 1 98.5 16 ILE B C 1
ATOM 2939 O O . ILE B 1 16 ? -19.047 -7.121 8.352 1 98.5 16 ILE B O 1
ATOM 2943 N N . GLU B 1 17 ? -19.656 -9.164 8.953 1 98.56 17 GLU B N 1
ATOM 2944 C CA . GLU B 1 17 ? -19.844 -8.805 10.359 1 98.56 17 GLU B CA 1
ATOM 2945 C C . GLU B 1 17 ? -18.516 -8.398 10.992 1 98.56 17 GLU B C 1
ATOM 2947 O O . GLU B 1 17 ? -18.469 -7.449 11.781 1 98.56 17 GLU B O 1
ATOM 2952 N N . ALA B 1 18 ? -17.484 -9.133 10.695 1 98.75 18 ALA B N 1
ATOM 2953 C CA . ALA B 1 18 ? -16.156 -8.805 11.219 1 98.75 18 ALA B CA 1
ATOM 2954 C C . ALA B 1 18 ? -15.734 -7.406 10.789 1 98.75 18 ALA B C 1
ATOM 2956 O O . ALA B 1 18 ? -15.188 -6.645 11.594 1 98.75 18 ALA B O 1
ATOM 2957 N N . VAL B 1 19 ? -15.992 -7.062 9.547 1 98.75 19 VAL B N 1
ATOM 2958 C CA . VAL B 1 19 ? -15.648 -5.75 9.008 1 98.75 19 VAL B CA 1
ATOM 2959 C C . VAL B 1 19 ? -16.516 -4.676 9.664 1 98.75 19 VAL B C 1
ATOM 2961 O O . VAL B 1 19 ? -16.016 -3.611 10.047 1 98.75 19 VAL B O 1
ATOM 2964 N N . ASN B 1 20 ? -17.797 -4.953 9.797 1 98.56 20 ASN B N 1
ATOM 2965 C CA . ASN B 1 20 ? -18.703 -4.004 10.438 1 98.56 20 ASN B CA 1
ATOM 2966 C C . ASN B 1 20 ? -18.25 -3.658 11.844 1 98.56 20 ASN B C 1
ATOM 2968 O O . ASN B 1 20 ? -18.312 -2.5 12.258 1 98.56 20 ASN B O 1
ATOM 2972 N N . ASN B 1 21 ? -17.797 -4.656 12.562 1 98.31 21 ASN B N 1
ATOM 2973 C CA . ASN B 1 21 ? -17.312 -4.438 13.922 1 98.31 21 ASN B CA 1
ATOM 2974 C C . ASN B 1 21 ? -16.125 -3.49 13.938 1 98.31 21 ASN B C 1
ATOM 2976 O O . ASN B 1 21 ? -16 -2.648 14.836 1 98.31 21 ASN B O 1
ATOM 2980 N N . VAL B 1 22 ? -15.227 -3.645 13 1 98.44 22 VAL B N 1
ATOM 2981 C CA . VAL B 1 22 ? -14.062 -2.77 12.898 1 98.44 22 VAL B CA 1
ATOM 2982 C C . VAL B 1 22 ? -14.516 -1.345 12.578 1 98.44 22 VAL B C 1
ATOM 2984 O O . VAL B 1 22 ? -14.055 -0.387 13.203 1 98.44 22 VAL B O 1
ATOM 2987 N N . LEU B 1 23 ? -15.406 -1.2 11.594 1 98.19 23 LEU B N 1
ATOM 2988 C CA . LEU B 1 23 ? -15.883 0.119 11.195 1 98.19 23 LEU B CA 1
ATOM 2989 C C . LEU B 1 23 ? -16.562 0.83 12.367 1 98.19 23 LEU B C 1
ATOM 2991 O O . LEU B 1 23 ? -16.344 2.027 12.57 1 98.19 23 LEU B O 1
ATOM 2995 N N . ARG B 1 24 ? -17.266 0.106 13.148 1 96.81 24 ARG B N 1
ATOM 2996 C CA . ARG B 1 24 ? -17.984 0.68 14.273 1 96.81 24 ARG B CA 1
ATOM 2997 C C . ARG B 1 24 ? -17.031 1.054 15.406 1 96.81 24 ARG B C 1
ATOM 2999 O O . ARG B 1 24 ? -17.281 2.012 16.141 1 96.81 24 ARG B O 1
ATOM 3006 N N . SER B 1 25 ? -15.93 0.337 15.516 1 94.5 25 SER B N 1
ATOM 3007 C CA . SER B 1 25 ? -14.961 0.6 16.578 1 94.5 25 SER B CA 1
ATOM 3008 C C . SER B 1 25 ? -14.234 1.924 16.344 1 94.5 25 SER B C 1
ATOM 3010 O O . SER B 1 25 ? -13.711 2.521 17.297 1 94.5 25 SER B O 1
ATOM 3012 N N . GLY B 1 26 ? -14.109 2.322 15.109 1 93.5 26 GLY B N 1
ATOM 3013 C CA . GLY B 1 26 ? -13.367 3.523 14.758 1 93.5 26 GLY B CA 1
ATOM 3014 C C . GLY B 1 26 ? -11.883 3.271 14.562 1 93.5 26 GLY B C 1
ATOM 3015 O O . GLY B 1 26 ? -11.164 4.145 14.07 1 93.5 26 GLY B O 1
ATOM 3016 N N . ILE B 1 27 ? -11.383 2.135 14.961 1 95.44 27 ILE B N 1
ATOM 3017 C CA . ILE B 1 27 ? -10 1.745 14.711 1 95.44 27 ILE B CA 1
ATOM 3018 C C . ILE B 1 27 ? -9.891 1.062 13.352 1 95.44 27 ILE B C 1
ATOM 3020 O O . ILE B 1 27 ? -9.93 -0.167 13.258 1 95.44 27 ILE B O 1
ATOM 3024 N N . ILE B 1 28 ? -9.688 1.863 12.32 1 96.38 28 ILE B N 1
ATOM 3025 C CA . ILE B 1 28 ? -9.977 1.358 10.977 1 96.38 28 ILE B CA 1
ATOM 3026 C C . ILE B 1 28 ? -8.68 1.232 10.188 1 96.38 28 ILE B C 1
ATOM 3028 O O . ILE B 1 28 ? -8.68 0.711 9.062 1 96.38 28 ILE B O 1
ATOM 3032 N N . ALA B 1 29 ? -7.551 1.839 10.664 1 97.12 29 ALA B N 1
ATOM 3033 C CA . ALA B 1 29 ? -6.227 1.59 10.094 1 97.12 29 ALA B CA 1
ATOM 3034 C C . ALA B 1 29 ? -5.535 0.431 10.805 1 97.12 29 ALA B C 1
ATOM 3036 O O . ALA B 1 29 ? -6.188 -0.527 11.227 1 97.12 29 ALA B O 1
ATOM 3037 N N . GLU B 1 30 ? -4.254 0.359 10.773 1 98.06 30 GLU B N 1
ATOM 3038 C CA . GLU B 1 30 ? -3.559 -0.712 11.484 1 98.06 30 GLU B CA 1
ATOM 3039 C C . GLU B 1 30 ? -3.854 -0.664 12.984 1 98.06 30 GLU B C 1
ATOM 3041 O O . GLU B 1 30 ? -3.732 0.39 13.609 1 98.06 30 GLU B O 1
ATOM 3046 N N . GLY B 1 31 ? -4.27 -1.732 13.539 1 97.94 31 GLY B N 1
ATOM 3047 C CA . GLY B 1 31 ? -4.617 -1.785 14.953 1 97.94 31 GLY B CA 1
ATOM 3048 C C . GLY B 1 31 ? -4.621 -3.193 15.516 1 97.94 31 GLY B C 1
ATOM 3049 O O . GLY B 1 31 ? -3.783 -4.02 15.133 1 97.94 31 GLY B O 1
ATOM 3050 N N . PRO B 1 32 ? -5.48 -3.463 16.484 1 98.38 32 PRO B N 1
ATOM 3051 C CA . PRO B 1 32 ? -5.453 -4.734 17.219 1 98.38 32 PRO B CA 1
ATOM 3052 C C . PRO B 1 32 ? -5.793 -5.93 16.328 1 98.38 32 PRO B C 1
ATOM 3054 O O . PRO B 1 32 ? -5.285 -7.031 16.547 1 98.38 32 PRO B O 1
ATOM 3057 N N . ARG B 1 33 ? -6.691 -5.754 15.352 1 98.69 33 ARG B N 1
ATOM 3058 C CA . ARG B 1 33 ? -7.047 -6.871 14.484 1 98.69 33 ARG B CA 1
ATOM 3059 C C . ARG B 1 33 ? -5.848 -7.324 13.656 1 98.69 33 ARG B C 1
ATOM 3061 O O . ARG B 1 33 ? -5.684 -8.516 13.391 1 98.69 33 ARG B O 1
ATOM 3068 N N . VAL B 1 34 ? -5.023 -6.371 13.242 1 98.94 34 VAL B N 1
ATOM 3069 C CA . VAL B 1 34 ? -3.805 -6.707 12.516 1 98.94 34 VAL B CA 1
ATOM 3070 C C . VAL B 1 34 ? -2.877 -7.523 13.414 1 98.94 34 VAL B C 1
ATOM 3072 O O . VAL B 1 34 ? -2.316 -8.531 12.977 1 98.94 34 VAL B O 1
ATOM 3075 N N . ALA B 1 35 ? -2.717 -7.051 14.625 1 98.88 35 ALA B N 1
ATOM 3076 C CA . ALA B 1 35 ? -1.866 -7.77 15.57 1 98.88 35 ALA B CA 1
ATOM 3077 C C . ALA B 1 35 ? -2.363 -9.195 15.781 1 98.88 35 ALA B C 1
ATOM 3079 O O . ALA B 1 35 ? -1.568 -10.141 15.82 1 98.88 35 ALA B O 1
ATOM 3080 N N . GLU B 1 36 ? -3.664 -9.367 15.914 1 98.88 36 GLU B N 1
ATOM 3081 C CA . GLU B 1 36 ? -4.266 -10.688 16.062 1 98.88 36 GLU B CA 1
ATOM 3082 C C . GLU B 1 36 ? -4.023 -11.555 14.828 1 98.88 36 GLU B C 1
ATOM 3084 O O . GLU B 1 36 ? -3.676 -12.727 14.945 1 98.88 36 GLU B O 1
ATOM 3089 N N . PHE B 1 37 ? -4.246 -10.977 13.695 1 98.94 37 PHE B N 1
ATOM 3090 C CA . PHE B 1 37 ? -4.059 -11.695 12.438 1 98.94 37 PHE B CA 1
ATOM 3091 C C . PHE B 1 37 ? -2.617 -12.156 12.297 1 98.94 37 PHE B C 1
ATOM 3093 O O . PHE B 1 37 ? -2.363 -13.289 11.859 1 98.94 37 PHE B O 1
ATOM 3100 N N . GLU B 1 38 ? -1.65 -11.242 12.633 1 98.94 38 GLU B N 1
ATOM 3101 C CA . GLU B 1 38 ? -0.234 -11.594 12.609 1 98.94 38 GLU B CA 1
ATOM 3102 C C . GLU B 1 38 ? 0.053 -12.805 13.492 1 98.94 38 GLU B C 1
ATOM 3104 O O . GLU B 1 38 ? 0.729 -13.75 13.07 1 98.94 38 GLU B O 1
ATOM 3109 N N . GLN B 1 39 ? -0.46 -12.773 14.641 1 98.88 39 GLN B N 1
ATOM 3110 C CA . GLN B 1 39 ? -0.224 -13.867 15.578 1 98.88 39 GLN B CA 1
ATOM 3111 C C . GLN B 1 39 ? -0.833 -15.172 15.07 1 98.88 39 GLN B C 1
ATOM 3113 O O . GLN B 1 39 ? -0.175 -16.219 15.078 1 98.88 39 GLN B O 1
ATOM 3118 N N . GLU B 1 40 ? -2.07 -15.141 14.656 1 98.94 40 GLU B N 1
ATOM 3119 C CA . GLU B 1 40 ? -2.76 -16.344 14.188 1 98.94 40 GLU B CA 1
ATOM 3120 C C . GLU B 1 40 ? -2.088 -16.906 12.945 1 98.94 40 GLU B C 1
ATOM 3122 O O . GLU B 1 40 ? -2.023 -18.125 12.773 1 98.94 40 GLU B O 1
ATOM 3127 N N . PHE B 1 41 ? -1.653 -16.094 12.07 1 98.94 41 PHE B N 1
ATOM 3128 C CA . PHE B 1 41 ? -1.022 -16.578 10.852 1 98.94 41 PHE B CA 1
ATOM 3129 C C . PHE B 1 41 ? 0.341 -17.188 11.148 1 98.94 41 PHE B C 1
ATOM 3131 O O . PHE B 1 41 ? 0.739 -18.172 10.516 1 98.94 41 PHE B O 1
ATOM 3138 N N . ALA B 1 42 ? 1.125 -16.484 12.047 1 98.94 42 ALA B N 1
ATOM 3139 C CA . ALA B 1 42 ? 2.379 -17.094 12.5 1 98.94 42 ALA B CA 1
ATOM 3140 C C . ALA B 1 42 ? 2.146 -18.484 13.062 1 98.94 42 ALA B C 1
ATOM 3142 O O . ALA B 1 42 ? 2.855 -19.438 12.711 1 98.94 42 ALA B O 1
ATOM 3143 N N . ASP B 1 43 ? 1.128 -18.625 13.914 1 98.88 43 ASP B N 1
ATOM 3144 C CA . ASP B 1 43 ? 0.781 -19.922 14.5 1 98.88 43 ASP B CA 1
ATOM 3145 C C . ASP B 1 43 ? 0.406 -20.922 13.414 1 98.88 43 ASP B C 1
ATOM 3147 O O . ASP B 1 43 ? 0.839 -22.078 13.461 1 98.88 43 ASP B O 1
ATOM 3151 N N . TYR B 1 44 ? -0.354 -20.516 12.516 1 98.88 44 TYR B N 1
ATOM 3152 C CA . TYR B 1 44 ? -0.802 -21.375 11.438 1 98.88 44 TYR B CA 1
ATOM 3153 C C . TYR B 1 44 ? 0.381 -21.891 10.617 1 98.88 44 TYR B C 1
ATOM 3155 O O . TYR B 1 44 ? 0.434 -23.062 10.25 1 98.88 44 TYR B O 1
ATOM 3163 N N . THR B 1 45 ? 1.316 -20.969 10.281 1 98.88 45 THR B N 1
ATOM 3164 C CA . THR B 1 45 ? 2.451 -21.281 9.422 1 98.88 45 THR B CA 1
ATOM 3165 C C . THR B 1 45 ? 3.527 -22.047 10.195 1 98.88 45 THR B C 1
ATOM 3167 O O . THR B 1 45 ? 4.355 -22.734 9.602 1 98.88 45 THR B O 1
ATOM 3170 N N . GLY B 1 46 ? 3.539 -21.906 11.492 1 98.75 46 GLY B N 1
ATOM 3171 C CA . GLY B 1 46 ? 4.543 -22.547 12.328 1 98.75 46 GLY B CA 1
ATOM 3172 C C . GLY B 1 46 ? 5.797 -21.703 12.492 1 98.75 46 GLY B C 1
ATOM 3173 O O . GLY B 1 46 ? 6.902 -22.234 12.578 1 98.75 46 GLY B O 1
ATOM 3174 N N . THR B 1 47 ? 5.672 -20.375 12.43 1 98.88 47 THR B N 1
ATOM 3175 C CA . THR B 1 47 ? 6.789 -19.469 12.648 1 98.88 47 THR B CA 1
ATOM 3176 C C . THR B 1 47 ? 6.598 -18.672 13.938 1 98.88 47 THR B C 1
ATOM 3178 O O . THR B 1 47 ? 5.496 -18.641 14.484 1 98.88 47 THR B O 1
ATOM 3181 N N . GLU B 1 48 ? 7.633 -18.047 14.414 1 98.88 48 GLU B N 1
ATOM 3182 C CA . GLU B 1 48 ? 7.57 -17.281 15.656 1 98.88 48 GLU B CA 1
ATOM 3183 C C . GLU B 1 48 ? 6.922 -15.922 15.422 1 98.88 48 GLU B C 1
ATOM 3185 O O . GLU B 1 48 ? 6.23 -15.398 16.297 1 98.88 48 GLU B O 1
ATOM 3190 N N . TYR B 1 49 ? 7.176 -15.359 14.242 1 98.94 49 TYR B N 1
ATOM 3191 C CA . TYR B 1 49 ? 6.719 -14 13.969 1 98.94 49 TYR B CA 1
ATOM 3192 C C . TYR B 1 49 ? 6.027 -13.922 12.609 1 98.94 49 TYR B C 1
ATOM 3194 O O . TYR B 1 49 ? 6.328 -14.711 11.711 1 98.94 49 TYR B O 1
ATOM 3202 N N . ALA B 1 50 ? 5.09 -13.055 12.508 1 98.94 50 ALA B N 1
ATOM 3203 C CA . ALA B 1 50 ? 4.508 -12.617 11.242 1 98.94 50 ALA B CA 1
ATOM 3204 C C . ALA B 1 50 ? 4.273 -11.109 11.242 1 98.94 50 ALA B C 1
ATOM 3206 O O . ALA B 1 50 ? 3.979 -10.523 12.281 1 98.94 50 ALA B O 1
ATOM 3207 N N . VAL B 1 51 ? 4.477 -10.453 10.156 1 98.94 51 VAL B N 1
ATOM 3208 C CA . VAL B 1 51 ? 4.273 -9.023 9.984 1 98.94 51 VAL B CA 1
ATOM 3209 C C . VAL B 1 51 ? 3.363 -8.766 8.781 1 98.94 51 VAL B C 1
ATOM 3211 O O . VAL B 1 51 ? 3.752 -9 7.641 1 98.94 51 VAL B O 1
ATOM 3214 N N . ALA B 1 52 ? 2.178 -8.273 9.031 1 98.94 52 ALA B N 1
ATOM 3215 C CA . ALA B 1 52 ? 1.188 -8.031 7.98 1 98.94 52 ALA B CA 1
ATOM 3216 C C . ALA B 1 52 ? 1.479 -6.727 7.246 1 98.94 52 ALA B C 1
ATOM 3218 O O . ALA B 1 52 ? 1.891 -5.738 7.855 1 98.94 52 ALA B O 1
ATOM 3219 N N . VAL B 1 53 ? 1.335 -6.75 5.949 1 98.94 53 VAL B N 1
ATOM 3220 C CA . VAL B 1 53 ? 1.531 -5.586 5.09 1 98.94 53 VAL B CA 1
ATOM 3221 C C . VAL B 1 53 ? 0.389 -5.492 4.082 1 98.94 53 VAL B C 1
ATOM 3223 O O . VAL B 1 53 ? -0.538 -6.305 4.102 1 98.94 53 VAL B O 1
ATOM 3226 N N . ASN B 1 54 ? 0.439 -4.531 3.207 1 98.88 54 ASN B N 1
ATOM 3227 C CA . ASN B 1 54 ? -0.759 -4.176 2.455 1 98.88 54 ASN B CA 1
ATOM 3228 C C . ASN B 1 54 ? -0.846 -4.941 1.14 1 98.88 54 ASN B C 1
ATOM 3230 O O . ASN B 1 54 ? -1.829 -4.82 0.408 1 98.88 54 ASN B O 1
ATOM 3234 N N . SER B 1 55 ? 0.125 -5.785 0.779 1 98.88 55 SER B N 1
ATOM 3235 C CA . SER B 1 55 ? 0.051 -6.609 -0.423 1 98.88 55 SER B CA 1
ATOM 3236 C C . SER B 1 55 ? 1.131 -7.688 -0.42 1 98.88 55 SER B C 1
ATOM 3238 O O . SER B 1 55 ? 2.061 -7.641 0.388 1 98.88 55 SER B O 1
ATOM 3240 N N . GLY B 1 56 ? 0.961 -8.672 -1.275 1 98.94 56 GLY B N 1
ATOM 3241 C CA . GLY B 1 56 ? 2.023 -9.648 -1.47 1 98.94 56 GLY B CA 1
ATOM 3242 C C . GLY B 1 56 ? 3.307 -9.031 -1.998 1 98.94 56 GLY B C 1
ATOM 3243 O O . GLY B 1 56 ? 4.402 -9.406 -1.574 1 98.94 56 GLY B O 1
ATOM 3244 N N . THR B 1 57 ? 3.215 -8.07 -2.934 1 98.94 57 THR B N 1
ATOM 3245 C CA . THR B 1 57 ? 4.367 -7.348 -3.459 1 98.94 57 THR B CA 1
ATOM 3246 C C . THR B 1 57 ? 5.117 -6.637 -2.338 1 98.94 57 THR B C 1
ATOM 3248 O O . THR B 1 57 ? 6.348 -6.68 -2.279 1 98.94 57 THR B O 1
ATOM 3251 N N . ALA B 1 58 ? 4.34 -6.008 -1.453 1 98.94 58 ALA B N 1
ATOM 3252 C CA . ALA B 1 58 ? 4.938 -5.34 -0.297 1 98.94 58 ALA B CA 1
ATOM 3253 C C . ALA B 1 58 ? 5.629 -6.344 0.619 1 98.94 58 ALA B C 1
ATOM 3255 O O . ALA B 1 58 ? 6.676 -6.047 1.197 1 98.94 58 ALA B O 1
ATOM 3256 N N . ALA B 1 59 ? 5.008 -7.5 0.796 1 99 59 ALA B N 1
ATOM 3257 C CA . ALA B 1 59 ? 5.605 -8.531 1.641 1 99 59 ALA B CA 1
ATOM 3258 C C . ALA B 1 59 ? 6.961 -8.969 1.096 1 99 59 ALA B C 1
ATOM 3260 O O . ALA B 1 59 ? 7.93 -9.086 1.849 1 99 59 ALA B O 1
ATOM 3261 N N . LEU B 1 60 ? 7.023 -9.219 -0.212 1 98.94 60 LEU B N 1
ATOM 3262 C CA . LEU B 1 60 ? 8.281 -9.594 -0.854 1 98.94 60 LEU B CA 1
ATOM 3263 C C . LEU B 1 60 ? 9.32 -8.484 -0.704 1 98.94 60 LEU B C 1
ATOM 3265 O O . LEU B 1 60 ? 10.453 -8.742 -0.296 1 98.94 60 LEU B O 1
ATOM 3269 N N . HIS B 1 61 ? 8.906 -7.281 -0.98 1 98.94 61 HIS B N 1
ATOM 3270 C CA . HIS B 1 61 ? 9.781 -6.113 -0.917 1 98.94 61 HIS B CA 1
ATOM 3271 C C . HIS B 1 61 ? 10.344 -5.918 0.488 1 98.94 61 HIS B C 1
ATOM 3273 O O . HIS B 1 61 ? 11.555 -5.816 0.667 1 98.94 61 HIS B O 1
ATOM 3279 N N . ALA B 1 62 ? 9.453 -5.91 1.481 1 98.94 62 ALA B N 1
ATOM 3280 C CA . ALA B 1 62 ? 9.859 -5.684 2.865 1 98.94 62 ALA B CA 1
ATOM 3281 C C . ALA B 1 62 ? 10.75 -6.812 3.369 1 98.94 62 ALA B C 1
ATOM 3283 O O . ALA B 1 62 ? 11.68 -6.578 4.148 1 98.94 62 ALA B O 1
ATOM 3284 N N . ALA B 1 63 ? 10.414 -8.055 2.961 1 98.94 63 ALA B N 1
ATOM 3285 C CA . ALA B 1 63 ? 11.242 -9.188 3.357 1 98.94 63 ALA B CA 1
ATOM 3286 C C . ALA B 1 63 ? 12.672 -9.023 2.85 1 98.94 63 ALA B C 1
ATOM 3288 O O . ALA B 1 63 ? 13.633 -9.266 3.586 1 98.94 63 ALA B O 1
ATOM 3289 N N . LEU B 1 64 ? 12.828 -8.625 1.621 1 98.94 64 LEU B N 1
ATOM 3290 C CA . LEU B 1 64 ? 14.141 -8.406 1.035 1 98.94 64 LEU B CA 1
ATOM 3291 C C . LEU B 1 64 ? 14.891 -7.301 1.771 1 98.94 64 LEU B C 1
ATOM 3293 O O . LEU B 1 64 ? 16.047 -7.48 2.17 1 98.94 64 LEU B O 1
ATOM 3297 N N . LEU B 1 65 ? 14.227 -6.188 1.991 1 98.94 65 LEU B N 1
ATOM 3298 C CA . LEU B 1 65 ? 14.836 -5.059 2.682 1 98.94 65 LEU B CA 1
ATOM 3299 C C . LEU B 1 65 ? 15.234 -5.438 4.105 1 98.94 65 LEU B C 1
ATOM 3301 O O . LEU B 1 65 ? 16.281 -5.016 4.598 1 98.94 65 LEU B O 1
ATOM 3305 N N . ALA B 1 66 ? 14.359 -6.184 4.754 1 98.94 66 ALA B N 1
ATOM 3306 C CA . ALA B 1 66 ? 14.617 -6.574 6.137 1 98.94 66 ALA B CA 1
ATOM 3307 C C . ALA B 1 66 ? 15.891 -7.402 6.254 1 98.94 66 ALA B C 1
ATOM 3309 O O . ALA B 1 66 ? 16.531 -7.422 7.305 1 98.94 66 ALA B O 1
ATOM 3310 N N . HIS B 1 67 ? 16.25 -8.086 5.184 1 98.94 67 HIS B N 1
ATOM 3311 C CA . HIS B 1 67 ? 17.469 -8.891 5.16 1 98.94 67 HIS B CA 1
ATOM 3312 C C . HIS B 1 67 ? 18.656 -8.07 4.664 1 98.94 67 HIS B C 1
ATOM 3314 O O . HIS B 1 67 ? 19.734 -8.617 4.422 1 98.94 67 HIS B O 1
ATOM 3320 N N . GLY B 1 68 ? 18.484 -6.793 4.445 1 98.62 68 GLY B N 1
ATOM 3321 C CA . GLY B 1 68 ? 19.578 -5.906 4.055 1 98.62 68 GLY B CA 1
ATOM 3322 C C . GLY B 1 68 ? 19.953 -6.031 2.594 1 98.62 68 GLY B C 1
ATOM 3323 O O . GLY B 1 68 ? 21.047 -5.617 2.193 1 98.62 68 GLY B O 1
ATOM 3324 N N . ILE B 1 69 ? 19.109 -6.664 1.789 1 98.88 69 ILE B N 1
ATOM 3325 C CA . ILE B 1 69 ? 19.375 -6.82 0.362 1 98.88 69 ILE B CA 1
ATOM 3326 C C . ILE B 1 69 ? 19.188 -5.48 -0.346 1 98.88 69 ILE B C 1
ATOM 3328 O O . ILE B 1 69 ? 18.203 -4.781 -0.128 1 98.88 69 ILE B O 1
ATOM 3332 N N . GLY B 1 70 ? 20.078 -5.109 -1.213 1 98.38 70 GLY B N 1
ATOM 3333 C CA . GLY B 1 70 ? 20.047 -3.824 -1.893 1 98.38 70 GLY B CA 1
ATOM 3334 C C . GLY B 1 70 ? 21.031 -3.734 -3.043 1 98.38 70 GLY B C 1
ATOM 3335 O O . GLY B 1 70 ? 21.328 -4.738 -3.695 1 98.38 70 GLY B O 1
ATOM 3336 N N . LYS B 1 71 ? 21.453 -2.477 -3.33 1 97.62 71 LYS B N 1
ATOM 3337 C CA . LYS B 1 71 ? 22.328 -2.182 -4.457 1 97.62 71 LYS B CA 1
ATOM 3338 C C . LYS B 1 71 ? 23.578 -3.061 -4.422 1 97.62 71 LYS B C 1
ATOM 3340 O O . LYS B 1 71 ? 24.234 -3.18 -3.383 1 97.62 71 LYS B O 1
ATOM 3345 N N . GLY B 1 72 ? 23.875 -3.689 -5.539 1 98.38 72 GLY B N 1
ATOM 3346 C CA . GLY B 1 72 ? 25.062 -4.523 -5.656 1 98.38 72 GLY B CA 1
ATOM 3347 C C . GLY B 1 72 ? 24.781 -5.992 -5.395 1 98.38 72 GLY B C 1
ATOM 3348 O O . GLY B 1 72 ? 25.594 -6.852 -5.742 1 98.38 72 GLY B O 1
ATOM 3349 N N . ASP B 1 73 ? 23.609 -6.301 -4.848 1 98.88 73 ASP B N 1
ATOM 3350 C CA . ASP B 1 73 ? 23.266 -7.676 -4.516 1 98.88 73 ASP B CA 1
ATOM 3351 C C . ASP B 1 73 ? 22.5 -8.336 -5.664 1 98.88 73 ASP B C 1
ATOM 3353 O O . ASP B 1 73 ? 21.891 -7.656 -6.492 1 98.88 73 ASP B O 1
ATOM 3357 N N . GLU B 1 74 ? 22.594 -9.617 -5.723 1 98.94 74 GLU B N 1
ATOM 3358 C CA . GLU B 1 74 ? 21.828 -10.453 -6.645 1 98.94 74 GLU B CA 1
ATOM 3359 C C . GLU B 1 74 ? 20.922 -11.422 -5.891 1 98.94 74 GLU B C 1
ATOM 3361 O O . GLU B 1 74 ? 21.312 -11.945 -4.844 1 98.94 74 GLU B O 1
ATOM 3366 N N . VAL B 1 75 ? 19.781 -11.602 -6.383 1 99 75 VAL B N 1
ATOM 3367 C CA . VAL B 1 75 ? 18.844 -12.594 -5.848 1 99 75 VAL B CA 1
ATOM 3368 C C . VAL B 1 75 ? 18.438 -13.562 -6.953 1 99 75 VAL B C 1
ATOM 3370 O O . VAL B 1 75 ? 17.938 -13.148 -8 1 99 75 VAL B O 1
ATOM 3373 N N . ILE B 1 76 ? 18.641 -14.836 -6.754 1 98.94 76 ILE B N 1
ATOM 3374 C CA . ILE B 1 76 ? 18.281 -15.852 -7.734 1 98.94 76 ILE B CA 1
ATOM 3375 C C . ILE B 1 76 ? 16.812 -16.234 -7.559 1 98.94 76 ILE B C 1
ATOM 3377 O O . ILE B 1 76 ? 16.375 -16.547 -6.445 1 98.94 76 ILE B O 1
ATOM 3381 N N . THR B 1 77 ? 16.062 -16.203 -8.625 1 98.94 77 THR B N 1
ATOM 3382 C CA . THR B 1 77 ? 14.648 -16.547 -8.562 1 98.94 77 THR B CA 1
ATOM 3383 C C . THR B 1 77 ? 14.164 -17.094 -9.914 1 98.94 77 THR B C 1
ATOM 3385 O O . THR B 1 77 ? 14.977 -17.469 -10.758 1 98.94 77 THR B O 1
ATOM 3388 N N . SER B 1 78 ? 12.852 -17.266 -9.992 1 98.75 78 SER B N 1
ATOM 3389 C CA . SER B 1 78 ? 12.211 -17.828 -11.18 1 98.75 78 SER B CA 1
ATOM 3390 C C . SER B 1 78 ? 11.688 -16.719 -12.094 1 98.75 78 SER B C 1
ATOM 3392 O O . SER B 1 78 ? 11.133 -15.727 -11.617 1 98.75 78 SER B O 1
ATOM 3394 N N . SER B 1 79 ? 11.898 -16.938 -13.422 1 98.81 79 SER B N 1
ATOM 3395 C CA . SER B 1 79 ? 11.281 -16.047 -14.398 1 98.81 79 SER B CA 1
ATOM 3396 C C . SER B 1 79 ? 9.859 -16.484 -14.719 1 98.81 79 SER B C 1
ATOM 3398 O O . SER B 1 79 ? 9.078 -15.711 -15.289 1 98.81 79 SER B O 1
ATOM 3400 N N . PHE B 1 80 ? 9.5 -17.688 -14.336 1 98.81 80 PHE B N 1
ATOM 3401 C CA . PHE B 1 80 ? 8.148 -18.188 -14.539 1 98.81 80 PHE B CA 1
ATOM 3402 C C . PHE B 1 80 ? 7.289 -17.938 -13.305 1 98.81 80 PHE B C 1
ATOM 3404 O O . PHE B 1 80 ? 6.961 -18.875 -12.578 1 98.81 80 PHE B O 1
ATOM 3411 N N . SER B 1 81 ? 6.953 -16.703 -13.148 1 98.56 81 SER B N 1
ATOM 3412 C CA . SER B 1 81 ? 6.168 -16.219 -12.023 1 98.56 81 SER B CA 1
ATOM 3413 C C . SER B 1 81 ? 5.449 -14.922 -12.367 1 98.56 81 SER B C 1
ATOM 3415 O O . SER B 1 81 ? 5.527 -14.445 -13.508 1 98.56 81 SER B O 1
ATOM 3417 N N . PHE B 1 82 ? 4.605 -14.5 -11.484 1 98.5 82 PHE B N 1
ATOM 3418 C CA . PHE B 1 82 ? 4.082 -13.148 -11.617 1 98.5 82 PHE B CA 1
ATOM 3419 C C . PHE B 1 82 ? 5.199 -12.117 -11.492 1 98.5 82 PHE B C 1
ATOM 3421 O O . PHE B 1 82 ? 6.164 -12.328 -10.758 1 98.5 82 PHE B O 1
ATOM 3428 N N . ILE B 1 83 ? 5.133 -10.953 -12.07 1 98.69 83 ILE B N 1
ATOM 3429 C CA . ILE B 1 83 ? 6.176 -9.945 -12.242 1 98.69 83 ILE B CA 1
ATOM 3430 C C . ILE B 1 83 ? 6.633 -9.438 -10.875 1 98.69 83 ILE B C 1
ATOM 3432 O O . ILE B 1 83 ? 7.781 -9.023 -10.719 1 98.69 83 ILE B O 1
ATOM 3436 N N . ALA B 1 84 ? 5.75 -9.453 -9.859 1 98.75 84 ALA B N 1
ATOM 3437 C CA . ALA B 1 84 ? 6.035 -8.93 -8.531 1 98.75 84 ALA B CA 1
ATOM 3438 C C . ALA B 1 84 ? 7.23 -9.633 -7.902 1 98.75 84 ALA B C 1
ATOM 3440 O O . ALA B 1 84 ? 7.977 -9.039 -7.121 1 98.75 84 ALA B O 1
ATOM 3441 N N . THR B 1 85 ? 7.434 -10.938 -8.242 1 98.88 85 THR B N 1
ATOM 3442 C CA . THR B 1 85 ? 8.57 -11.695 -7.719 1 98.88 85 THR B CA 1
ATOM 3443 C C . THR B 1 85 ? 9.883 -10.984 -8.039 1 98.88 85 THR B C 1
ATOM 3445 O O . THR B 1 85 ? 10.695 -10.742 -7.145 1 98.88 85 THR B O 1
ATOM 3448 N N . ALA B 1 86 ? 10.031 -10.625 -9.258 1 98.88 86 ALA B N 1
ATOM 3449 C CA . ALA B 1 86 ? 11.281 -10.008 -9.695 1 98.88 86 ALA B CA 1
ATOM 3450 C C . ALA B 1 86 ? 11.273 -8.508 -9.414 1 98.88 86 ALA B C 1
ATOM 3452 O O . ALA B 1 86 ? 12.312 -7.93 -9.07 1 98.88 86 ALA B O 1
ATOM 3453 N N . ASN B 1 87 ? 10.125 -7.809 -9.547 1 98.88 87 ASN B N 1
ATOM 3454 C CA . ASN B 1 87 ? 10.047 -6.379 -9.273 1 98.88 87 ASN B CA 1
ATOM 3455 C C . ASN B 1 87 ? 10.461 -6.055 -7.844 1 98.88 87 ASN B C 1
ATOM 3457 O O . ASN B 1 87 ? 11.102 -5.035 -7.594 1 98.88 87 ASN B O 1
ATOM 3461 N N . SER B 1 88 ? 10.031 -6.887 -6.91 1 98.94 88 SER B N 1
ATOM 3462 C CA . SER B 1 88 ? 10.352 -6.629 -5.512 1 98.94 88 SER B CA 1
ATOM 3463 C C . SER B 1 88 ? 11.859 -6.59 -5.281 1 98.94 88 SER B C 1
ATOM 3465 O O . SER B 1 88 ? 12.336 -5.859 -4.418 1 98.94 88 SER B O 1
ATOM 3467 N N . ILE B 1 89 ? 12.586 -7.418 -6.043 1 98.94 89 ILE B N 1
ATOM 3468 C CA . ILE B 1 89 ? 14.047 -7.406 -5.98 1 98.94 89 ILE B CA 1
ATOM 3469 C C . ILE B 1 89 ? 14.578 -6.09 -6.543 1 98.94 89 ILE B C 1
ATOM 3471 O O . ILE B 1 89 ? 15.438 -5.449 -5.938 1 98.94 89 ILE B O 1
ATOM 3475 N N . LEU B 1 90 ? 14.016 -5.648 -7.648 1 98.81 90 LEU B N 1
ATOM 3476 C CA . LEU B 1 90 ? 14.422 -4.395 -8.273 1 98.81 90 LEU B CA 1
ATOM 3477 C C . LEU B 1 90 ? 14.133 -3.209 -7.355 1 98.81 90 LEU B C 1
ATOM 3479 O O . LEU B 1 90 ? 14.898 -2.238 -7.332 1 98.81 90 LEU B O 1
ATOM 3483 N N . PHE B 1 91 ? 13.023 -3.27 -6.59 1 98.56 91 PHE B N 1
ATOM 3484 C CA . PHE B 1 91 ? 12.656 -2.197 -5.676 1 98.56 91 PHE B CA 1
ATOM 3485 C C . PHE B 1 91 ? 13.797 -1.903 -4.703 1 98.56 91 PHE B C 1
ATOM 3487 O O . PHE B 1 91 ? 13.953 -0.769 -4.246 1 98.56 91 PHE B O 1
ATOM 3494 N N . THR B 1 92 ? 14.562 -2.914 -4.34 1 98.44 92 THR B N 1
ATOM 3495 C CA . THR B 1 92 ? 15.617 -2.777 -3.336 1 98.44 92 THR B CA 1
ATOM 3496 C C . THR B 1 92 ? 16.891 -2.205 -3.959 1 98.44 92 THR B C 1
ATOM 3498 O O . THR B 1 92 ? 17.797 -1.781 -3.244 1 98.44 92 THR B O 1
ATOM 3501 N N . GLY B 1 93 ? 16.953 -2.199 -5.273 1 97.94 93 GLY B N 1
ATOM 3502 C CA . GLY B 1 93 ? 18.172 -1.863 -5.992 1 97.94 93 GLY B CA 1
ATOM 3503 C C . GLY B 1 93 ? 19 -3.078 -6.363 1 97.94 93 GLY B C 1
ATOM 3504 O O . GLY B 1 93 ? 19.984 -2.965 -7.09 1 97.94 93 GLY B O 1
ATOM 3505 N N . ALA B 1 94 ? 18.562 -4.254 -5.906 1 98.81 94 ALA B N 1
ATOM 3506 C CA . ALA B 1 94 ? 19.266 -5.496 -6.227 1 98.81 94 ALA B CA 1
ATOM 3507 C C . ALA B 1 94 ? 18.891 -5.992 -7.621 1 98.81 94 ALA B C 1
ATOM 3509 O O . ALA B 1 94 ? 18.031 -5.406 -8.289 1 98.81 94 ALA B O 1
ATOM 3510 N N . LYS B 1 95 ? 19.578 -7.027 -8.062 1 98.88 95 LYS B N 1
ATOM 3511 C CA . LYS B 1 95 ? 19.391 -7.586 -9.398 1 98.88 95 LYS B CA 1
ATOM 3512 C C . LYS B 1 95 ? 18.797 -8.992 -9.32 1 98.88 95 LYS B C 1
ATOM 3514 O O . LYS B 1 95 ? 19.391 -9.891 -8.742 1 98.88 95 LYS B O 1
ATOM 3519 N N . PRO B 1 96 ? 17.625 -9.18 -9.875 1 98.94 96 PRO B N 1
ATOM 3520 C CA . PRO B 1 96 ? 17.156 -10.555 -10.023 1 98.94 96 PRO B CA 1
ATOM 3521 C C . PRO B 1 96 ? 17.984 -11.359 -11.023 1 98.94 96 PRO B C 1
ATOM 3523 O O . PRO B 1 96 ? 18.344 -10.852 -12.086 1 98.94 96 PRO B O 1
ATOM 3526 N N . VAL B 1 97 ? 18.375 -12.492 -10.648 1 98.94 97 VAL B N 1
ATOM 3527 C CA . VAL B 1 97 ? 19.047 -13.461 -11.5 1 98.94 97 VAL B CA 1
ATOM 3528 C C . VAL B 1 97 ? 18.172 -14.688 -11.695 1 98.94 97 VAL B C 1
ATOM 3530 O O . VAL B 1 97 ? 17.766 -15.328 -10.727 1 98.94 97 VAL B O 1
ATOM 3533 N N . PHE B 1 98 ? 17.922 -15.086 -12.969 1 98.88 98 PHE B N 1
ATOM 3534 C CA . PHE B 1 98 ? 16.922 -16.125 -13.234 1 98.88 98 PHE B CA 1
ATOM 3535 C C . PHE B 1 98 ? 17.594 -17.469 -13.492 1 98.88 98 PHE B C 1
ATOM 3537 O O . PHE B 1 98 ? 18.531 -17.547 -14.289 1 98.88 98 PHE B O 1
ATOM 3544 N N . ALA B 1 99 ? 17.172 -18.438 -12.797 1 98.81 99 ALA B N 1
ATOM 3545 C CA . ALA B 1 99 ? 17.438 -19.844 -13.141 1 98.81 99 ALA B CA 1
ATOM 3546 C C . ALA B 1 99 ? 16.188 -20.5 -13.719 1 98.81 99 ALA B C 1
ATOM 3548 O O . ALA B 1 99 ? 15.07 -20.062 -13.469 1 98.81 99 ALA B O 1
ATOM 3549 N N . ASP B 1 100 ? 16.375 -21.562 -14.5 1 98.75 100 ASP B N 1
ATOM 3550 C CA . ASP B 1 100 ? 15.25 -22.219 -15.141 1 98.75 100 ASP B CA 1
ATOM 3551 C C . ASP B 1 100 ? 14.508 -23.125 -14.156 1 98.75 100 ASP B C 1
ATOM 3553 O O . ASP B 1 100 ? 14.93 -23.281 -13.008 1 98.75 100 ASP B O 1
ATOM 3557 N N . ILE B 1 101 ? 13.391 -23.672 -14.602 1 98.75 101 ILE B N 1
ATOM 3558 C CA . ILE B 1 101 ? 12.469 -24.359 -13.703 1 98.75 101 ILE B CA 1
ATOM 3559 C C . ILE B 1 101 ? 12.422 -25.844 -14.055 1 98.75 101 ILE B C 1
ATOM 3561 O O . ILE B 1 101 ? 13.023 -26.281 -15.039 1 98.75 101 ILE B O 1
ATOM 3565 N N . ARG B 1 102 ? 11.766 -26.578 -13.102 1 97.81 102 ARG B N 1
ATOM 3566 C CA . ARG B 1 102 ? 11.383 -27.953 -13.398 1 97.81 102 ARG B CA 1
ATOM 3567 C C . ARG B 1 102 ? 10.125 -28 -14.258 1 97.81 102 ARG B C 1
ATOM 3569 O O . ARG B 1 102 ? 9.203 -27.219 -14.055 1 97.81 102 ARG B O 1
ATOM 3576 N N . ALA B 1 103 ? 10.07 -28.984 -15.125 1 96.94 103 ALA B N 1
ATOM 3577 C CA . ALA B 1 103 ? 8.93 -29.094 -16.031 1 96.94 103 ALA B CA 1
ATOM 3578 C C . ALA B 1 103 ? 7.707 -29.625 -15.305 1 96.94 103 ALA B C 1
ATOM 3580 O O . ALA B 1 103 ? 6.57 -29.344 -15.688 1 96.94 103 ALA B O 1
ATOM 3581 N N . ASP B 1 104 ? 7.961 -30.359 -14.25 1 96.44 104 ASP B N 1
ATOM 3582 C CA . ASP B 1 104 ? 6.852 -31.078 -13.617 1 96.44 104 ASP B CA 1
ATOM 3583 C C . ASP B 1 104 ? 6.109 -30.172 -12.633 1 96.44 104 ASP B C 1
ATOM 3585 O O . ASP B 1 104 ? 4.883 -30.234 -12.531 1 96.44 104 ASP B O 1
ATOM 3589 N N . THR B 1 105 ? 6.832 -29.344 -11.906 1 97.75 105 THR B N 1
ATOM 3590 C CA . THR B 1 105 ? 6.195 -28.547 -10.859 1 97.75 105 THR B CA 1
ATOM 3591 C C . THR B 1 105 ? 6.262 -27.062 -11.195 1 97.75 105 THR B C 1
ATOM 3593 O O . THR B 1 105 ? 5.59 -26.25 -10.562 1 97.75 105 THR B O 1
ATOM 3596 N N . PHE B 1 106 ? 7.055 -26.672 -12.148 1 98.56 106 PHE B N 1
ATOM 3597 C CA . PHE B 1 106 ? 7.246 -25.297 -12.609 1 98.56 106 PHE B CA 1
ATOM 3598 C C . PHE B 1 106 ? 8.039 -24.5 -11.594 1 98.56 106 PHE B C 1
ATOM 3600 O O . PHE B 1 106 ? 8.18 -23.281 -11.734 1 98.56 106 PHE B O 1
ATOM 3607 N N . ASN B 1 107 ? 8.539 -25.125 -10.516 1 98.69 107 ASN B N 1
ATOM 3608 C CA . ASN B 1 107 ? 9.367 -24.438 -9.523 1 98.69 107 ASN B CA 1
ATOM 3609 C C . ASN B 1 107 ? 10.836 -24.422 -9.938 1 98.69 107 ASN B C 1
ATOM 3611 O O . ASN B 1 107 ? 11.242 -25.188 -10.82 1 98.69 107 ASN B O 1
ATOM 3615 N N . LEU B 1 108 ? 11.578 -23.609 -9.305 1 98.56 108 LEU B N 1
ATOM 3616 C CA . LEU B 1 108 ? 13.008 -23.484 -9.539 1 98.56 108 LEU B CA 1
ATOM 3617 C C . LEU B 1 108 ? 13.68 -24.859 -9.523 1 98.56 108 LEU B C 1
ATOM 3619 O O . LEU B 1 108 ? 13.398 -25.688 -8.656 1 98.56 108 LEU B O 1
ATOM 3623 N N . ALA B 1 109 ? 14.508 -25.094 -10.57 1 98.31 109 ALA B N 1
ATOM 3624 C CA . ALA B 1 109 ? 15.312 -26.312 -10.594 1 98.31 109 ALA B CA 1
ATOM 3625 C C . ALA B 1 109 ? 16.594 -26.141 -9.773 1 98.31 109 ALA B C 1
ATOM 3627 O O . ALA B 1 109 ? 17.484 -25.375 -10.148 1 98.31 109 ALA B O 1
ATOM 3628 N N . PRO B 1 110 ? 16.656 -26.891 -8.711 1 97.69 110 PRO B N 1
ATOM 3629 C CA . PRO B 1 110 ? 17.797 -26.672 -7.82 1 97.69 110 PRO B CA 1
ATOM 3630 C C . PRO B 1 110 ? 19.141 -26.844 -8.531 1 97.69 110 PRO B C 1
ATOM 3632 O O . PRO B 1 110 ? 20.094 -26.094 -8.273 1 97.69 110 PRO B O 1
ATOM 3635 N N . GLN B 1 111 ? 19.219 -27.797 -9.438 1 95.5 111 GLN B N 1
ATOM 3636 C CA . GLN B 1 111 ? 20.5 -28.109 -10.094 1 95.5 111 GLN B CA 1
ATOM 3637 C C . GLN B 1 111 ? 20.953 -26.969 -10.977 1 95.5 111 GLN B C 1
ATOM 3639 O O . GLN B 1 111 ? 22.125 -26.891 -11.352 1 95.5 111 GLN B O 1
ATOM 3644 N N . LEU B 1 112 ? 20.062 -26.062 -11.289 1 97.81 112 LEU B N 1
ATOM 3645 C CA . LEU B 1 112 ? 20.391 -24.953 -12.188 1 97.81 112 LEU B CA 1
ATOM 3646 C C . LEU B 1 112 ? 20.688 -23.688 -11.406 1 97.81 112 LEU B C 1
ATOM 3648 O O . LEU B 1 112 ? 21.094 -22.672 -11.984 1 97.81 112 LEU B O 1
ATOM 3652 N N . ILE B 1 113 ? 20.547 -23.688 -10.07 1 97.81 113 ILE B N 1
ATOM 3653 C CA . ILE B 1 113 ? 20.766 -22.531 -9.211 1 97.81 113 ILE B CA 1
ATOM 3654 C C . ILE B 1 113 ? 22.266 -22.297 -9.023 1 97.81 113 ILE B C 1
ATOM 3656 O O . ILE B 1 113 ? 22.734 -21.156 -9.086 1 97.81 113 ILE B O 1
ATOM 3660 N N . GLU B 1 114 ? 23.016 -23.328 -8.812 1 93.75 114 GLU B N 1
ATOM 3661 C CA . GLU B 1 114 ? 24.422 -23.219 -8.422 1 93.75 114 GLU B CA 1
ATOM 3662 C C . GLU B 1 114 ? 25.234 -22.516 -9.492 1 93.75 114 GLU B C 1
ATOM 3664 O O . GLU B 1 114 ? 26.125 -21.719 -9.172 1 93.75 114 GLU B O 1
ATOM 3669 N N . GLU B 1 115 ? 24.891 -22.781 -10.727 1 94.56 115 GLU B N 1
ATOM 3670 C CA . GLU B 1 115 ? 25.656 -22.172 -11.812 1 94.56 115 GLU B CA 1
ATOM 3671 C C . GLU B 1 115 ? 25.406 -20.672 -11.891 1 94.56 115 GLU B C 1
ATOM 3673 O O . GLU B 1 115 ? 26.156 -19.938 -12.539 1 94.56 115 GLU B O 1
ATOM 3678 N N . LYS B 1 116 ? 24.375 -20.203 -11.172 1 98.06 116 LYS B N 1
ATOM 3679 C CA . LYS B 1 116 ? 24.016 -18.781 -11.227 1 98.06 116 LYS B CA 1
ATOM 3680 C C . LYS B 1 116 ? 24.609 -18.016 -10.055 1 98.06 116 LYS B C 1
ATOM 3682 O O . LYS B 1 116 ? 24.562 -16.781 -10.023 1 98.06 116 LYS B O 1
ATOM 3687 N N . ILE B 1 117 ? 25.234 -18.656 -9.109 1 98.44 117 ILE B N 1
ATOM 3688 C CA . ILE B 1 117 ? 25.734 -18.031 -7.895 1 98.44 117 ILE B CA 1
ATOM 3689 C C . ILE B 1 117 ? 27.031 -17.281 -8.195 1 98.44 117 ILE B C 1
ATOM 3691 O O . ILE B 1 117 ? 27.922 -17.812 -8.852 1 98.44 117 ILE B O 1
ATOM 3695 N N . THR B 1 118 ? 27.125 -16.109 -7.84 1 98.56 118 THR B N 1
ATOM 3696 C CA . THR B 1 118 ? 28.328 -15.281 -7.895 1 98.56 118 THR B CA 1
ATOM 3697 C C . THR B 1 118 ? 28.641 -14.703 -6.516 1 98.56 118 THR B C 1
ATOM 3699 O O . THR B 1 118 ? 27.953 -15 -5.539 1 98.56 118 THR B O 1
ATOM 3702 N N . ALA B 1 119 ? 29.688 -13.883 -6.438 1 98.31 119 ALA B N 1
ATOM 3703 C CA . ALA B 1 119 ? 30.078 -13.234 -5.188 1 98.31 119 ALA B CA 1
ATOM 3704 C C . ALA B 1 119 ? 29.016 -12.219 -4.754 1 98.31 119 ALA B C 1
ATOM 3706 O O . ALA B 1 119 ? 28.938 -11.852 -3.578 1 98.31 119 ALA B O 1
ATOM 3707 N N . SER B 1 120 ? 28.125 -11.797 -5.699 1 98.75 120 SER B N 1
ATOM 3708 C CA . SER B 1 120 ? 27.094 -10.789 -5.422 1 98.75 120 SER B CA 1
ATOM 3709 C C . SER B 1 120 ? 25.797 -11.43 -4.98 1 98.75 120 SER B C 1
ATOM 3711 O O . SER B 1 120 ? 24.875 -10.742 -4.512 1 98.75 120 SER B O 1
ATOM 3713 N N . THR B 1 121 ? 25.688 -12.758 -5.102 1 98.94 121 THR B N 1
ATOM 3714 C CA . THR B 1 121 ? 24.453 -13.438 -4.742 1 98.94 121 THR B CA 1
ATOM 3715 C C . THR B 1 121 ? 24.234 -13.406 -3.23 1 98.94 121 THR B C 1
ATOM 3717 O O . THR B 1 121 ? 25.109 -13.836 -2.467 1 98.94 121 THR B O 1
ATOM 3720 N N . LYS B 1 122 ? 23.062 -12.914 -2.818 1 98.88 122 LYS B N 1
ATOM 3721 C CA . LYS B 1 122 ? 22.797 -12.797 -1.389 1 98.88 122 LYS B CA 1
ATOM 3722 C C . LYS B 1 122 ? 21.641 -13.695 -0.971 1 98.88 122 LYS B C 1
ATOM 3724 O O . LYS B 1 122 ? 21.516 -14.055 0.201 1 98.88 122 LYS B O 1
ATOM 3729 N N . ALA B 1 123 ? 20.766 -14.047 -1.922 1 98.94 123 ALA B N 1
ATOM 3730 C CA . ALA B 1 123 ? 19.562 -14.797 -1.547 1 98.94 123 ALA B CA 1
ATOM 3731 C C . ALA B 1 123 ? 19.062 -15.641 -2.713 1 98.94 123 ALA B C 1
ATOM 3733 O O . ALA B 1 123 ? 19.375 -15.359 -3.873 1 98.94 123 ALA B O 1
ATOM 3734 N N . ILE B 1 124 ? 18.406 -16.703 -2.361 1 98.94 124 ILE B N 1
ATOM 3735 C CA . ILE B 1 124 ? 17.531 -17.469 -3.254 1 98.94 124 ILE B CA 1
ATOM 3736 C C . ILE B 1 124 ? 16.078 -17.219 -2.883 1 98.94 124 ILE B C 1
ATOM 3738 O O . ILE B 1 124 ? 15.711 -17.266 -1.704 1 98.94 124 ILE B O 1
ATOM 3742 N N . MET B 1 125 ? 15.273 -16.906 -3.883 1 98.94 125 MET B N 1
ATOM 3743 C CA . MET B 1 125 ? 13.852 -16.656 -3.672 1 98.94 125 MET B CA 1
ATOM 3744 C C . MET B 1 125 ? 13 -17.594 -4.527 1 98.94 125 MET B C 1
ATOM 3746 O O . MET B 1 125 ? 12.484 -17.188 -5.566 1 98.94 125 MET B O 1
ATOM 3750 N N . PRO B 1 126 ? 12.875 -18.812 -4.074 1 98.94 126 PRO B N 1
ATOM 3751 C CA . PRO B 1 126 ? 11.992 -19.734 -4.801 1 98.94 126 PRO B CA 1
ATOM 3752 C C . PRO B 1 126 ? 10.523 -19.312 -4.734 1 98.94 126 PRO B C 1
ATOM 3754 O O . PRO B 1 126 ? 10.102 -18.672 -3.773 1 98.94 126 PRO B O 1
ATOM 3757 N N . VAL B 1 127 ? 9.805 -19.609 -5.754 1 98.94 127 VAL B N 1
ATOM 3758 C CA . VAL B 1 127 ? 8.359 -19.438 -5.82 1 98.94 127 VAL B CA 1
ATOM 3759 C C . VAL B 1 127 ? 7.66 -20.781 -5.68 1 98.94 127 VAL B C 1
ATOM 3761 O O . VAL B 1 127 ? 8.023 -21.75 -6.352 1 98.94 127 VAL B O 1
ATOM 3764 N N . HIS B 1 128 ? 6.738 -20.875 -4.707 1 98.94 128 HIS B N 1
ATOM 3765 C CA . HIS B 1 128 ? 5.879 -22.047 -4.641 1 98.94 128 HIS B CA 1
ATOM 3766 C C . HIS B 1 128 ? 4.715 -21.938 -5.621 1 98.94 128 HIS B C 1
ATOM 3768 O O . HIS B 1 128 ? 3.568 -21.75 -5.207 1 98.94 128 HIS B O 1
ATOM 3774 N N . LEU B 1 129 ? 5.051 -22.125 -6.84 1 98.81 129 LEU B N 1
ATOM 3775 C CA . LEU B 1 129 ? 4.156 -21.75 -7.934 1 98.81 129 LEU B CA 1
ATOM 3776 C C . LEU B 1 129 ? 2.916 -22.641 -7.945 1 98.81 129 LEU B C 1
ATOM 3778 O O . LEU B 1 129 ? 3.014 -23.859 -7.754 1 98.81 129 LEU B O 1
ATOM 3782 N N . TYR B 1 130 ? 1.764 -22.047 -8.164 1 98.81 130 TYR B N 1
ATOM 3783 C CA . TYR B 1 130 ? 0.442 -22.656 -8.297 1 98.81 130 TYR B CA 1
ATOM 3784 C C . TYR B 1 130 ? 0.029 -23.344 -7.008 1 98.81 130 TYR B C 1
ATOM 3786 O O . TYR B 1 130 ? -1.053 -23.938 -6.93 1 98.81 130 TYR B O 1
ATOM 3794 N N . GLY B 1 131 ? 0.839 -23.281 -5.98 1 98.81 131 GLY B N 1
ATOM 3795 C CA . GLY B 1 131 ? 0.509 -23.906 -4.707 1 98.81 131 GLY B CA 1
ATOM 3796 C C . GLY B 1 131 ? 1.339 -25.141 -4.41 1 98.81 131 GLY B C 1
ATOM 3797 O O . GLY B 1 131 ? 1.146 -25.781 -3.381 1 98.81 131 GLY B O 1
ATOM 3798 N N . HIS B 1 132 ? 2.227 -25.531 -5.34 1 98.88 132 HIS B N 1
ATOM 3799 C CA . HIS B 1 132 ? 3.123 -26.672 -5.141 1 98.88 132 HIS B CA 1
ATOM 3800 C C . HIS B 1 132 ? 4.422 -26.234 -4.473 1 98.88 132 HIS B C 1
ATOM 3802 O O . HIS B 1 132 ? 5.105 -25.328 -4.961 1 98.88 132 HIS B O 1
ATOM 3808 N N . PRO B 1 133 ? 4.812 -26.859 -3.361 1 98.88 133 PRO B N 1
ATOM 3809 C CA . PRO B 1 133 ? 6.078 -26.5 -2.717 1 98.88 133 PRO B CA 1
ATOM 3810 C C . PRO B 1 133 ? 7.289 -26.734 -3.615 1 98.88 133 PRO B C 1
ATOM 3812 O O . PRO B 1 133 ? 7.344 -27.719 -4.336 1 98.88 133 PRO B O 1
ATOM 3815 N N . ALA B 1 134 ? 8.188 -25.781 -3.643 1 98.81 134 ALA B N 1
ATOM 3816 C CA . ALA B 1 134 ? 9.5 -26.016 -4.234 1 98.81 134 ALA B CA 1
ATOM 3817 C C . ALA B 1 134 ? 10.273 -27.078 -3.443 1 98.81 134 ALA B C 1
ATOM 3819 O O . ALA B 1 134 ? 9.836 -27.484 -2.365 1 98.81 134 ALA B O 1
ATOM 3820 N N . ASP B 1 135 ? 11.352 -27.562 -4.047 1 98.56 135 ASP B N 1
ATOM 3821 C CA . ASP B 1 135 ? 12.227 -28.516 -3.359 1 98.56 135 ASP B CA 1
ATOM 3822 C C . ASP B 1 135 ? 13.016 -27.828 -2.246 1 98.56 135 ASP B C 1
ATOM 3824 O O . ASP B 1 135 ? 14.195 -27.516 -2.408 1 98.56 135 ASP B O 1
ATOM 3828 N N . MET B 1 136 ? 12.32 -27.672 -1.105 1 98.62 136 MET B N 1
ATOM 3829 C CA . MET B 1 136 ? 12.859 -26.828 -0.045 1 98.62 136 MET B CA 1
ATOM 3830 C C . MET B 1 136 ? 14.062 -27.484 0.618 1 98.62 136 MET B C 1
ATOM 3832 O O . MET B 1 136 ? 14.898 -26.812 1.22 1 98.62 136 MET B O 1
ATOM 3836 N N . GLU B 1 137 ? 14.141 -28.812 0.559 1 98.25 137 GLU B N 1
AT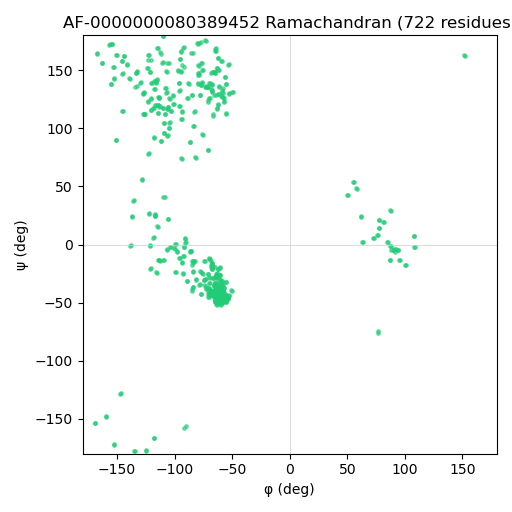OM 3837 C CA . GLU B 1 137 ? 15.352 -29.469 1.034 1 98.25 137 GLU B CA 1
ATOM 3838 C C . GLU B 1 137 ? 16.562 -29.078 0.194 1 98.25 137 GLU B C 1
ATOM 3840 O O . GLU B 1 137 ? 17.594 -28.672 0.733 1 98.25 137 GLU B O 1
ATOM 3845 N N . ALA B 1 138 ? 16.453 -29.203 -1.099 1 98.19 138 ALA B N 1
ATOM 3846 C CA . ALA B 1 138 ? 17.531 -28.828 -1.999 1 98.19 138 ALA B CA 1
ATOM 3847 C C . ALA B 1 138 ? 17.844 -27.344 -1.876 1 98.19 138 ALA B C 1
ATOM 3849 O O . ALA B 1 138 ? 19.016 -26.938 -1.893 1 98.19 138 ALA B O 1
ATOM 3850 N N . MET B 1 139 ? 16.812 -26.469 -1.808 1 98.19 139 MET B N 1
ATOM 3851 C CA . MET B 1 139 ? 17 -25.016 -1.665 1 98.19 139 MET B CA 1
ATOM 3852 C C . MET B 1 139 ? 17.797 -24.703 -0.404 1 98.19 139 MET B C 1
ATOM 3854 O O . MET B 1 139 ? 18.703 -23.875 -0.434 1 98.19 139 MET B O 1
ATOM 3858 N N . ARG B 1 140 ? 17.391 -25.297 0.669 1 98.19 140 ARG B N 1
ATOM 3859 C CA . ARG B 1 140 ? 18.062 -25.094 1.948 1 98.19 140 ARG B CA 1
ATOM 3860 C C . ARG B 1 140 ? 19.531 -25.5 1.874 1 98.19 140 ARG B C 1
ATOM 3862 O O . ARG B 1 140 ? 20.406 -24.781 2.359 1 98.19 140 ARG B O 1
ATOM 3869 N N . ASP B 1 141 ? 19.781 -26.656 1.308 1 98.31 141 ASP B N 1
ATOM 3870 C CA . ASP B 1 141 ? 21.156 -27.156 1.183 1 98.31 141 ASP B CA 1
ATOM 3871 C C . ASP B 1 141 ? 22.016 -26.172 0.389 1 98.31 141 ASP B C 1
ATOM 3873 O O . ASP B 1 141 ? 23.125 -25.844 0.798 1 98.31 141 ASP B O 1
ATOM 3877 N N . ILE B 1 142 ? 21.516 -25.734 -0.731 1 98.44 142 ILE B N 1
ATOM 3878 C CA . ILE B 1 142 ? 22.25 -24.781 -1.574 1 98.44 142 ILE B CA 1
ATOM 3879 C C . ILE B 1 142 ? 22.5 -23.5 -0.805 1 98.44 142 ILE B C 1
ATOM 3881 O O . ILE B 1 142 ? 23.594 -22.938 -0.849 1 98.44 142 ILE B O 1
ATOM 3885 N N . ALA B 1 143 ? 21.453 -23 -0.114 1 98.5 143 ALA B N 1
ATOM 3886 C CA . ALA B 1 143 ? 21.562 -21.75 0.64 1 98.5 143 ALA B CA 1
ATOM 3887 C C . ALA B 1 143 ? 22.625 -21.875 1.739 1 98.5 143 ALA B C 1
ATOM 3889 O O . ALA B 1 143 ? 23.453 -20.984 1.918 1 98.5 143 ALA B O 1
ATOM 3890 N N . GLU B 1 144 ? 22.609 -22.953 2.461 1 98 144 GLU B N 1
ATOM 3891 C CA . GLU B 1 144 ? 23.547 -23.172 3.551 1 98 144 GLU B CA 1
ATOM 3892 C C . GLU B 1 144 ? 24.984 -23.312 3.027 1 98 144 GLU B C 1
ATOM 3894 O O . GLU B 1 144 ? 25.906 -22.734 3.586 1 98 144 GLU B O 1
ATOM 3899 N N . ASP B 1 145 ? 25.109 -24.078 1.983 1 98.06 145 ASP B N 1
ATOM 3900 C CA . ASP B 1 145 ? 26.438 -24.328 1.419 1 98.06 145 ASP B CA 1
ATOM 3901 C C . ASP B 1 145 ? 27.062 -23.047 0.907 1 98.06 145 ASP B C 1
ATOM 3903 O O . ASP B 1 145 ? 28.297 -22.938 0.841 1 98.06 145 ASP B O 1
ATOM 3907 N N . ASN B 1 146 ? 26.312 -22.078 0.574 1 98.31 146 ASN B N 1
ATOM 3908 C CA . ASN B 1 146 ? 26.828 -20.875 -0.072 1 98.31 146 ASN B CA 1
ATOM 3909 C C . ASN B 1 146 ? 26.578 -19.641 0.775 1 98.31 146 ASN B C 1
ATOM 3911 O O . ASN B 1 146 ? 26.797 -18.516 0.316 1 98.31 146 ASN B O 1
ATOM 3915 N N . ASP B 1 147 ? 26.047 -19.828 2.021 1 98.12 147 ASP B N 1
ATOM 3916 C CA . ASP B 1 147 ? 25.766 -18.75 2.951 1 98.12 147 ASP B CA 1
ATOM 3917 C C . ASP B 1 147 ? 24.797 -17.734 2.336 1 98.12 147 ASP B C 1
ATOM 3919 O O . ASP B 1 147 ? 25.078 -16.531 2.303 1 98.12 147 ASP B O 1
ATOM 3923 N N . LEU B 1 148 ? 23.719 -18.203 1.757 1 98.81 148 LEU B N 1
ATOM 3924 C CA . LEU B 1 148 ? 22.688 -17.391 1.127 1 98.81 148 LEU B CA 1
ATOM 3925 C C . LEU B 1 148 ? 21.422 -17.344 1.98 1 98.81 148 LEU B C 1
ATOM 3927 O O . LEU B 1 148 ? 21.125 -18.297 2.699 1 98.81 148 LEU B O 1
ATOM 3931 N N . ILE B 1 149 ? 20.703 -16.25 1.931 1 98.88 149 ILE B N 1
ATOM 3932 C CA . ILE B 1 149 ? 19.406 -16.078 2.586 1 98.88 149 ILE B CA 1
ATOM 3933 C C . ILE B 1 149 ? 18.328 -16.797 1.776 1 98.88 149 ILE B C 1
ATOM 3935 O O . ILE B 1 149 ? 18.359 -16.781 0.543 1 98.88 149 ILE B O 1
ATOM 3939 N N . LEU B 1 150 ? 17.453 -17.469 2.459 1 98.88 150 LEU B N 1
ATOM 3940 C CA . LEU B 1 150 ? 16.312 -18.094 1.812 1 98.88 150 LEU B CA 1
ATOM 3941 C C . LEU B 1 150 ? 15.031 -17.297 2.047 1 98.88 150 LEU B C 1
ATOM 3943 O O . LEU B 1 150 ? 14.586 -17.156 3.186 1 98.88 150 LEU B O 1
ATOM 3947 N N . ILE B 1 151 ? 14.445 -16.734 1.027 1 98.94 151 ILE B N 1
ATOM 3948 C CA . ILE B 1 151 ? 13.18 -16.016 1.054 1 98.94 151 ILE B CA 1
ATOM 3949 C C . ILE B 1 151 ? 12.148 -16.75 0.19 1 98.94 151 ILE B C 1
ATOM 3951 O O . ILE B 1 151 ? 12.367 -16.953 -1.009 1 98.94 151 ILE B O 1
ATOM 3955 N N . GLU B 1 152 ? 11.078 -17.156 0.765 1 98.94 152 GLU B N 1
ATOM 3956 C CA . GLU B 1 152 ? 10.055 -17.938 0.07 1 98.94 152 GLU B CA 1
ATOM 3957 C C . GLU B 1 152 ? 8.961 -17.031 -0.487 1 98.94 152 GLU B C 1
ATOM 3959 O O . GLU B 1 152 ? 8.258 -16.359 0.271 1 98.94 152 GLU B O 1
ATOM 3964 N N . ASP B 1 153 ? 8.859 -16.984 -1.817 1 98.94 153 ASP B N 1
ATOM 3965 C CA . ASP B 1 153 ? 7.617 -16.453 -2.373 1 98.94 153 ASP B CA 1
ATOM 3966 C C . ASP B 1 153 ? 6.488 -17.469 -2.275 1 98.94 153 ASP B C 1
ATOM 3968 O O . ASP B 1 153 ? 6.316 -18.297 -3.174 1 98.94 153 ASP B O 1
ATOM 3972 N N . ALA B 1 154 ? 5.73 -17.359 -1.245 1 98.94 154 ALA B N 1
ATOM 3973 C CA . ALA B 1 154 ? 4.637 -18.281 -0.939 1 98.94 154 ALA B CA 1
ATOM 3974 C C . ALA B 1 154 ? 3.285 -17.641 -1.229 1 98.94 154 ALA B C 1
ATOM 3976 O O . ALA B 1 154 ? 2.262 -18.062 -0.682 1 98.94 154 ALA B O 1
ATOM 3977 N N . CYS B 1 155 ? 3.291 -16.641 -2.078 1 98.94 155 CYS B N 1
ATOM 3978 C CA . CYS B 1 155 ? 2.094 -15.852 -2.355 1 98.94 155 CYS B CA 1
ATOM 3979 C C . CYS B 1 155 ? 0.983 -16.734 -2.922 1 98.94 155 CYS B C 1
ATOM 3981 O O . CYS B 1 155 ? -0.194 -16.375 -2.846 1 98.94 155 CYS B O 1
ATOM 3983 N N . GLN B 1 156 ? 1.319 -17.922 -3.465 1 98.88 156 GLN B N 1
ATOM 3984 C CA . GLN B 1 156 ? 0.317 -18.797 -4.055 1 98.88 156 GLN B CA 1
ATOM 3985 C C . GLN B 1 156 ? 0.199 -20.109 -3.266 1 98.88 156 GLN B C 1
ATOM 3987 O O . GLN B 1 156 ? -0.371 -21.078 -3.756 1 98.88 156 GLN B O 1
ATOM 3992 N N . ALA B 1 157 ? 0.741 -20.141 -2.023 1 98.94 157 ALA B N 1
ATOM 3993 C CA . ALA B 1 157 ? 0.913 -21.453 -1.426 1 98.94 157 ALA B CA 1
ATOM 3994 C C . ALA B 1 157 ? 0.468 -21.469 0.034 1 98.94 157 ALA B C 1
ATOM 3996 O O . ALA B 1 157 ? 1.096 -22.109 0.88 1 98.94 157 ALA B O 1
ATOM 3997 N N . HIS B 1 158 ? -0.586 -20.766 0.334 1 98.88 158 HIS B N 1
ATOM 3998 C CA . HIS B 1 158 ? -1.126 -20.75 1.688 1 98.88 158 HIS B CA 1
ATOM 3999 C C . HIS B 1 158 ? -1.42 -22.172 2.178 1 98.88 158 HIS B C 1
ATOM 4001 O O . HIS B 1 158 ? -2.289 -22.859 1.631 1 98.88 158 HIS B O 1
ATOM 4007 N N . GLY B 1 159 ? -0.67 -22.578 3.17 1 98.88 159 GLY B N 1
ATOM 4008 C CA . GLY B 1 159 ? -0.965 -23.844 3.803 1 98.88 159 GLY B CA 1
ATOM 4009 C C . GLY B 1 159 ? -0.293 -25.031 3.115 1 98.88 159 GLY B C 1
ATOM 4010 O O . GLY B 1 159 ? -0.402 -26.172 3.576 1 98.88 159 GLY B O 1
ATOM 4011 N N . ALA B 1 160 ? 0.441 -24.859 2.037 1 98.94 160 ALA B N 1
ATOM 4012 C CA . ALA B 1 160 ? 1.168 -25.938 1.388 1 98.94 160 ALA B CA 1
ATOM 4013 C C . ALA B 1 160 ? 2.213 -26.547 2.326 1 98.94 160 ALA B C 1
ATOM 4015 O O . ALA B 1 160 ? 2.746 -25.844 3.193 1 98.94 160 ALA B O 1
ATOM 4016 N N . ILE B 1 161 ? 2.486 -27.828 2.141 1 98.88 161 ILE B N 1
ATOM 4017 C CA . ILE B 1 161 ? 3.365 -28.547 3.062 1 98.88 161 ILE B CA 1
ATOM 4018 C C . ILE B 1 161 ? 4.473 -29.25 2.281 1 98.88 161 ILE B C 1
ATOM 4020 O O . ILE B 1 161 ? 4.211 -29.875 1.251 1 98.88 161 ILE B O 1
ATOM 4024 N N . TYR B 1 162 ? 5.656 -29.062 2.684 1 98.88 162 TYR B N 1
ATOM 4025 C CA . TYR B 1 162 ? 6.824 -29.812 2.217 1 98.88 162 TYR B CA 1
ATOM 4026 C C . TYR B 1 162 ? 7.422 -30.656 3.338 1 98.88 162 TYR B C 1
ATOM 4028 O O . TYR B 1 162 ? 7.949 -30.109 4.316 1 98.88 162 TYR B O 1
ATOM 4036 N N . ASN B 1 163 ? 7.344 -31.984 3.207 1 98.5 163 ASN B N 1
ATOM 4037 C CA . ASN B 1 163 ? 7.867 -32.938 4.176 1 98.5 163 ASN B CA 1
ATOM 4038 C C . ASN B 1 163 ? 7.395 -32.625 5.594 1 98.5 163 ASN B C 1
ATOM 4040 O O . ASN B 1 163 ? 8.203 -32.531 6.52 1 98.5 163 ASN B O 1
ATOM 4044 N N . GLY B 1 164 ? 6.133 -32.281 5.715 1 98.38 164 GLY B N 1
ATOM 4045 C CA . GLY B 1 164 ? 5.477 -32.156 7.004 1 98.38 164 GLY B CA 1
ATOM 4046 C C . GLY B 1 164 ? 5.547 -30.734 7.555 1 98.38 164 GLY B C 1
ATOM 4047 O O . GLY B 1 164 ? 4.969 -30.438 8.602 1 98.38 164 GLY B O 1
ATOM 4048 N N . LYS B 1 165 ? 6.23 -29.891 6.848 1 98.62 165 LYS B N 1
ATOM 4049 C CA . LYS B 1 165 ? 6.395 -28.516 7.293 1 98.62 165 LYS B CA 1
ATOM 4050 C C . LYS B 1 165 ? 5.77 -27.547 6.297 1 98.62 165 LYS B C 1
ATOM 4052 O O . LYS B 1 165 ? 5.938 -27.688 5.086 1 98.62 165 LYS B O 1
ATOM 4057 N N . LYS B 1 166 ? 4.996 -26.562 6.82 1 98.88 166 LYS B N 1
ATOM 4058 C CA . LYS B 1 166 ? 4.34 -25.609 5.934 1 98.88 166 LYS B CA 1
ATOM 4059 C C . LYS B 1 166 ? 5.359 -24.672 5.281 1 98.88 166 LYS B C 1
ATOM 40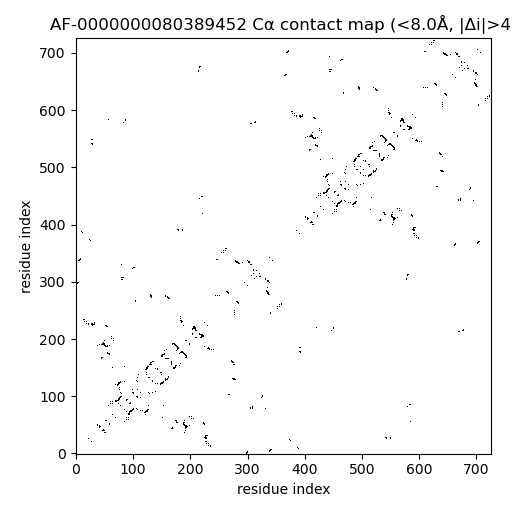61 O O . LYS B 1 166 ? 6.305 -24.219 5.93 1 98.88 166 LYS B O 1
ATOM 4066 N N . VAL B 1 167 ? 5.152 -24.406 4.008 1 98.88 167 VAL B N 1
ATOM 4067 C CA . VAL B 1 167 ? 6.008 -23.453 3.314 1 98.88 167 VAL B CA 1
ATOM 4068 C C . VAL B 1 167 ? 5.871 -22.078 3.961 1 98.88 167 VAL B C 1
ATOM 4070 O O . VAL B 1 167 ? 4.902 -21.812 4.676 1 98.88 167 VAL B O 1
ATOM 4073 N N . GLY B 1 168 ? 6.812 -21.172 3.764 1 98.88 168 GLY B N 1
ATOM 4074 C CA . GLY B 1 168 ? 6.879 -19.891 4.43 1 98.88 168 GLY B CA 1
ATOM 4075 C C . GLY B 1 168 ? 7.551 -19.953 5.789 1 98.88 168 GLY B C 1
ATOM 4076 O O . GLY B 1 168 ? 7.656 -18.938 6.48 1 98.88 168 GLY B O 1
ATOM 4077 N N . SER B 1 169 ? 8.031 -21.125 6.172 1 98.81 169 SER B N 1
ATOM 4078 C CA . SER B 1 169 ? 8.648 -21.312 7.48 1 98.81 169 SER B CA 1
ATOM 4079 C C . SER B 1 169 ? 10.086 -21.812 7.348 1 98.81 169 SER B C 1
ATOM 4081 O O . SER B 1 169 ? 10.758 -22.062 8.352 1 98.81 169 SER B O 1
ATOM 4083 N N . PHE B 1 170 ? 10.617 -22.031 6.113 1 98.75 170 PHE B N 1
ATOM 4084 C CA . PHE B 1 170 ? 11.961 -22.547 5.891 1 98.75 170 PHE B CA 1
ATOM 4085 C C . PHE B 1 170 ? 12.992 -21.422 5.926 1 98.75 170 PHE B C 1
ATOM 4087 O O . PHE B 1 170 ? 14.172 -21.656 6.195 1 98.75 170 PHE B O 1
ATOM 4094 N N . GLY B 1 171 ? 12.695 -20.25 5.691 1 98.56 171 GLY B N 1
ATOM 4095 C CA . GLY B 1 171 ? 13.375 -18.969 5.773 1 98.56 171 GLY B CA 1
ATOM 4096 C C . GLY B 1 171 ? 12.445 -17.828 6.152 1 98.56 171 GLY B C 1
ATOM 4097 O O . GLY B 1 171 ? 11.734 -17.906 7.156 1 98.56 171 GLY B O 1
ATOM 4098 N N . THR B 1 172 ? 12.477 -16.812 5.371 1 98.94 172 THR B N 1
ATOM 4099 C CA . THR B 1 172 ? 11.477 -15.766 5.461 1 98.94 172 THR B CA 1
ATOM 4100 C C . THR B 1 172 ? 10.422 -15.922 4.367 1 98.94 172 THR B C 1
ATOM 4102 O O . THR B 1 172 ? 10.758 -16.047 3.186 1 98.94 172 THR B O 1
ATOM 4105 N N . GLY B 1 173 ? 9.188 -16.062 4.805 1 98.94 173 GLY B N 1
ATOM 4106 C CA . GLY B 1 173 ? 8.109 -16.234 3.85 1 98.94 173 GLY B CA 1
ATOM 4107 C C . GLY B 1 173 ? 7.371 -14.945 3.535 1 98.94 173 GLY B C 1
ATOM 4108 O O . GLY B 1 173 ? 7.32 -14.039 4.363 1 98.94 173 GLY B O 1
ATOM 4109 N N . ALA B 1 174 ? 6.859 -14.836 2.359 1 98.94 174 ALA B N 1
ATOM 4110 C CA . ALA B 1 174 ? 5.957 -13.766 1.93 1 98.94 174 ALA B CA 1
ATOM 4111 C C . ALA B 1 174 ? 4.68 -14.344 1.329 1 98.94 174 ALA B C 1
ATOM 4113 O O . ALA B 1 174 ? 4.727 -15.242 0.492 1 98.94 174 ALA B O 1
ATOM 4114 N N . PHE B 1 175 ? 3.555 -13.867 1.76 1 99 175 PHE B N 1
ATOM 4115 C CA . PHE B 1 175 ? 2.252 -14.328 1.293 1 99 175 PHE B CA 1
ATOM 4116 C C . PHE B 1 175 ? 1.434 -13.164 0.744 1 99 175 PHE B C 1
ATOM 4118 O O . PHE B 1 175 ? 1.647 -12.016 1.127 1 99 175 PHE B O 1
ATOM 4125 N N . SER B 1 176 ? 0.548 -13.453 -0.184 1 98.94 176 SER B N 1
ATOM 4126 C CA . SER B 1 176 ? -0.392 -12.5 -0.755 1 98.94 176 SER B CA 1
ATOM 4127 C C . SER B 1 176 ? -1.833 -12.867 -0.421 1 98.94 176 SER B C 1
ATOM 4129 O O . SER B 1 176 ? -2.184 -14.047 -0.397 1 98.94 176 SER B O 1
ATOM 4131 N N . PHE B 1 177 ? -2.641 -11.875 -0.15 1 98.81 177 PHE B N 1
ATOM 4132 C CA . PHE B 1 177 ? -4.047 -12.117 0.141 1 98.81 177 PHE B CA 1
ATOM 4133 C C . PHE B 1 177 ? -4.938 -11.461 -0.908 1 98.81 177 PHE B C 1
ATOM 4135 O O . PHE B 1 177 ? -6.043 -11.008 -0.599 1 98.81 177 PHE B O 1
ATOM 4142 N N . TYR B 1 178 ? -4.359 -11.281 -2.143 1 98.25 178 TYR B N 1
ATOM 4143 C CA . TYR B 1 178 ? -5.184 -10.844 -3.264 1 98.25 178 TYR B CA 1
ATOM 4144 C C . TYR B 1 178 ? -6.387 -11.766 -3.439 1 98.25 178 TYR B C 1
ATOM 4146 O O . TYR B 1 178 ? -6.344 -12.938 -3.057 1 98.25 178 TYR B O 1
ATOM 4154 N N . PRO B 1 179 ? -7.484 -11.336 -4.012 1 97.69 179 PRO B N 1
ATOM 4155 C CA . PRO B 1 179 ? -8.766 -12.055 -3.947 1 97.69 179 PRO B CA 1
ATOM 4156 C C . PRO B 1 179 ? -8.695 -13.438 -4.586 1 97.69 179 PRO B C 1
ATOM 4158 O O . PRO B 1 179 ? -9.445 -14.344 -4.195 1 97.69 179 PRO B O 1
ATOM 4161 N N . THR B 1 180 ? -7.82 -13.641 -5.52 1 96.62 180 THR B N 1
ATOM 4162 C CA . THR B 1 180 ? -7.812 -14.914 -6.234 1 96.62 180 THR B CA 1
ATOM 4163 C C . THR B 1 180 ? -6.984 -15.953 -5.484 1 96.62 180 THR B C 1
ATOM 4165 O O . THR B 1 180 ? -6.938 -17.125 -5.879 1 96.62 180 THR B O 1
ATOM 4168 N N . LYS B 1 181 ? -6.305 -15.562 -4.402 1 98.5 181 LYS B N 1
ATOM 4169 C CA . LYS B 1 181 ? -5.5 -16.5 -3.627 1 98.5 181 LYS B CA 1
ATOM 4170 C C . LYS B 1 181 ? -6.383 -17.453 -2.82 1 98.5 181 LYS B C 1
ATOM 4172 O O . LYS B 1 181 ? -7.609 -17.359 -2.869 1 98.5 181 LYS B O 1
ATOM 4177 N N . ASN B 1 182 ? -5.777 -18.406 -2.15 1 98.5 182 ASN B N 1
ATOM 4178 C CA . ASN B 1 182 ? -6.527 -19.438 -1.447 1 98.5 182 ASN B CA 1
ATOM 4179 C C . ASN B 1 182 ? -7.301 -18.875 -0.263 1 98.5 182 ASN B C 1
ATOM 4181 O O . ASN B 1 182 ? -8.234 -19.5 0.238 1 98.5 182 ASN B O 1
ATOM 4185 N N . MET B 1 183 ? -6.898 -17.75 0.207 1 98.5 183 MET B N 1
ATOM 4186 C CA . MET B 1 183 ? -7.625 -16.875 1.119 1 98.5 183 MET B CA 1
ATOM 4187 C C . MET B 1 183 ? -7.359 -15.406 0.794 1 98.5 183 MET B C 1
ATOM 4189 O O . MET B 1 183 ? -6.395 -15.086 0.096 1 98.5 183 MET B O 1
ATOM 4193 N N . THR B 1 184 ? -8.258 -14.57 1.319 1 98.56 184 THR B N 1
ATOM 4194 C CA . THR B 1 184 ? -8.078 -13.18 0.902 1 98.56 184 THR B CA 1
ATOM 4195 C C . THR B 1 184 ? -8.352 -12.227 2.062 1 98.56 184 THR B C 1
ATOM 4197 O O . THR B 1 184 ? -9 -12.602 3.041 1 98.56 184 THR B O 1
ATOM 4200 N N . THR B 1 185 ? -7.773 -11.062 2.02 1 98.62 185 THR B N 1
ATOM 4201 C CA . THR B 1 185 ? -8.086 -9.906 2.842 1 98.62 185 THR B CA 1
ATOM 4202 C C . THR B 1 185 ? -8.453 -8.703 1.971 1 98.62 185 THR B C 1
ATOM 4204 O O . THR B 1 185 ? -8.242 -7.559 2.361 1 98.62 185 THR B O 1
ATOM 4207 N N . SER B 1 186 ? -8.992 -8.961 0.708 1 97.88 186 SER B N 1
ATOM 4208 C CA . SER B 1 186 ? -9.18 -7.965 -0.34 1 97.88 186 SER B CA 1
ATOM 4209 C C . SER B 1 186 ? -7.867 -7.625 -1.029 1 97.88 186 SER B C 1
ATOM 4211 O O . SER B 1 186 ? -7.57 -8.148 -2.107 1 97.88 186 SER B O 1
ATOM 4213 N N . GLU B 1 187 ? -7.023 -6.906 -0.431 1 98.12 187 GLU B N 1
ATOM 4214 C CA . GLU B 1 187 ? -5.582 -6.781 -0.624 1 98.12 187 GLU B CA 1
ATOM 4215 C C . GLU B 1 187 ? -4.824 -7.078 0.667 1 98.12 187 GLU B C 1
ATOM 4217 O O . GLU B 1 187 ? -5.406 -7.055 1.754 1 98.12 187 GLU B O 1
ATOM 4222 N N . GLY B 1 188 ? -3.557 -7.426 0.547 1 98.75 188 GLY B N 1
ATOM 4223 C CA . GLY B 1 188 ? -2.789 -7.703 1.751 1 98.75 188 GLY B CA 1
ATOM 4224 C C . GLY B 1 188 ? -1.66 -8.695 1.523 1 98.75 188 GLY B C 1
ATOM 4225 O O . GLY B 1 188 ? -1.633 -9.391 0.507 1 98.75 188 GLY B O 1
ATOM 4226 N N . GLY B 1 189 ? -0.787 -8.695 2.432 1 98.94 189 GLY B N 1
ATOM 4227 C CA . GLY B 1 189 ? 0.312 -9.648 2.504 1 98.94 189 GLY B CA 1
ATOM 4228 C C . GLY B 1 189 ? 0.832 -9.852 3.914 1 98.94 189 GLY B C 1
ATOM 4229 O O . GLY B 1 189 ? 0.345 -9.227 4.855 1 98.94 189 GLY B O 1
ATOM 4230 N N . ILE B 1 190 ? 1.68 -10.766 4.043 1 99 190 ILE B N 1
ATOM 4231 C CA . ILE B 1 190 ? 2.26 -11 5.359 1 99 190 ILE B CA 1
ATOM 4232 C C . ILE B 1 190 ? 3.631 -11.656 5.211 1 99 190 ILE B C 1
ATOM 4234 O O . ILE B 1 190 ? 3.855 -12.438 4.285 1 99 190 ILE B O 1
ATOM 4238 N N . ILE B 1 191 ? 4.547 -11.195 6.012 1 99 191 ILE B N 1
ATOM 4239 C CA . ILE B 1 191 ? 5.875 -11.789 6.125 1 99 191 ILE B CA 1
ATOM 4240 C C . ILE B 1 191 ? 5.91 -12.766 7.301 1 99 191 ILE B C 1
ATOM 4242 O O . ILE B 1 191 ? 5.414 -12.453 8.383 1 99 191 ILE B O 1
ATOM 4246 N N . THR B 1 192 ? 6.434 -13.953 7.113 1 99 192 THR B N 1
ATOM 4247 C CA . THR B 1 192 ? 6.641 -14.906 8.195 1 99 192 THR B CA 1
ATOM 4248 C C . THR B 1 192 ? 8.125 -15.188 8.398 1 99 192 THR B C 1
ATOM 4250 O O . THR B 1 192 ? 8.883 -15.273 7.43 1 99 192 THR B O 1
ATOM 4253 N N . THR B 1 193 ? 8.586 -15.289 9.656 1 98.94 193 THR B N 1
ATOM 4254 C CA . THR B 1 193 ? 9.992 -15.531 9.953 1 98.94 193 THR B CA 1
ATOM 4255 C C . THR B 1 193 ? 10.164 -16 11.398 1 98.94 193 THR B C 1
ATOM 4257 O O . THR B 1 193 ? 9.281 -15.812 12.227 1 98.94 193 THR B O 1
ATOM 4260 N N . ASN B 1 194 ? 11.25 -16.688 11.617 1 98.81 194 ASN B N 1
ATOM 4261 C CA . ASN B 1 194 ? 11.609 -17.078 12.984 1 98.81 194 ASN B CA 1
ATOM 4262 C C . ASN B 1 194 ? 12.656 -16.141 13.578 1 98.81 194 ASN B C 1
ATOM 4264 O O . ASN B 1 194 ? 13.102 -16.359 14.703 1 98.81 194 ASN B O 1
ATOM 4268 N N . SER B 1 195 ? 13.086 -15.148 12.844 1 98.88 195 SER B N 1
ATOM 4269 C CA . SER B 1 195 ? 14.07 -14.18 13.32 1 98.88 195 SER B CA 1
ATOM 4270 C C . SER B 1 195 ? 13.398 -12.93 13.867 1 98.88 195 SER B C 1
ATOM 4272 O O . SER B 1 195 ? 12.719 -12.211 13.141 1 98.88 195 SER B O 1
ATOM 4274 N N . LYS B 1 196 ? 13.641 -12.68 15.141 1 98.75 196 LYS B N 1
ATOM 4275 C CA . LYS B 1 196 ? 13.109 -11.469 15.758 1 98.75 196 LYS B CA 1
ATOM 4276 C C . LYS B 1 196 ? 13.656 -10.219 15.086 1 98.75 196 LYS B C 1
ATOM 4278 O O . LYS B 1 196 ? 12.938 -9.234 14.906 1 98.75 196 LYS B O 1
ATOM 4283 N N . GLU B 1 197 ? 14.898 -10.266 14.766 1 98.75 197 GLU B N 1
ATOM 4284 C CA . GLU B 1 197 ? 15.555 -9.133 14.117 1 98.75 197 GLU B CA 1
ATOM 4285 C C . GLU B 1 197 ? 14.883 -8.797 12.789 1 98.75 197 GLU B C 1
ATOM 4287 O O . GLU B 1 197 ? 14.617 -7.633 12.5 1 98.75 197 GLU B O 1
ATOM 4292 N N . ILE B 1 198 ? 14.617 -9.812 11.961 1 98.88 198 ILE B N 1
ATOM 4293 C CA . ILE B 1 198 ? 13.977 -9.625 10.664 1 98.88 198 ILE B CA 1
ATOM 4294 C C . ILE B 1 198 ? 12.555 -9.109 10.852 1 98.88 198 ILE B C 1
ATOM 4296 O O . ILE B 1 198 ? 12.117 -8.203 10.133 1 98.88 198 ILE B O 1
ATOM 4300 N N . ALA B 1 199 ? 11.836 -9.656 11.812 1 98.94 199 ALA B N 1
ATOM 4301 C CA . ALA B 1 199 ? 10.477 -9.203 12.102 1 98.94 199 ALA B CA 1
ATOM 4302 C C . ALA B 1 199 ? 10.469 -7.734 12.516 1 98.94 199 ALA B C 1
ATOM 4304 O O . ALA B 1 199 ? 9.633 -6.957 12.055 1 98.94 199 ALA B O 1
ATOM 4305 N N . ASP B 1 200 ? 11.383 -7.355 13.406 1 98.75 200 ASP B N 1
ATOM 4306 C CA . ASP B 1 200 ? 11.461 -5.98 13.883 1 98.75 200 ASP B CA 1
ATOM 4307 C C . ASP B 1 200 ? 11.781 -5.016 12.75 1 98.75 200 ASP B C 1
ATOM 4309 O O . ASP B 1 200 ? 11.18 -3.943 12.648 1 98.75 200 ASP B O 1
ATOM 4313 N N . ARG B 1 201 ? 12.711 -5.375 11.922 1 98.75 201 ARG B N 1
ATOM 4314 C CA . ARG B 1 201 ? 13.055 -4.539 10.773 1 98.75 201 ARG B CA 1
ATOM 4315 C C . ARG B 1 201 ? 11.883 -4.414 9.812 1 98.75 201 ARG B C 1
ATOM 4317 O O . ARG B 1 201 ? 11.609 -3.328 9.289 1 98.75 201 ARG B O 1
ATOM 4324 N N . ALA B 1 202 ? 11.195 -5.559 9.57 1 98.88 202 ALA B N 1
ATOM 4325 C CA . ALA B 1 202 ? 10.031 -5.535 8.695 1 98.88 202 ALA B CA 1
ATOM 4326 C C . ALA B 1 202 ? 8.969 -4.574 9.219 1 98.88 202 ALA B C 1
ATOM 4328 O O . ALA B 1 202 ? 8.328 -3.857 8.445 1 98.88 202 ALA B O 1
ATOM 4329 N N . ARG B 1 203 ? 8.766 -4.578 10.531 1 98.75 203 ARG B N 1
ATOM 4330 C CA . ARG B 1 203 ? 7.793 -3.68 11.141 1 98.75 203 ARG B CA 1
ATOM 4331 C C . ARG B 1 203 ? 8.195 -2.223 10.961 1 98.75 203 ARG B C 1
ATOM 4333 O O . ARG B 1 203 ? 7.352 -1.36 10.719 1 98.75 203 ARG B O 1
ATOM 4340 N N . MET B 1 204 ? 9.477 -1.942 11.086 1 98.62 204 MET B N 1
ATOM 4341 C CA . MET B 1 204 ? 9.953 -0.578 10.883 1 98.62 204 MET B CA 1
ATOM 4342 C C . MET B 1 204 ? 9.812 -0.159 9.422 1 98.62 204 MET B C 1
ATOM 4344 O O . MET B 1 204 ? 9.359 0.948 9.133 1 98.62 204 MET B O 1
ATOM 4348 N N . ILE B 1 205 ? 10.156 -1.059 8.5 1 98.81 205 ILE B N 1
ATOM 4349 C CA . ILE B 1 205 ? 10.062 -0.792 7.066 1 98.81 205 ILE B CA 1
ATOM 4350 C C . ILE B 1 205 ? 8.609 -0.504 6.691 1 98.81 205 ILE B C 1
ATOM 4352 O O . ILE B 1 205 ? 8.336 0.412 5.914 1 98.81 205 ILE B O 1
ATOM 4356 N N . ARG B 1 206 ? 7.684 -1.21 7.258 1 98.25 206 ARG B N 1
ATOM 4357 C CA . ARG B 1 206 ? 6.25 -1.097 7.004 1 98.25 206 ARG B CA 1
ATOM 4358 C C . ARG B 1 206 ? 5.723 0.267 7.438 1 98.25 206 ARG B C 1
ATOM 4360 O O . ARG B 1 206 ? 4.766 0.782 6.859 1 98.25 206 ARG B O 1
ATOM 4367 N N . ALA B 1 207 ? 6.418 0.855 8.453 1 97.94 207 ALA B N 1
ATOM 4368 C CA . ALA B 1 207 ? 5.863 2.02 9.141 1 97.94 207 ALA B CA 1
ATOM 4369 C C . ALA B 1 207 ? 6.867 3.166 9.18 1 97.94 207 ALA B C 1
ATOM 4371 O O . ALA B 1 207 ? 7.227 3.65 10.25 1 97.94 207 ALA B O 1
ATOM 4372 N N . HIS B 1 208 ? 7.328 3.535 8.016 1 98.19 208 HIS B N 1
ATOM 4373 C CA . HIS B 1 208 ? 8.125 4.738 7.793 1 98.19 208 HIS B CA 1
ATOM 4374 C C . HIS B 1 208 ? 9.438 4.676 8.562 1 98.19 208 HIS B C 1
ATOM 4376 O O . HIS B 1 208 ? 9.977 5.711 8.969 1 98.19 208 HIS B O 1
ATOM 4382 N N . GLY B 1 209 ? 9.914 3.486 8.883 1 97.88 209 GLY B N 1
ATOM 4383 C CA . GLY B 1 209 ? 11.219 3.312 9.5 1 97.88 209 GLY B CA 1
ATOM 4384 C C . GLY B 1 209 ? 11.227 3.65 10.977 1 97.88 209 GLY B C 1
ATOM 4385 O O . GLY B 1 209 ? 12.281 3.979 11.539 1 97.88 209 GLY B O 1
ATOM 4386 N N . SER B 1 210 ? 10.047 3.609 11.562 1 94.19 210 SER B N 1
ATOM 4387 C CA . SER B 1 210 ? 9.898 4.113 12.922 1 94.19 210 SER B CA 1
ATOM 4388 C C . SER B 1 210 ? 9.562 2.984 13.891 1 94.19 210 SER B C 1
ATOM 4390 O O . SER B 1 210 ? 8.617 2.229 13.672 1 94.19 210 SER B O 1
ATOM 4392 N N . ARG B 1 211 ? 10.352 2.787 15.023 1 89.44 211 ARG B N 1
ATOM 4393 C CA . ARG B 1 211 ? 10.008 1.917 16.141 1 89.44 211 ARG B CA 1
ATOM 4394 C C . ARG B 1 211 ? 9.203 2.668 17.203 1 89.44 211 ARG B C 1
ATOM 4396 O O . ARG B 1 211 ? 8.289 2.107 17.797 1 89.44 211 ARG B O 1
ATOM 4403 N N . GLN B 1 212 ? 9.523 3.945 17.266 1 87.19 212 GLN B N 1
ATOM 4404 C CA . GLN B 1 212 ? 8.844 4.891 18.141 1 87.19 212 GLN B CA 1
ATOM 4405 C C . GLN B 1 212 ? 8.234 6.039 17.344 1 87.19 212 GLN B C 1
ATOM 4407 O O . GLN B 1 212 ? 8.812 6.508 16.359 1 87.19 212 GLN B O 1
ATOM 4412 N N . ARG B 1 213 ? 7.145 6.496 17.891 1 85.69 213 ARG B N 1
ATOM 4413 C CA . ARG B 1 213 ? 6.422 7.539 17.172 1 85.69 213 ARG B CA 1
ATOM 4414 C C . ARG B 1 213 ? 7.316 8.742 16.906 1 85.69 213 ARG B C 1
ATOM 4416 O O . ARG B 1 213 ? 7.965 9.258 17.828 1 85.69 213 ARG B O 1
ATOM 4423 N N . TYR B 1 214 ? 7.484 9.148 15.656 1 89.81 214 TYR B N 1
ATOM 4424 C CA . TYR B 1 214 ? 8.117 10.336 15.094 1 89.81 214 TYR B CA 1
ATOM 4425 C C . TYR B 1 214 ? 9.633 10.227 15.148 1 89.81 214 TYR B C 1
ATOM 4427 O O . TYR B 1 214 ? 10.344 11.188 14.852 1 89.81 214 TYR B O 1
ATOM 4435 N N . LEU B 1 215 ? 10.148 9.039 15.516 1 93.88 215 LEU B N 1
ATOM 4436 C CA . LEU B 1 215 ? 11.57 8.75 15.398 1 93.88 215 LEU B CA 1
ATOM 4437 C C . LEU B 1 215 ? 11.836 7.758 14.273 1 93.88 215 LEU B C 1
ATOM 4439 O O . LEU B 1 215 ? 11.469 6.586 14.383 1 93.88 215 LEU B O 1
ATOM 4443 N N . HIS B 1 216 ? 12.469 8.25 13.289 1 96.62 216 HIS B N 1
ATOM 4444 C CA . HIS B 1 216 ? 12.672 7.457 12.078 1 96.62 216 HIS B CA 1
ATOM 4445 C C . HIS B 1 216 ? 14.141 7.07 11.922 1 96.62 216 HIS B C 1
ATOM 4447 O O . HIS B 1 216 ? 14.992 7.93 11.688 1 96.62 216 HIS B O 1
ATOM 4453 N N . GLU B 1 217 ? 14.391 5.734 11.953 1 96 217 GLU B N 1
ATOM 4454 C CA . GLU B 1 217 ? 15.758 5.25 12.094 1 96 217 GLU B CA 1
ATOM 4455 C C . GLU B 1 217 ? 16.266 4.605 10.805 1 96 217 GLU B C 1
ATOM 4457 O O . GLU B 1 217 ? 17.453 4.359 10.648 1 96 217 GLU B O 1
ATOM 4462 N N . MET B 1 218 ? 15.367 4.34 9.906 1 97.06 218 MET B N 1
ATOM 4463 C CA . MET B 1 218 ? 15.703 3.783 8.594 1 97.06 218 MET B CA 1
ATOM 4464 C C . MET B 1 218 ? 14.688 4.227 7.543 1 97.06 218 MET B C 1
ATOM 4466 O O . MET B 1 218 ? 13.633 4.766 7.879 1 97.06 218 MET B O 1
ATOM 4470 N N . LEU B 1 219 ? 15.109 4.059 6.332 1 97.38 219 LEU B N 1
ATOM 4471 C CA . LEU B 1 219 ? 14.148 4.34 5.27 1 97.38 219 LEU B CA 1
ATOM 4472 C C . LEU B 1 219 ? 13.008 3.33 5.289 1 97.38 219 LEU B C 1
ATOM 4474 O O . LEU B 1 219 ? 13.234 2.125 5.168 1 97.38 219 LEU B O 1
ATOM 4478 N N . GLY B 1 220 ? 11.828 3.785 5.625 1 98.31 220 GLY B N 1
ATOM 4479 C CA . GLY B 1 220 ? 10.641 2.945 5.648 1 98.31 220 GLY B CA 1
ATOM 4480 C C . GLY B 1 220 ? 9.516 3.473 4.773 1 98.31 220 GLY B C 1
ATOM 4481 O O . GLY B 1 220 ? 9.539 4.633 4.355 1 98.31 220 GLY B O 1
ATOM 4482 N N . TYR B 1 221 ? 8.641 2.652 4.508 1 98.5 221 TYR B N 1
ATOM 4483 C CA . TYR B 1 221 ? 7.5 2.908 3.637 1 98.5 221 TYR B CA 1
ATOM 4484 C C . TYR B 1 221 ? 6.203 2.961 4.438 1 98.5 221 TYR B C 1
ATOM 4486 O O . TYR B 1 221 ? 6.227 3.047 5.668 1 98.5 221 TYR B O 1
ATOM 4494 N N . ASN B 1 222 ? 5.105 3.197 3.795 1 98.69 222 ASN B N 1
ATOM 4495 C CA . ASN B 1 222 ? 3.789 2.893 4.344 1 98.69 222 ASN B CA 1
ATOM 4496 C C . ASN B 1 222 ? 3.174 1.665 3.68 1 98.69 222 ASN B C 1
ATOM 4498 O O . ASN B 1 222 ? 2.502 1.781 2.652 1 98.69 222 ASN B O 1
ATOM 4502 N N . LEU B 1 223 ? 3.406 0.549 4.328 1 98.81 223 LEU B N 1
ATOM 4503 C CA . LEU B 1 223 ? 2.928 -0.723 3.797 1 98.81 223 LEU B CA 1
ATOM 4504 C C . LEU B 1 223 ? 1.92 -1.363 4.746 1 98.81 223 LEU B C 1
ATOM 4506 O O . LEU B 1 223 ? 1.748 -2.584 4.742 1 98.81 223 LEU B O 1
ATOM 4510 N N . ARG B 1 224 ? 1.284 -0.618 5.543 1 98.69 224 ARG B N 1
ATOM 4511 C CA . ARG B 1 224 ? 0.471 -1.12 6.648 1 98.69 224 ARG B CA 1
ATOM 4512 C C . ARG B 1 224 ? -0.798 -1.79 6.133 1 98.69 224 ARG B C 1
ATOM 4514 O O . ARG B 1 224 ? -1.429 -1.299 5.191 1 98.69 224 ARG B O 1
ATOM 4521 N N . MET B 1 225 ? -1.104 -2.9 6.688 1 98.88 225 MET B N 1
ATOM 4522 C CA . MET B 1 225 ? -2.426 -3.51 6.57 1 98.88 225 MET B CA 1
ATOM 4523 C C . MET B 1 225 ? -3.418 -2.846 7.516 1 98.88 225 MET B C 1
ATOM 4525 O O . MET B 1 225 ? -3.055 -2.443 8.625 1 98.88 225 MET B O 1
ATOM 4529 N N . THR B 1 226 ? -4.66 -2.77 7.137 1 98.88 226 THR B N 1
ATOM 4530 C CA . THR B 1 226 ? -5.68 -2.16 7.984 1 98.88 226 THR B CA 1
ATOM 4531 C C . THR B 1 226 ? -6.406 -3.223 8.797 1 98.88 226 THR B C 1
ATOM 4533 O O . THR B 1 226 ? -6.406 -4.402 8.438 1 98.88 226 THR B O 1
ATOM 4536 N N . ASP B 1 227 ? -7.02 -2.77 9.852 1 98.81 227 ASP B N 1
ATOM 4537 C CA . ASP B 1 227 ? -7.848 -3.664 10.656 1 98.81 227 ASP B CA 1
ATOM 4538 C C . ASP B 1 227 ? -9.039 -4.176 9.852 1 98.81 227 ASP B C 1
ATOM 4540 O O . ASP B 1 227 ? -9.562 -5.258 10.125 1 98.81 227 ASP B O 1
ATOM 4544 N N . ILE B 1 228 ? -9.492 -3.455 8.859 1 98.81 228 ILE B N 1
ATOM 4545 C CA . ILE B 1 228 ? -10.555 -3.924 7.98 1 98.81 228 ILE B CA 1
ATOM 4546 C C . ILE B 1 228 ? -10.109 -5.184 7.246 1 98.81 228 ILE B C 1
ATOM 4548 O O . ILE B 1 228 ? -10.797 -6.203 7.273 1 98.81 228 ILE B O 1
ATOM 4552 N N . SER B 1 229 ? -8.953 -5.129 6.641 1 98.88 229 SER B N 1
ATOM 4553 C CA . SER B 1 229 ? -8.383 -6.266 5.918 1 98.88 229 SER B CA 1
ATOM 4554 C C . SER B 1 229 ? -8.117 -7.438 6.852 1 98.88 229 SER B C 1
ATOM 4556 O O . SER B 1 229 ? -8.414 -8.586 6.523 1 98.88 229 SER B O 1
ATOM 4558 N N . ALA B 1 230 ? -7.516 -7.094 7.996 1 98.94 230 ALA B N 1
ATOM 4559 C CA . ALA B 1 230 ? -7.18 -8.133 8.969 1 98.94 230 ALA B CA 1
ATOM 4560 C C . ALA B 1 230 ? -8.438 -8.859 9.445 1 98.94 230 ALA B C 1
ATOM 4562 O O . ALA B 1 230 ? -8.398 -10.07 9.695 1 98.94 230 ALA B O 1
ATOM 4563 N N . ALA B 1 231 ? -9.508 -8.109 9.609 1 98.88 231 ALA B N 1
ATOM 4564 C CA . ALA B 1 231 ? -10.766 -8.719 10.039 1 98.88 231 ALA B CA 1
ATOM 4565 C C . ALA B 1 231 ? -11.25 -9.766 9.039 1 98.88 231 ALA B C 1
ATOM 4567 O O . ALA B 1 231 ? -11.703 -10.844 9.422 1 98.88 231 ALA B O 1
ATOM 4568 N N . ILE B 1 232 ? -11.164 -9.438 7.785 1 98.88 232 ILE B N 1
ATOM 4569 C CA . ILE B 1 232 ? -11.484 -10.406 6.742 1 98.88 232 ILE B CA 1
ATOM 4570 C C . ILE B 1 232 ? -10.562 -11.617 6.859 1 98.88 232 ILE B C 1
ATOM 4572 O O . ILE B 1 232 ? -11.023 -12.758 6.828 1 98.88 232 ILE B O 1
ATOM 4576 N N . GLY B 1 233 ? -9.273 -11.328 7.039 1 98.88 233 GLY B N 1
ATOM 4577 C CA . GLY B 1 233 ? -8.266 -12.375 7.117 1 98.88 233 GLY B CA 1
ATOM 4578 C C . GLY B 1 233 ? -8.516 -13.352 8.25 1 98.88 233 GLY B C 1
ATOM 4579 O O . GLY B 1 233 ? -8.297 -14.555 8.086 1 98.88 233 GLY B O 1
ATOM 4580 N N . MET B 1 234 ? -8.938 -12.812 9.367 1 98.81 234 MET B N 1
ATOM 4581 C CA . MET B 1 234 ? -9.188 -13.648 10.539 1 98.81 234 MET B CA 1
ATOM 4582 C C . MET B 1 234 ? -10.258 -14.695 10.242 1 98.81 234 MET B C 1
ATOM 4584 O O . MET B 1 234 ? -10.117 -15.859 10.633 1 98.81 234 MET B O 1
ATOM 4588 N N . VAL B 1 235 ? -11.305 -14.328 9.57 1 98.81 235 VAL B N 1
ATOM 4589 C CA . VAL B 1 235 ? -12.383 -15.242 9.227 1 98.81 235 VAL B CA 1
ATOM 4590 C C . VAL B 1 235 ? -11.906 -16.219 8.156 1 98.81 235 VAL B C 1
ATOM 4592 O O . VAL B 1 235 ? -12.148 -17.422 8.258 1 98.81 235 VAL B O 1
ATOM 4595 N N . GLN B 1 236 ? -11.25 -15.727 7.184 1 98.75 236 GLN B N 1
ATOM 4596 C CA . GLN B 1 236 ? -10.766 -16.531 6.066 1 98.75 236 GLN B CA 1
ATOM 4597 C C . GLN B 1 236 ? -9.766 -17.578 6.539 1 98.75 236 GLN B C 1
ATOM 4599 O O . GLN B 1 236 ? -9.75 -18.703 6.031 1 98.75 236 GLN B O 1
ATOM 4604 N N . LEU B 1 237 ? -8.898 -17.141 7.453 1 98.81 237 LEU B N 1
ATOM 4605 C CA . LEU B 1 237 ? -7.883 -18.062 7.953 1 98.81 237 LEU B CA 1
ATOM 4606 C C . LEU B 1 237 ? -8.523 -19.281 8.609 1 98.81 237 LEU B C 1
ATOM 4608 O O . LEU B 1 237 ? -8.039 -20.406 8.453 1 98.81 237 LEU B O 1
ATOM 4612 N N . LYS B 1 238 ? -9.609 -19.109 9.336 1 98.31 238 LYS B N 1
ATOM 4613 C CA . LYS B 1 238 ? -10.336 -20.203 9.969 1 98.31 238 LYS B CA 1
ATOM 4614 C C . LYS B 1 238 ? -10.914 -21.156 8.93 1 98.31 238 LYS B C 1
ATOM 4616 O O . LYS B 1 238 ? -11.039 -22.359 9.172 1 98.31 238 LYS B O 1
ATOM 4621 N N . ARG B 1 239 ? -11.188 -20.672 7.738 1 98 239 ARG B N 1
ATOM 4622 C CA . ARG B 1 239 ? -11.82 -21.453 6.676 1 98 239 ARG B CA 1
ATOM 4623 C C . ARG B 1 239 ? -10.773 -22.094 5.766 1 98 239 ARG B C 1
ATOM 4625 O O . ARG B 1 239 ? -11.078 -23.016 5.012 1 98 239 ARG B O 1
ATOM 4632 N N . LEU B 1 240 ? -9.594 -21.625 5.848 1 98.62 240 LEU B N 1
ATOM 4633 C CA . LEU B 1 240 ? -8.547 -21.953 4.887 1 98.62 240 LEU B CA 1
ATOM 4634 C C . LEU B 1 240 ? -8.359 -23.469 4.781 1 98.62 240 LEU B C 1
ATOM 4636 O O . LEU B 1 240 ? -8.273 -24.016 3.678 1 98.62 240 LEU B O 1
ATOM 4640 N N . PRO B 1 241 ? -8.336 -24.25 5.887 1 98.56 241 PRO B N 1
ATOM 4641 C CA . PRO B 1 241 ? -8.188 -25.703 5.754 1 98.56 241 PRO B CA 1
ATOM 4642 C C . PRO B 1 241 ? -9.297 -26.328 4.918 1 98.56 241 PRO B C 1
ATOM 4644 O O . PRO B 1 241 ? -9.031 -27.219 4.113 1 98.56 241 PRO B O 1
ATOM 4647 N N . SER B 1 242 ? -10.5 -25.859 5.09 1 98.31 242 SER B N 1
ATOM 4648 C CA . SER B 1 242 ? -11.617 -26.391 4.309 1 98.31 242 SER B CA 1
ATOM 4649 C C . SER B 1 242 ? -11.5 -25.984 2.842 1 98.31 242 SER B C 1
ATOM 4651 O O . SER B 1 242 ? -11.859 -26.766 1.954 1 98.31 242 SER B O 1
ATOM 4653 N N . TYR B 1 243 ? -11.062 -24.781 2.562 1 98.5 243 TYR B N 1
ATOM 4654 C CA . TYR B 1 243 ? -10.836 -24.328 1.194 1 98.5 243 TYR B CA 1
ATOM 4655 C C . TYR B 1 243 ? -9.797 -25.203 0.497 1 98.5 243 TYR B C 1
ATOM 4657 O O . TYR B 1 243 ? -9.977 -25.578 -0.664 1 98.5 243 TYR B O 1
ATOM 4665 N N . ILE B 1 244 ? -8.734 -25.5 1.25 1 98.75 244 ILE B N 1
ATOM 4666 C CA . ILE B 1 244 ? -7.641 -26.297 0.702 1 98.75 244 ILE B CA 1
ATOM 4667 C C . ILE B 1 244 ? -8.141 -27.703 0.389 1 98.75 244 ILE B C 1
ATOM 4669 O O . ILE B 1 244 ? -7.871 -28.25 -0.688 1 98.75 244 ILE B O 1
ATOM 4673 N N . LYS B 1 245 ? -8.891 -28.281 1.274 1 98.69 245 LYS B N 1
ATOM 4674 C CA . LYS B 1 245 ? -9.438 -29.625 1.07 1 98.69 245 LYS B CA 1
ATOM 4675 C C . LYS B 1 245 ? -10.352 -29.672 -0.151 1 98.69 245 LYS B C 1
ATOM 4677 O O . LYS B 1 245 ? -10.32 -30.641 -0.919 1 98.69 245 LYS B O 1
ATOM 4682 N N . ALA B 1 246 ? -11.18 -28.672 -0.299 1 98.62 246 ALA B N 1
ATOM 4683 C CA . ALA B 1 246 ? -12.07 -28.594 -1.449 1 98.62 246 ALA B CA 1
ATOM 4684 C C . ALA B 1 246 ? -11.289 -28.5 -2.754 1 98.62 246 ALA B C 1
ATOM 4686 O O . ALA B 1 246 ? -11.633 -29.156 -3.738 1 98.62 246 ALA B O 1
ATOM 4687 N N . ARG B 1 247 ? -10.266 -27.688 -2.812 1 98.75 247 ARG B N 1
ATOM 4688 C CA . ARG B 1 247 ? -9.422 -27.547 -3.996 1 98.75 247 ARG B CA 1
ATOM 4689 C C . ARG B 1 247 ? -8.727 -28.875 -4.324 1 98.75 247 ARG B C 1
ATOM 4691 O O . ARG B 1 247 ? -8.641 -29.25 -5.492 1 98.75 247 ARG B O 1
ATOM 4698 N N . GLN B 1 248 ? -8.227 -29.516 -3.291 1 98.81 248 GLN B N 1
ATOM 4699 C CA . GLN B 1 248 ? -7.551 -30.797 -3.482 1 98.81 248 GLN B CA 1
ATOM 4700 C C . GLN B 1 248 ? -8.516 -31.859 -4 1 98.81 248 GLN B C 1
ATOM 4702 O O . GLN B 1 248 ? -8.156 -32.656 -4.863 1 98.81 248 GLN B O 1
ATOM 4707 N N . ARG B 1 249 ? -9.711 -31.875 -3.449 1 98.69 249 ARG B N 1
ATOM 4708 C CA . ARG B 1 249 ? -10.742 -32.781 -3.945 1 98.69 249 ARG B CA 1
ATOM 4709 C C . ARG B 1 249 ? -11.039 -32.531 -5.418 1 98.69 249 ARG B C 1
ATOM 4711 O O . ARG B 1 249 ? -11.094 -33.469 -6.223 1 98.69 249 ARG B O 1
ATOM 4718 N N . ASN B 1 250 ? -11.281 -31.266 -5.738 1 98.88 250 ASN B N 1
ATOM 4719 C CA . ASN B 1 250 ? -11.57 -30.875 -7.117 1 98.88 250 ASN B CA 1
ATOM 4720 C C . ASN B 1 250 ? -10.414 -31.234 -8.047 1 98.88 250 ASN B C 1
ATOM 4722 O O . ASN B 1 250 ? -10.641 -31.734 -9.156 1 98.88 250 ASN B O 1
ATOM 4726 N N . ALA B 1 251 ? -9.18 -31 -7.613 1 98.94 251 ALA B N 1
ATOM 4727 C CA . ALA B 1 251 ? -7.992 -31.312 -8.398 1 98.94 251 ALA B CA 1
ATOM 4728 C C . ALA B 1 251 ? -7.891 -32.812 -8.664 1 98.94 251 ALA B C 1
ATOM 4730 O O . ALA B 1 251 ? -7.543 -33.219 -9.773 1 98.94 251 ALA B O 1
ATOM 4731 N N . LYS B 1 252 ? -8.164 -33.594 -7.652 1 98.75 252 LYS B N 1
ATOM 4732 C CA . LYS B 1 252 ? -8.133 -35.031 -7.809 1 98.75 252 LYS B CA 1
ATOM 4733 C C . LYS B 1 252 ? -9.148 -35.5 -8.844 1 98.75 252 LYS B C 1
ATOM 4735 O O . LYS B 1 252 ? -8.836 -36.312 -9.703 1 98.75 252 LYS B O 1
ATOM 4740 N N . LEU B 1 253 ? -10.352 -34.969 -8.773 1 98.75 253 LEU B N 1
ATOM 4741 C CA . LEU B 1 253 ? -11.406 -35.312 -9.719 1 98.75 253 LEU B CA 1
ATOM 4742 C C . LEU B 1 253 ? -11.023 -34.938 -11.141 1 98.75 253 LEU B C 1
ATOM 4744 O O . LEU B 1 253 ? -11.227 -35.719 -12.078 1 98.75 253 LEU B O 1
ATOM 4748 N N . LEU B 1 254 ? -10.492 -33.719 -11.305 1 98.88 254 LEU B N 1
ATOM 4749 C CA . LEU B 1 254 ? -10.031 -33.281 -12.609 1 98.88 254 LEU B CA 1
ATOM 4750 C C . LEU B 1 254 ? -8.953 -34.219 -13.156 1 98.88 254 LEU B C 1
ATOM 4752 O O . LEU B 1 254 ? -9.023 -34.625 -14.305 1 98.88 254 LEU B O 1
ATOM 4756 N N . THR B 1 255 ? -7.965 -34.5 -12.312 1 98.81 255 THR B N 1
ATOM 4757 C CA . THR B 1 255 ? -6.859 -35.375 -12.727 1 98.81 255 THR B CA 1
ATOM 4758 C C . THR B 1 255 ? -7.363 -36.75 -13.102 1 98.81 255 THR B C 1
ATOM 4760 O O . THR B 1 255 ? -6.945 -37.312 -14.117 1 98.81 255 THR B O 1
ATOM 4763 N N . ASP B 1 256 ? -8.273 -37.312 -12.266 1 98.5 256 ASP B N 1
ATOM 4764 C CA . ASP B 1 256 ? -8.82 -38.656 -12.516 1 98.5 256 ASP B CA 1
ATOM 4765 C C . ASP B 1 256 ? -9.5 -38.719 -13.883 1 98.5 256 ASP B C 1
ATOM 4767 O O . ASP B 1 256 ? -9.438 -39.75 -14.57 1 98.5 256 ASP B O 1
ATOM 4771 N N . LYS B 1 257 ? -10.102 -37.656 -14.273 1 98.44 257 LYS B N 1
ATOM 4772 C CA . LYS B 1 257 ? -10.914 -37.656 -15.492 1 98.44 257 LYS B CA 1
ATOM 4773 C C . LYS B 1 257 ? -10.094 -37.219 -16.703 1 98.44 257 LYS B C 1
ATOM 4775 O O . LYS B 1 257 ? -10.43 -37.562 -17.844 1 98.44 257 LYS B O 1
ATOM 4780 N N . LEU B 1 258 ? -9.055 -36.469 -16.469 1 98.44 258 LEU B N 1
ATOM 4781 C CA . LEU B 1 258 ? -8.32 -35.906 -17.594 1 98.44 258 LEU B CA 1
ATOM 4782 C C . LEU B 1 258 ? -7.074 -36.719 -17.906 1 98.44 258 LEU B C 1
ATOM 4784 O O . LEU B 1 258 ? -6.523 -36.625 -19 1 98.44 258 LEU B O 1
ATOM 4788 N N . GLN B 1 259 ? -6.641 -37.438 -16.828 1 97 259 GLN B N 1
ATOM 4789 C CA . GLN B 1 259 ? -5.422 -38.219 -17.016 1 97 259 GLN B CA 1
ATOM 4790 C C . GLN B 1 259 ? -5.57 -39.219 -18.156 1 97 259 GLN B C 1
ATOM 4792 O O . GLN B 1 259 ? -6.582 -39.906 -18.25 1 97 259 GLN B O 1
ATOM 4797 N N . GLY B 1 260 ? -4.602 -39.25 -19.094 1 94.31 260 GLY B N 1
ATOM 4798 C CA . GLY B 1 260 ? -4.617 -40.219 -20.188 1 94.31 260 GLY B CA 1
ATOM 4799 C C . GLY B 1 260 ? -5.113 -39.625 -21.484 1 94.31 260 GLY B C 1
ATOM 4800 O O . GLY B 1 260 ? -4.926 -40.219 -22.562 1 94.31 260 GLY B O 1
ATOM 4801 N N . ILE B 1 261 ? -5.766 -38.531 -21.375 1 95.88 261 ILE B N 1
ATOM 4802 C CA . ILE B 1 261 ? -6.176 -37.875 -22.609 1 95.88 261 ILE B CA 1
ATOM 4803 C C . ILE B 1 261 ? -4.941 -37.406 -23.375 1 95.88 261 ILE B C 1
ATOM 4805 O O . ILE B 1 261 ? -4.082 -36.719 -22.828 1 95.88 261 ILE B O 1
ATOM 4809 N N . GLU B 1 262 ? -4.887 -37.781 -24.656 1 93.69 262 GLU B N 1
ATOM 4810 C CA . GLU B 1 262 ? -3.744 -37.438 -25.484 1 93.69 262 GLU B CA 1
ATOM 4811 C C . GLU B 1 262 ? -3.598 -35.906 -25.625 1 93.69 262 GLU B C 1
ATOM 4813 O O . GLU B 1 262 ? -4.582 -35.219 -25.859 1 93.69 262 GLU B O 1
ATOM 4818 N N . GLY B 1 263 ? -2.424 -35.438 -25.375 1 94.69 263 GLY B N 1
ATOM 4819 C CA . GLY B 1 263 ? -2.152 -34.031 -25.562 1 94.69 263 GLY B CA 1
ATOM 4820 C C . GLY B 1 263 ? -2.41 -33.219 -24.328 1 94.69 263 GLY B C 1
ATOM 4821 O O . GLY B 1 263 ? -2.197 -32 -24.328 1 94.69 263 GLY B O 1
ATOM 4822 N N . ILE B 1 264 ? -2.928 -33.844 -23.281 1 97.56 264 ILE B N 1
ATOM 4823 C CA . ILE B 1 264 ? -3.189 -33.156 -22.031 1 97.56 264 ILE B CA 1
ATOM 4824 C C . ILE B 1 264 ? -2.285 -33.719 -20.938 1 97.56 264 ILE B C 1
ATOM 4826 O O . ILE B 1 264 ? -2.262 -34.938 -20.703 1 97.56 264 ILE B O 1
ATOM 4830 N N . GLU B 1 265 ? -1.487 -32.906 -20.375 1 98 265 GLU B N 1
ATOM 4831 C CA . GLU B 1 265 ? -0.662 -33.281 -19.234 1 98 265 GLU B CA 1
ATOM 4832 C C . GLU B 1 265 ? -1.186 -32.688 -17.938 1 98 265 GLU B C 1
ATOM 4834 O O . GLU B 1 265 ? -1.286 -31.453 -17.812 1 98 265 GLU B O 1
ATOM 4839 N N . CYS B 1 266 ? -1.56 -33.5 -17 1 98.44 266 CYS B N 1
ATOM 4840 C CA . CYS B 1 266 ? -2.076 -33.062 -15.711 1 98.44 266 CYS B CA 1
ATOM 4841 C C . CYS B 1 266 ? -0.939 -32.656 -14.781 1 98.44 266 CYS B C 1
ATOM 4843 O O . CYS B 1 266 ? 0.213 -33.031 -15 1 98.44 266 CYS B O 1
ATOM 4845 N N . PRO B 1 267 ? -1.211 -31.781 -13.828 1 98.12 267 PRO B N 1
ATOM 4846 C CA . PRO B 1 267 ? -0.153 -31.375 -12.898 1 98.12 267 PRO B CA 1
ATOM 4847 C C . PRO B 1 267 ? 0.333 -32.531 -12.023 1 98.12 267 PRO B C 1
ATOM 4849 O O . PRO B 1 267 ? -0.462 -33.375 -11.625 1 98.12 267 PRO B O 1
ATOM 4852 N N . ALA B 1 268 ? 1.599 -32.5 -11.688 1 96.94 268 ALA B N 1
ATOM 4853 C CA . ALA B 1 268 ? 2.221 -33.5 -10.82 1 96.94 268 ALA B CA 1
ATOM 4854 C C . ALA B 1 268 ? 2.236 -33.031 -9.367 1 96.94 268 ALA B C 1
ATOM 4856 O O . ALA B 1 268 ? 2.242 -31.812 -9.102 1 96.94 268 ALA B O 1
ATOM 4857 N N . VAL B 1 269 ? 2.154 -33.938 -8.438 1 98.25 269 VAL B N 1
ATOM 4858 C CA . VAL B 1 269 ? 2.414 -33.688 -7.023 1 98.25 269 VAL B CA 1
ATOM 4859 C C . VAL B 1 269 ? 3.564 -34.594 -6.551 1 98.25 269 VAL B C 1
ATOM 4861 O O . VAL B 1 269 ? 3.453 -35.812 -6.555 1 98.25 269 VAL B O 1
ATOM 4864 N N . ARG B 1 270 ? 4.609 -34 -6.191 1 98.25 270 ARG B N 1
ATOM 4865 C CA . ARG B 1 270 ? 5.801 -34.75 -5.809 1 98.25 270 ARG B CA 1
ATOM 4866 C C . ARG B 1 270 ? 5.652 -35.344 -4.414 1 98.25 270 ARG B C 1
ATOM 4868 O O . ARG B 1 270 ? 4.898 -34.812 -3.588 1 98.25 270 ARG B O 1
ATOM 4875 N N . ASN B 1 271 ? 6.449 -36.406 -4.25 1 97.38 271 ASN B N 1
ATOM 4876 C CA . ASN B 1 271 ? 6.469 -37.031 -2.93 1 97.38 271 ASN B CA 1
ATOM 4877 C C . ASN B 1 271 ? 6.891 -36.062 -1.848 1 97.38 271 ASN B C 1
ATOM 4879 O O . ASN B 1 271 ? 7.816 -35.25 -2.051 1 97.38 271 ASN B O 1
ATOM 4883 N N . GLY B 1 272 ? 6.164 -36.031 -0.745 1 98.06 272 GLY B N 1
ATOM 4884 C CA . GLY B 1 272 ? 6.496 -35.156 0.375 1 98.06 272 GLY B CA 1
ATOM 4885 C C . GLY B 1 272 ? 5.844 -33.781 0.283 1 98.06 272 GLY B C 1
ATOM 4886 O O . GLY B 1 272 ? 5.926 -33 1.22 1 98.06 272 GLY B O 1
ATOM 4887 N N . CYS B 1 273 ? 5.184 -33.594 -0.844 1 98.69 273 CYS B N 1
ATOM 4888 C CA . CYS B 1 273 ? 4.555 -32.312 -1.031 1 98.69 273 CYS B CA 1
ATOM 4889 C C . CYS B 1 273 ? 3.039 -32.406 -0.913 1 98.69 273 CYS B C 1
ATOM 4891 O O . CYS B 1 273 ? 2.441 -33.375 -1.369 1 98.69 273 CYS B O 1
ATOM 4893 N N . GLN B 1 274 ? 2.471 -31.5 -0.205 1 98.75 274 GLN B N 1
ATOM 4894 C CA . GLN B 1 274 ? 1.032 -31.281 -0.27 1 98.75 274 GLN B CA 1
ATOM 4895 C C . GLN B 1 274 ? 0.709 -30.031 -1.076 1 98.75 274 GLN B C 1
ATOM 4897 O O . GLN B 1 274 ? 0.926 -28.906 -0.605 1 98.75 274 GLN B O 1
ATOM 4902 N N . HIS B 1 275 ? 0.242 -30.25 -2.27 1 98.81 275 HIS B N 1
ATOM 4903 C CA . HIS B 1 275 ? -0.17 -29.188 -3.182 1 98.81 275 HIS B CA 1
ATOM 4904 C C . HIS B 1 275 ? -1.49 -28.562 -2.74 1 98.81 275 HIS B C 1
ATOM 4906 O O . HIS B 1 275 ? -2.398 -29.266 -2.297 1 98.81 275 HIS B O 1
ATOM 4912 N N . VAL B 1 276 ? -1.604 -27.203 -2.768 1 98.94 276 VAL B N 1
ATOM 4913 C CA . VAL B 1 276 ? -2.826 -26.578 -2.27 1 98.94 276 VAL B CA 1
ATOM 4914 C C . VAL B 1 276 ? -3.66 -26.062 -3.441 1 98.94 276 VAL B C 1
ATOM 4916 O O . VAL B 1 276 ? -4.75 -25.516 -3.246 1 98.94 276 VAL B O 1
ATOM 4919 N N . PHE B 1 277 ? -3.178 -26.156 -4.59 1 98.88 277 PHE B N 1
ATOM 4920 C CA . PHE B 1 277 ? -3.887 -25.938 -5.844 1 98.88 277 PHE B CA 1
ATOM 4921 C C . PHE B 1 277 ? -4.527 -24.562 -5.871 1 98.88 277 PHE B C 1
ATOM 4923 O O . PHE B 1 277 ? -5.723 -24.422 -6.141 1 98.88 277 PHE B O 1
ATOM 4930 N N . HIS B 1 278 ? -3.58 -23.594 -5.605 1 98.69 278 HIS B N 1
ATOM 4931 C CA . HIS B 1 278 ? -3.994 -22.25 -5.988 1 98.69 278 HIS B CA 1
ATOM 4932 C C . HIS B 1 278 ? -4.496 -22.219 -7.426 1 98.69 278 HIS B C 1
ATOM 4934 O O . HIS B 1 278 ? -5.516 -21.594 -7.719 1 98.69 278 HIS B O 1
ATOM 4940 N N . GLN B 1 279 ? -3.803 -22.969 -8.25 1 98.75 279 GLN B N 1
ATOM 4941 C CA . GLN B 1 279 ? -4.203 -23.219 -9.625 1 98.75 279 GLN B CA 1
ATOM 4942 C C . GLN B 1 279 ? -4.082 -24.688 -9.977 1 98.75 279 GLN B C 1
ATOM 4944 O O . GLN B 1 279 ? -3.141 -25.359 -9.547 1 98.75 279 GLN B O 1
ATOM 4949 N N . TYR B 1 280 ? -5.074 -25.203 -10.641 1 98.88 280 TYR B N 1
ATOM 4950 C CA . TYR B 1 280 ? -4.926 -26.453 -11.367 1 98.88 280 TYR B CA 1
ATOM 4951 C C . TYR B 1 280 ? -4.547 -26.203 -12.82 1 98.88 280 TYR B C 1
ATOM 4953 O O . TYR B 1 280 ? -5.395 -25.828 -13.633 1 98.88 280 TYR B O 1
ATOM 4961 N N . THR B 1 281 ? -3.297 -26.516 -13.102 1 98.88 281 THR B N 1
ATOM 4962 C CA . THR B 1 281 ? -2.748 -26.094 -14.383 1 98.88 281 THR B CA 1
ATOM 4963 C C . THR B 1 281 ? -2.334 -27.312 -15.219 1 98.88 281 THR B C 1
ATOM 4965 O O . THR B 1 281 ? -1.429 -28.047 -14.836 1 98.88 281 THR B O 1
ATOM 4968 N N . ILE B 1 282 ? -2.938 -27.5 -16.344 1 98.75 282 ILE B N 1
ATOM 4969 C CA . ILE B 1 282 ? -2.543 -28.531 -17.297 1 98.75 282 ILE B CA 1
ATOM 4970 C C . ILE B 1 282 ? -1.595 -27.938 -18.344 1 98.75 282 ILE B C 1
ATOM 4972 O O . ILE B 1 282 ? -1.403 -26.719 -18.391 1 98.75 282 ILE B O 1
ATOM 4976 N N . ARG B 1 283 ? -0.954 -28.781 -19.062 1 98.38 283 ARG B N 1
ATOM 4977 C CA . ARG B 1 283 ? -0.138 -28.375 -20.203 1 98.38 283 ARG B CA 1
ATOM 4978 C C . ARG B 1 283 ? -0.639 -29 -21.484 1 98.38 283 ARG B C 1
ATOM 4980 O O . ARG B 1 283 ? -1.057 -30.156 -21.5 1 98.38 283 ARG B O 1
ATOM 4987 N N . THR B 1 284 ? -0.658 -28.266 -22.5 1 97.94 284 THR B N 1
ATOM 4988 C CA . THR B 1 284 ? -0.999 -28.75 -23.844 1 97.94 284 THR B CA 1
ATOM 4989 C C . THR B 1 284 ? -0.326 -27.891 -24.906 1 97.94 284 THR B C 1
ATOM 4991 O O . THR B 1 284 ? -0.183 -26.688 -24.734 1 97.94 284 THR B O 1
ATOM 4994 N N . ARG B 1 285 ? 0.136 -28.469 -26.047 1 96.25 285 ARG B N 1
ATOM 4995 C CA . ARG B 1 285 ? 0.809 -27.766 -27.125 1 96.25 285 ARG B CA 1
ATOM 4996 C C . ARG B 1 285 ? -0.156 -26.828 -27.859 1 96.25 285 ARG B C 1
ATOM 4998 O O . ARG B 1 285 ? 0.27 -25.891 -28.531 1 96.25 285 ARG B O 1
ATOM 5005 N N . ASN B 1 286 ? -1.426 -27.078 -27.703 1 96.25 286 ASN B N 1
ATOM 5006 C CA . ASN B 1 286 ? -2.455 -26.266 -28.344 1 96.25 286 ASN B CA 1
ATOM 5007 C C . ASN B 1 286 ? -3.221 -25.422 -27.328 1 96.25 286 ASN B C 1
ATOM 5009 O O . ASN B 1 286 ? -4.449 -25.344 -27.391 1 96.25 286 ASN B O 1
ATOM 5013 N N . ARG B 1 287 ? -2.525 -24.906 -26.438 1 97.56 287 ARG B N 1
ATOM 5014 C CA . ARG B 1 287 ? -3.059 -24.234 -25.266 1 97.56 287 ARG B CA 1
ATOM 5015 C C . ARG B 1 287 ? -4.043 -23.141 -25.656 1 97.56 287 ARG B C 1
ATOM 5017 O O . ARG B 1 287 ? -5.145 -23.062 -25.094 1 97.56 287 ARG B O 1
ATOM 5024 N N . ASP B 1 288 ? -3.754 -22.234 -26.641 1 97.81 288 ASP B N 1
ATOM 5025 C CA . ASP B 1 288 ? -4.602 -21.094 -27.016 1 97.81 288 ASP B CA 1
ATOM 5026 C C . ASP B 1 288 ? -5.906 -21.578 -27.641 1 97.81 288 ASP B C 1
ATOM 5028 O O . ASP B 1 288 ? -6.973 -21.016 -27.375 1 97.81 288 ASP B O 1
ATOM 5032 N N . GLN B 1 289 ? -5.797 -22.594 -28.438 1 97.56 289 GLN B N 1
ATOM 5033 C CA . GLN B 1 289 ? -6.988 -23.156 -29.062 1 97.56 289 GLN B CA 1
ATOM 5034 C C . GLN B 1 289 ? -7.926 -23.75 -28.031 1 97.56 289 GLN B C 1
ATOM 5036 O O . GLN B 1 289 ? -9.148 -23.578 -28.109 1 97.56 289 GLN B O 1
ATOM 5041 N N . LEU B 1 290 ? -7.352 -24.484 -27.109 1 98.25 290 LEU B N 1
ATOM 5042 C CA . LEU B 1 290 ? -8.172 -25.062 -26.047 1 98.25 290 LEU B CA 1
ATOM 5043 C C . LEU B 1 290 ? -8.805 -23.969 -25.188 1 98.25 290 LEU B C 1
ATOM 5045 O O . LEU B 1 290 ? -9.977 -24.062 -24.828 1 98.25 290 LEU B O 1
ATOM 5049 N N . SER B 1 291 ? -8.047 -22.969 -24.844 1 98.44 291 SER B N 1
ATOM 5050 C CA . SER B 1 291 ? -8.57 -21.844 -24.062 1 98.44 291 SER B CA 1
ATOM 5051 C C . SER B 1 291 ? -9.773 -21.219 -24.75 1 98.44 291 SER B C 1
ATOM 5053 O O . SER B 1 291 ? -10.797 -20.953 -24.125 1 98.44 291 SER B O 1
ATOM 5055 N N . ASP B 1 292 ? -9.641 -20.938 -26.062 1 98.06 292 ASP B N 1
ATOM 5056 C CA . ASP B 1 292 ? -10.727 -20.344 -26.844 1 98.06 292 ASP B CA 1
ATOM 5057 C C . ASP B 1 292 ? -11.961 -21.25 -26.844 1 98.06 292 ASP B C 1
ATOM 5059 O O . ASP B 1 292 ? -13.086 -20.766 -26.703 1 98.06 292 ASP B O 1
ATOM 5063 N N . TYR B 1 293 ? -11.711 -22.484 -27.031 1 97.81 293 TYR B N 1
ATOM 5064 C CA . TYR B 1 293 ? -12.797 -23.453 -27.062 1 97.81 293 TYR B CA 1
ATOM 5065 C C . TYR B 1 293 ? -13.547 -23.469 -25.734 1 97.81 293 TYR B C 1
ATOM 5067 O O . TYR B 1 293 ? -14.781 -23.453 -25.703 1 97.81 293 TYR B O 1
ATOM 5075 N N . LEU B 1 294 ? -12.797 -23.547 -24.609 1 98.44 294 LEU B N 1
ATOM 5076 C CA . LEU B 1 294 ? -13.406 -23.547 -23.297 1 98.44 294 LEU B CA 1
ATOM 5077 C C . LEU B 1 294 ? -14.234 -22.281 -23.078 1 98.44 294 LEU B C 1
ATOM 5079 O O . LEU B 1 294 ? -15.32 -22.344 -22.5 1 98.44 294 LEU B O 1
ATOM 5083 N N . LYS B 1 295 ? -13.672 -21.188 -23.516 1 98 295 LYS B N 1
ATOM 5084 C CA . LYS B 1 295 ? -14.398 -19.922 -23.422 1 98 295 LYS B CA 1
ATOM 5085 C C . LYS B 1 295 ? -15.742 -20 -24.141 1 98 295 LYS B C 1
ATOM 5087 O O . LYS B 1 295 ? -16.766 -19.547 -23.625 1 98 295 LYS B O 1
ATOM 5092 N N . GLU B 1 296 ? -15.781 -20.531 -25.297 1 97.19 296 GLU B N 1
ATOM 5093 C CA . GLU B 1 296 ? -17 -20.703 -26.078 1 97.19 296 GLU B CA 1
ATOM 5094 C C . GLU B 1 296 ? -18.016 -21.578 -25.344 1 97.19 296 GLU B C 1
ATOM 5096 O O . GLU B 1 296 ? -19.219 -21.422 -25.516 1 97.19 296 GLU B O 1
ATOM 5101 N N . LYS B 1 297 ? -17.5 -22.469 -24.547 1 97.38 297 LYS B N 1
ATOM 5102 C CA . LYS B 1 297 ? -18.359 -23.391 -23.828 1 97.38 297 LYS B CA 1
ATOM 5103 C C . LYS B 1 297 ? -18.75 -22.828 -22.469 1 97.38 297 LYS B C 1
ATOM 5105 O O . LYS B 1 297 ? -19.391 -23.516 -21.656 1 97.38 297 LYS B O 1
ATOM 5110 N N . GLY B 1 298 ? -18.312 -21.625 -22.141 1 97.81 298 GLY B N 1
ATOM 5111 C CA . GLY B 1 298 ? -18.656 -20.984 -20.875 1 97.81 298 GLY B CA 1
ATOM 5112 C C . GLY B 1 298 ? -17.797 -21.453 -19.719 1 97.81 298 GLY B C 1
ATOM 5113 O O . GLY B 1 298 ? -18.219 -21.406 -18.562 1 97.81 298 GLY B O 1
ATOM 5114 N N . ILE B 1 299 ? -16.641 -22.031 -20.016 1 98.56 299 ILE B N 1
ATOM 5115 C CA . ILE B 1 299 ? -15.688 -22.484 -19 1 98.56 299 ILE B CA 1
ATOM 5116 C C . ILE B 1 299 ? -14.5 -21.531 -18.938 1 98.56 299 ILE B C 1
ATOM 5118 O O . ILE B 1 299 ? -13.773 -21.359 -19.922 1 98.56 299 ILE B O 1
ATOM 5122 N N . GLY B 1 300 ? -14.344 -20.859 -17.719 1 98 300 GLY B N 1
ATOM 5123 C CA . GLY B 1 300 ? -13.211 -19.969 -17.531 1 98 300 GLY B CA 1
ATOM 5124 C C . GLY B 1 300 ? -11.883 -20.703 -17.484 1 98 300 GLY B C 1
ATOM 5125 O O . GLY B 1 300 ? -11.828 -21.875 -17.078 1 98 300 GLY B O 1
ATOM 5126 N N . SER B 1 301 ? -10.828 -20.078 -17.953 1 98.25 301 SER B N 1
ATOM 5127 C CA . SER B 1 301 ? -9.461 -20.562 -17.844 1 98.25 301 SER B CA 1
ATOM 5128 C C . SER B 1 301 ? -8.469 -19.422 -17.672 1 98.25 301 SER B C 1
ATOM 5130 O O . SER B 1 301 ? -8.812 -18.266 -17.859 1 98.25 301 SER B O 1
ATOM 5132 N N . GLY B 1 302 ? -7.328 -19.734 -17.125 1 97.88 302 GLY B N 1
ATOM 5133 C CA . GLY B 1 302 ? -6.281 -18.75 -16.938 1 97.88 302 GLY B CA 1
ATOM 5134 C C . GLY B 1 302 ? -4.93 -19.203 -17.453 1 97.88 302 GLY B C 1
ATOM 5135 O O . GLY B 1 302 ? -4.586 -20.375 -17.359 1 97.88 302 GLY B O 1
ATOM 5136 N N . ILE B 1 303 ? -4.219 -18.281 -18.094 1 98.25 303 ILE B N 1
ATOM 5137 C CA . ILE B 1 303 ? -2.852 -18.547 -18.531 1 98.25 303 ILE B CA 1
ATOM 5138 C C . ILE B 1 303 ? -1.87 -17.828 -17.609 1 98.25 303 ILE B C 1
ATOM 5140 O O . ILE B 1 303 ? -1.693 -16.609 -17.703 1 98.25 303 ILE B O 1
ATOM 5144 N N . TYR B 1 304 ? -1.31 -18.609 -16.672 1 97.75 304 TYR B N 1
ATOM 5145 C CA . TYR B 1 304 ? -0.351 -18.109 -15.695 1 97.75 304 TYR B CA 1
ATOM 5146 C C . TYR B 1 304 ? 0.999 -18.797 -15.852 1 97.75 304 TYR B C 1
ATOM 5148 O O . TYR B 1 304 ? 1.187 -19.922 -15.391 1 97.75 304 TYR B O 1
ATOM 5156 N N . TYR B 1 305 ? 1.868 -18.25 -16.594 1 97.25 305 TYR B N 1
ATOM 5157 C CA . TYR B 1 305 ? 1.895 -16.906 -17.156 1 97.25 305 TYR B CA 1
ATOM 5158 C C . TYR B 1 305 ? 2.268 -16.938 -18.625 1 97.25 305 TYR B C 1
ATOM 5160 O O . TYR B 1 305 ? 3.1 -17.75 -19.047 1 97.25 305 TYR B O 1
ATOM 5168 N N . PRO B 1 306 ? 1.771 -16.062 -19.422 1 97.62 306 PRO B N 1
ATOM 5169 C CA . PRO B 1 306 ? 1.949 -16.109 -20.875 1 97.62 306 PRO B CA 1
ATOM 5170 C C . PRO B 1 306 ? 3.293 -15.531 -21.312 1 97.62 306 PRO B C 1
ATOM 5172 O O . PRO B 1 306 ? 3.805 -15.906 -22.375 1 97.62 306 PRO B O 1
ATOM 5175 N N . ILE B 1 307 ? 3.832 -14.594 -20.578 1 98.12 307 ILE B N 1
ATOM 5176 C CA . ILE B 1 307 ? 5.125 -13.984 -20.875 1 98.12 307 ILE B CA 1
ATOM 5177 C C . ILE B 1 307 ? 6.031 -14.07 -19.656 1 98.12 307 ILE B C 1
ATOM 5179 O O . ILE B 1 307 ? 5.754 -13.453 -18.625 1 98.12 307 ILE B O 1
ATOM 5183 N N . PRO B 1 308 ? 7.094 -14.875 -19.781 1 98.62 308 PRO B N 1
ATOM 5184 C CA . PRO B 1 308 ? 8.016 -14.93 -18.641 1 98.62 308 PRO B CA 1
ATOM 5185 C C . PRO B 1 308 ? 8.617 -13.562 -18.297 1 98.62 308 PRO B C 1
ATOM 5187 O O . PRO B 1 308 ? 8.703 -12.695 -19.172 1 98.62 308 PRO B O 1
ATOM 5190 N N . ILE B 1 309 ? 9.07 -13.398 -17.094 1 98.81 309 ILE B N 1
ATOM 5191 C CA . ILE B 1 309 ? 9.539 -12.109 -16.594 1 98.81 309 ILE B CA 1
ATOM 5192 C C . ILE B 1 309 ? 10.719 -11.625 -17.422 1 98.81 309 ILE B C 1
ATOM 5194 O O . ILE B 1 309 ? 10.766 -10.461 -17.828 1 98.81 309 ILE B O 1
ATOM 5198 N N . HIS B 1 310 ? 11.664 -12.516 -17.781 1 98.69 310 HIS B N 1
ATOM 5199 C CA . HIS B 1 310 ? 12.875 -12.117 -18.5 1 98.69 310 HIS B CA 1
ATOM 5200 C C . HIS B 1 310 ? 12.555 -11.664 -19.922 1 98.69 310 HIS B C 1
ATOM 5202 O O . HIS B 1 310 ? 13.383 -11.039 -20.578 1 98.69 310 HIS B O 1
ATOM 5208 N N . LYS B 1 311 ? 11.312 -11.977 -20.375 1 98.44 311 LYS B N 1
ATOM 5209 C CA . LYS B 1 311 ? 10.898 -11.617 -21.719 1 98.44 311 LYS B CA 1
ATOM 5210 C C . LYS B 1 311 ? 9.977 -10.406 -21.719 1 98.44 311 LYS B C 1
ATOM 5212 O O . LYS B 1 311 ? 9.516 -9.961 -22.766 1 98.44 311 LYS B O 1
ATOM 5217 N N . GLN B 1 312 ? 9.633 -9.867 -20.562 1 98.5 312 GLN B N 1
ATOM 5218 C CA . GLN B 1 312 ? 8.812 -8.664 -20.469 1 98.5 312 GLN B CA 1
ATOM 5219 C C . GLN B 1 312 ? 9.539 -7.457 -21.047 1 98.5 312 GLN B C 1
ATOM 5221 O O . GLN B 1 312 ? 10.758 -7.332 -20.891 1 98.5 312 GLN B O 1
ATOM 5226 N N . PRO B 1 313 ? 8.789 -6.484 -21.625 1 97.75 313 PRO B N 1
ATOM 5227 C CA . PRO B 1 313 ? 9.406 -5.301 -22.234 1 97.75 313 PRO B CA 1
ATOM 5228 C C . PRO B 1 313 ? 10.359 -4.582 -21.281 1 97.75 313 PRO B C 1
ATOM 5230 O O . PRO B 1 313 ? 11.477 -4.23 -21.672 1 97.75 313 PRO B O 1
ATOM 5233 N N . TYR B 1 314 ? 9.992 -4.41 -20.047 1 98.31 314 TYR B N 1
ATOM 5234 C CA . TYR B 1 314 ? 10.812 -3.678 -19.094 1 98.31 314 TYR B CA 1
ATOM 5235 C C . TYR B 1 314 ? 12.117 -4.418 -18.828 1 98.31 314 TYR B C 1
ATOM 5237 O O . TYR B 1 314 ? 13.188 -3.801 -18.734 1 98.31 314 TYR B O 1
ATOM 5245 N N . TYR B 1 315 ? 12.062 -5.707 -18.688 1 98.56 315 TYR B N 1
ATOM 5246 C CA . TYR B 1 315 ? 13.258 -6.492 -18.375 1 98.56 315 TYR B CA 1
ATOM 5247 C C . TYR B 1 315 ? 14.172 -6.59 -19.594 1 98.56 315 TYR B C 1
ATOM 5249 O O . TYR B 1 315 ? 15.398 -6.598 -19.453 1 98.56 315 TYR B O 1
ATOM 5257 N N . LYS B 1 316 ? 13.578 -6.719 -20.781 1 98.31 316 LYS B N 1
ATOM 5258 C CA . LYS B 1 316 ? 14.391 -6.633 -21.984 1 98.31 316 LYS B CA 1
ATOM 5259 C C . LYS B 1 316 ? 15.141 -5.305 -22.062 1 98.31 316 LYS B C 1
ATOM 5261 O O . LYS B 1 316 ? 16.312 -5.266 -22.438 1 98.31 316 LYS B O 1
ATOM 5266 N N . GLU B 1 317 ? 14.422 -4.238 -21.703 1 97.94 317 GLU B N 1
ATOM 5267 C CA . GLU B 1 317 ? 15.039 -2.914 -21.672 1 97.94 317 GLU B CA 1
ATOM 5268 C C . GLU B 1 317 ? 16.188 -2.861 -20.656 1 97.94 317 GLU B C 1
ATOM 5270 O O . GLU B 1 317 ? 17.172 -2.16 -20.875 1 97.94 317 GLU B O 1
ATOM 5275 N N . LEU B 1 318 ? 16.047 -3.605 -19.578 1 98 318 LEU B N 1
ATOM 5276 C CA . LEU B 1 318 ? 17.078 -3.65 -18.562 1 98 318 LEU B CA 1
ATOM 5277 C C . LEU B 1 318 ? 18.281 -4.469 -19.031 1 98 318 LEU B C 1
ATOM 5279 O O . LEU B 1 318 ? 19.312 -4.5 -18.375 1 98 318 LEU B O 1
ATOM 5283 N N . GLY B 1 319 ? 18.078 -5.262 -20.172 1 98.25 319 GLY B N 1
ATOM 5284 C CA . GLY B 1 319 ? 19.203 -5.957 -20.766 1 98.25 319 GLY B CA 1
ATOM 5285 C C . GLY B 1 319 ? 19.172 -7.457 -20.547 1 98.25 319 GLY B C 1
ATOM 5286 O O . GLY B 1 319 ? 20.125 -8.164 -20.859 1 98.25 319 GLY B O 1
ATOM 5287 N N . TYR B 1 320 ? 18.062 -7.957 -19.984 1 98.38 320 TYR B N 1
ATOM 5288 C CA . TYR B 1 320 ? 17.969 -9.398 -19.766 1 98.38 320 TYR B CA 1
ATOM 5289 C C . TYR B 1 320 ? 17.859 -10.141 -21.094 1 98.38 320 TYR B C 1
ATOM 5291 O O . TYR B 1 320 ? 17.078 -9.75 -21.969 1 98.38 320 TYR B O 1
ATOM 5299 N N . LYS B 1 321 ? 18.656 -11.242 -21.25 1 97 321 LYS B N 1
ATOM 5300 C CA . LYS B 1 321 ? 18.719 -12.023 -22.484 1 97 321 LYS B CA 1
ATOM 5301 C C . LYS B 1 321 ? 18.719 -13.523 -22.188 1 97 321 LYS B C 1
ATOM 5303 O O . LYS B 1 321 ? 19.203 -14.32 -22.984 1 97 321 LYS B O 1
ATOM 5308 N N . ASP B 1 322 ? 18.203 -13.859 -21.078 1 97.12 322 ASP B N 1
ATOM 5309 C CA . ASP B 1 322 ? 18.234 -15.242 -20.625 1 97.12 322 ASP B CA 1
ATOM 5310 C C . ASP B 1 322 ? 17.594 -16.172 -21.641 1 97.12 322 ASP B C 1
ATOM 5312 O O . ASP B 1 322 ? 16.719 -15.766 -22.422 1 97.12 322 ASP B O 1
ATOM 5316 N N . ASN B 1 323 ? 18.156 -17.344 -21.734 1 96.94 323 ASN B N 1
ATOM 5317 C CA . ASN B 1 323 ? 17.547 -18.484 -22.406 1 96.94 323 ASN B CA 1
ATOM 5318 C C . ASN B 1 323 ? 17.109 -19.562 -21.422 1 96.94 323 ASN B C 1
ATOM 5320 O O . ASN B 1 323 ? 17.906 -20.406 -21.016 1 96.94 323 ASN B O 1
ATOM 5324 N N . LEU B 1 324 ? 15.898 -19.531 -21.062 1 98.56 324 LEU B N 1
ATOM 5325 C CA . LEU B 1 324 ? 15.312 -20.453 -20.094 1 98.56 324 LEU B CA 1
ATOM 5326 C C . LEU B 1 324 ? 14.32 -21.391 -20.766 1 98.56 324 LEU B C 1
ATOM 5328 O O . LEU B 1 324 ? 13.117 -21.125 -20.766 1 98.56 324 LEU B O 1
ATOM 5332 N N . LEU B 1 325 ? 14.773 -22.5 -21.25 1 98.44 325 LEU B N 1
ATOM 5333 C CA . LEU B 1 325 ? 14.062 -23.359 -22.188 1 98.44 325 LEU B CA 1
ATOM 5334 C C . LEU B 1 325 ? 12.789 -23.922 -21.562 1 98.44 325 LEU B C 1
ATOM 5336 O O . LEU B 1 325 ? 11.727 -23.922 -22.188 1 98.44 325 LEU B O 1
ATOM 5340 N N . VAL B 1 326 ? 12.898 -24.406 -20.344 1 98.75 326 VAL B N 1
ATOM 5341 C CA . VAL B 1 326 ? 11.734 -25.016 -19.719 1 98.75 326 VAL B CA 1
ATOM 5342 C C . VAL B 1 326 ? 10.711 -23.938 -19.375 1 98.75 326 VAL B C 1
ATOM 5344 O O . VAL B 1 326 ? 9.508 -24.141 -19.562 1 98.75 326 VAL B O 1
ATOM 5347 N N . THR B 1 327 ? 11.188 -22.781 -18.891 1 98.81 327 THR B N 1
ATOM 5348 C CA . THR B 1 327 ? 10.32 -21.641 -18.594 1 98.81 327 THR B CA 1
ATOM 5349 C C . THR B 1 327 ? 9.555 -21.203 -19.844 1 98.81 327 THR B C 1
ATOM 5351 O O . THR B 1 327 ? 8.336 -21.016 -19.797 1 98.81 327 THR B O 1
ATOM 5354 N N . GLU B 1 328 ? 10.234 -21.062 -20.938 1 98.69 328 GLU B N 1
ATOM 5355 C CA . GLU B 1 328 ? 9.641 -20.578 -22.188 1 98.69 328 GLU B CA 1
ATOM 5356 C C . GLU B 1 328 ? 8.641 -21.594 -22.734 1 98.69 328 GLU B C 1
ATOM 5358 O O . GLU B 1 328 ? 7.578 -21.219 -23.234 1 98.69 328 GLU B O 1
ATOM 5363 N N . LYS B 1 329 ? 9.008 -22.844 -22.625 1 98.69 329 LYS B N 1
ATOM 5364 C CA . LYS B 1 329 ? 8.07 -23.875 -23.047 1 98.69 329 LYS B CA 1
ATOM 5365 C C . LYS B 1 329 ? 6.801 -23.859 -22.188 1 98.69 329 LYS B C 1
ATOM 5367 O O . LYS B 1 329 ? 5.691 -23.922 -22.719 1 98.69 329 LYS B O 1
ATOM 5372 N N . ALA B 1 330 ? 6.969 -23.797 -20.891 1 98.69 330 ALA B N 1
ATOM 5373 C CA . ALA B 1 330 ? 5.832 -23.734 -19.969 1 98.69 330 ALA B CA 1
ATOM 5374 C C . ALA B 1 330 ? 4.918 -22.562 -20.312 1 98.69 330 ALA B C 1
ATOM 5376 O O . ALA B 1 330 ? 3.693 -22.703 -20.328 1 98.69 330 ALA B O 1
ATOM 5377 N N . SER B 1 331 ? 5.477 -21.359 -20.609 1 98.38 331 SER B N 1
ATOM 5378 C CA . SER B 1 331 ? 4.695 -20.156 -20.859 1 98.38 331 SER B CA 1
ATOM 5379 C C . SER B 1 331 ? 3.799 -20.328 -22.078 1 98.38 331 SER B C 1
ATOM 5381 O O . SER B 1 331 ? 2.75 -19.688 -22.188 1 98.38 331 SER B O 1
ATOM 5383 N N . ARG B 1 332 ? 4.121 -21.266 -22.953 1 98.31 332 ARG B N 1
ATOM 5384 C CA . ARG B 1 332 ? 3.361 -21.484 -24.188 1 98.31 332 ARG B CA 1
ATOM 5385 C C . ARG B 1 332 ? 2.33 -22.594 -24 1 98.31 332 ARG B C 1
ATOM 5387 O O . ARG B 1 332 ? 1.416 -22.734 -24.812 1 98.31 332 ARG B O 1
ATOM 5394 N N . GLU B 1 333 ? 2.438 -23.344 -22.875 1 98.75 333 GLU B N 1
ATOM 5395 C CA . GLU B 1 333 ? 1.666 -24.578 -22.844 1 98.75 333 GLU B CA 1
ATOM 5396 C C . GLU B 1 333 ? 0.686 -24.594 -21.672 1 98.75 333 GLU B C 1
ATOM 5398 O O . GLU B 1 333 ? -0.279 -25.359 -21.672 1 98.75 333 GLU B O 1
ATOM 5403 N N . VAL B 1 334 ? 0.872 -23.812 -20.656 1 98.75 334 VAL B N 1
ATOM 5404 C CA . VAL B 1 334 ? 0.127 -23.922 -19.406 1 98.75 334 VAL B CA 1
ATOM 5405 C C . VAL B 1 334 ? -1.278 -23.359 -19.594 1 98.75 334 VAL B C 1
ATOM 5407 O O . VAL B 1 334 ? -1.461 -22.344 -20.266 1 98.75 334 VAL B O 1
ATOM 5410 N N . LEU B 1 335 ? -2.244 -24 -19.031 1 98.81 335 LEU B N 1
ATOM 5411 C CA . LEU B 1 335 ? -3.637 -23.578 -18.969 1 98.81 335 LEU B CA 1
ATOM 5412 C C . LEU B 1 335 ? -4.281 -24 -17.656 1 98.81 335 LEU B C 1
ATOM 5414 O O . LEU B 1 335 ? -4.402 -25.188 -17.375 1 98.81 335 LEU B O 1
ATOM 5418 N N . SER B 1 336 ? -4.648 -23.031 -16.875 1 98.88 336 SER B N 1
ATOM 5419 C CA . SER B 1 336 ? -5.266 -23.328 -15.594 1 98.88 336 SER B CA 1
ATOM 5420 C C . SER B 1 336 ? -6.777 -23.469 -15.719 1 98.88 336 SER B C 1
ATOM 5422 O O . SER B 1 336 ? -7.418 -22.719 -16.453 1 98.88 336 SER B O 1
ATOM 5424 N N . LEU B 1 337 ? -7.324 -24.422 -15.047 1 98.88 337 LEU B N 1
ATOM 5425 C CA . LEU B 1 337 ? -8.75 -24.719 -15.031 1 98.88 337 LEU B CA 1
ATOM 5426 C C . LEU B 1 337 ? -9.367 -24.391 -13.672 1 98.88 337 LEU B C 1
ATOM 5428 O O . LEU B 1 337 ? -8.648 -24.312 -12.672 1 98.88 337 LEU B O 1
ATOM 5432 N N . PRO B 1 338 ? -10.719 -24.141 -13.664 1 98.75 338 PRO B N 1
ATOM 5433 C CA . PRO B 1 338 ? -11.367 -23.844 -12.383 1 98.75 338 PRO B CA 1
ATOM 5434 C C . PRO B 1 338 ? -11.172 -24.969 -11.359 1 98.75 338 PRO B C 1
ATOM 5436 O O . PRO B 1 338 ? -11.422 -26.141 -11.664 1 98.75 338 PRO B O 1
ATOM 5439 N N . VAL B 1 339 ? -10.672 -24.578 -10.203 1 98.75 339 VAL B N 1
ATOM 5440 C CA . VAL B 1 339 ? -10.414 -25.578 -9.18 1 98.75 339 VAL B CA 1
ATOM 5441 C C . VAL B 1 339 ? -10.852 -25.047 -7.812 1 98.75 339 VAL B C 1
ATOM 5443 O O . VAL B 1 339 ? -10.805 -25.781 -6.816 1 98.75 339 VAL B O 1
ATOM 5446 N N . HIS B 1 340 ? -11.383 -23.781 -7.723 1 98.19 340 HIS B N 1
ATOM 5447 C CA . HIS B 1 340 ? -11.711 -23.109 -6.473 1 98.19 340 HIS B CA 1
ATOM 5448 C C . HIS B 1 340 ? -12.844 -23.828 -5.742 1 98.19 340 HIS B C 1
ATOM 5450 O O . HIS B 1 340 ? -13.547 -24.656 -6.336 1 98.19 340 HIS B O 1
ATOM 5456 N N . PRO B 1 341 ? -13.117 -23.5 -4.5 1 97.69 341 PRO B N 1
ATOM 5457 C CA . PRO B 1 341 ? -13.992 -24.297 -3.635 1 97.69 341 PRO B CA 1
ATOM 5458 C C . PRO B 1 341 ? -15.445 -24.297 -4.113 1 97.69 341 PRO B C 1
ATOM 5460 O O . PRO B 1 341 ? -16.219 -25.188 -3.75 1 97.69 341 PRO B O 1
ATOM 5463 N N . ALA B 1 342 ? -15.82 -23.391 -4.926 1 96.69 342 ALA B N 1
ATOM 5464 C CA . ALA B 1 342 ? -17.203 -23.297 -5.375 1 96.69 342 ALA B CA 1
ATOM 5465 C C . ALA B 1 342 ? -17.453 -24.188 -6.594 1 96.69 342 ALA B C 1
ATOM 5467 O O . ALA B 1 342 ? -18.594 -24.344 -7.035 1 96.69 342 ALA B O 1
ATOM 5468 N N . VAL B 1 343 ? -16.406 -24.797 -7.141 1 98 343 VAL B N 1
ATOM 5469 C CA . VAL B 1 343 ? -16.562 -25.688 -8.281 1 98 343 VAL B CA 1
ATOM 5470 C C . VAL B 1 343 ? -17.25 -26.984 -7.84 1 98 343 VAL B C 1
ATOM 5472 O O . VAL B 1 343 ? -16.766 -27.656 -6.93 1 98 343 VAL B O 1
ATOM 5475 N N . THR B 1 344 ? -18.312 -27.312 -8.461 1 97.31 344 THR B N 1
ATOM 5476 C CA . THR B 1 344 ? -19.078 -28.5 -8.102 1 97.31 344 THR B CA 1
ATOM 5477 C C . THR B 1 344 ? -18.641 -29.703 -8.93 1 97.31 344 THR B C 1
ATOM 5479 O O . THR B 1 344 ? -17.891 -29.547 -9.906 1 97.31 344 THR B O 1
ATOM 5482 N N . GLU B 1 345 ? -19.109 -30.875 -8.531 1 97.88 345 GLU B N 1
ATOM 5483 C CA . GLU B 1 345 ? -18.844 -32.062 -9.32 1 97.88 345 GLU B CA 1
ATOM 5484 C C . GLU B 1 345 ? -19.438 -31.938 -10.727 1 97.88 345 GLU B C 1
ATOM 5486 O O . GLU B 1 345 ? -18.859 -32.438 -11.695 1 97.88 345 GLU B O 1
ATOM 5491 N N . ASN B 1 346 ? -20.578 -31.312 -10.781 1 97.94 346 ASN B N 1
ATOM 5492 C CA . ASN B 1 346 ? -21.188 -31.062 -12.086 1 97.94 346 ASN B CA 1
ATOM 5493 C C . ASN B 1 346 ? -20.312 -30.156 -12.945 1 97.94 346 ASN B C 1
ATOM 5495 O O . ASN B 1 346 ? -20.203 -30.359 -14.156 1 97.94 346 ASN B O 1
ATOM 5499 N N . ASP B 1 347 ? -19.781 -29.109 -12.305 1 98.5 347 ASP B N 1
ATOM 5500 C CA . ASP B 1 347 ? -18.844 -28.234 -13.016 1 98.5 347 ASP B CA 1
ATOM 5501 C C . ASP B 1 347 ? -17.656 -29.031 -13.539 1 98.5 347 ASP B C 1
ATOM 5503 O O . ASP B 1 347 ? -17.234 -28.828 -14.68 1 98.5 347 ASP B O 1
ATOM 5507 N N . ILE B 1 348 ? -17.156 -29.938 -12.758 1 98.56 348 ILE B N 1
ATOM 5508 C CA . ILE B 1 348 ? -16 -30.75 -13.125 1 98.56 348 ILE B CA 1
ATOM 5509 C C . ILE B 1 348 ? -16.344 -31.625 -14.32 1 98.56 348 ILE B C 1
ATOM 5511 O O . ILE B 1 348 ? -15.562 -31.75 -15.266 1 98.56 348 ILE B O 1
ATOM 5515 N N . ASN B 1 349 ? -17.516 -32.219 -14.289 1 98.19 349 ASN B N 1
ATOM 5516 C CA . ASN B 1 349 ? -17.969 -33.031 -15.414 1 98.19 349 ASN B CA 1
ATOM 5517 C C . ASN B 1 349 ? -18.062 -32.188 -16.688 1 98.19 349 ASN B C 1
ATOM 5519 O O . ASN B 1 349 ? -17.656 -32.625 -17.766 1 98.19 349 ASN B O 1
ATOM 5523 N N . THR B 1 350 ? -18.594 -31.016 -16.531 1 98.38 350 THR B N 1
ATOM 5524 C CA . THR B 1 350 ? -18.703 -30.125 -17.672 1 98.38 350 THR B CA 1
ATOM 5525 C C . THR B 1 350 ? -17.328 -29.781 -18.234 1 98.38 350 THR B C 1
ATOM 5527 O O . THR B 1 350 ? -17.141 -29.844 -19.453 1 98.38 350 THR B O 1
ATOM 5530 N N . ILE B 1 351 ? -16.375 -29.469 -17.391 1 98.69 351 ILE B N 1
ATOM 5531 C CA . ILE B 1 351 ? -15.023 -29.094 -17.797 1 98.69 351 ILE B CA 1
ATOM 5532 C C . ILE B 1 351 ? -14.352 -30.266 -18.5 1 98.69 351 ILE B C 1
ATOM 5534 O O . ILE B 1 351 ? -13.82 -30.125 -19.594 1 98.69 351 ILE B O 1
ATOM 5538 N N . THR B 1 352 ? -14.414 -31.469 -17.891 1 98.38 352 THR B N 1
ATOM 5539 C CA . THR B 1 352 ? -13.672 -32.625 -18.406 1 98.38 352 THR B CA 1
ATOM 5540 C C . THR B 1 352 ? -14.305 -33.156 -19.688 1 98.38 352 THR B C 1
ATOM 5542 O O . THR B 1 352 ? -13.609 -33.594 -20.594 1 98.38 352 THR B O 1
ATOM 5545 N N . ASN B 1 353 ? -15.641 -33.094 -19.75 1 97.75 353 ASN B N 1
ATOM 5546 C CA . ASN B 1 353 ? -16.312 -33.5 -20.969 1 97.75 353 ASN B CA 1
ATOM 5547 C C . ASN B 1 353 ? -15.953 -32.562 -22.141 1 97.75 353 ASN B C 1
ATOM 5549 O O . ASN B 1 353 ? -15.742 -33.031 -23.266 1 97.75 353 ASN B O 1
ATOM 5553 N N . ALA B 1 354 ? -15.945 -31.312 -21.828 1 97.94 354 ALA B N 1
ATOM 5554 C CA . ALA B 1 354 ? -15.562 -30.359 -22.875 1 97.94 354 ALA B CA 1
ATOM 5555 C C . ALA B 1 354 ? -14.156 -30.641 -23.391 1 97.94 354 ALA B C 1
ATOM 5557 O O . ALA B 1 354 ? -13.914 -30.609 -24.594 1 97.94 354 ALA B O 1
ATOM 5558 N N . ILE B 1 355 ? -13.234 -30.938 -22.516 1 98.19 355 ILE B N 1
ATOM 5559 C CA . ILE B 1 355 ? -11.844 -31.156 -22.891 1 98.19 355 ILE B CA 1
ATOM 5560 C C . ILE B 1 355 ? -11.719 -32.469 -23.656 1 98.19 355 ILE B C 1
ATOM 5562 O O . ILE B 1 355 ? -10.992 -32.562 -24.656 1 98.19 355 ILE B O 1
ATOM 5566 N N . LYS B 1 356 ? -12.469 -33.469 -23.25 1 97.06 356 LYS B N 1
ATOM 5567 C CA . LYS B 1 356 ? -12.469 -34.719 -23.953 1 97.06 356 LYS B CA 1
ATOM 5568 C C . LYS B 1 356 ? -12.992 -34.594 -25.375 1 97.06 356 LYS B C 1
ATOM 5570 O O . LYS B 1 356 ? -12.414 -35.125 -26.328 1 97.06 356 LYS B O 1
ATOM 5575 N N . LEU B 1 357 ? -14.055 -33.844 -25.453 1 96.38 357 LEU B N 1
ATOM 5576 C CA . LEU B 1 357 ? -14.641 -33.594 -26.766 1 96.38 357 LEU B CA 1
ATOM 5577 C C . LEU B 1 357 ? -13.68 -32.844 -27.656 1 96.38 357 LEU B C 1
ATOM 5579 O O . LEU B 1 357 ? -13.547 -33.156 -28.844 1 96.38 357 LEU B O 1
ATOM 5583 N N . TRP B 1 358 ? -13.086 -31.828 -27.109 1 96.31 358 TRP B N 1
ATOM 5584 C CA . TRP B 1 358 ? -12.109 -31.031 -27.844 1 96.31 358 TRP B CA 1
ATOM 5585 C C . TRP B 1 358 ? -10.953 -31.891 -28.344 1 96.31 358 TRP B C 1
ATOM 5587 O O . TRP B 1 358 ? -10.516 -31.766 -29.484 1 96.31 358 TRP B O 1
ATOM 5597 N N . SER B 1 359 ? -10.438 -32.781 -27.484 1 94.25 359 SER B N 1
ATOM 5598 C CA . SER B 1 359 ? -9.305 -33.656 -27.812 1 94.25 359 SER B CA 1
ATOM 5599 C C . SER B 1 359 ? -9.672 -34.656 -28.906 1 94.25 359 SER B C 1
ATOM 5601 O O . SER B 1 359 ? -8.852 -35 -29.75 1 94.25 359 SER B O 1
ATOM 5603 N N . ASP B 1 360 ? -10.859 -35.125 -28.938 1 89.06 360 ASP B N 1
ATOM 5604 C CA . ASP B 1 360 ? -11.336 -36.094 -29.922 1 89.06 360 ASP B CA 1
ATOM 5605 C C . ASP B 1 360 ? -11.453 -35.469 -31.297 1 89.06 360 ASP B C 1
ATOM 5607 O O . ASP B 1 360 ? -11.289 -36.156 -32.312 1 89.06 360 ASP B O 1
ATOM 5611 N N . GLU B 1 361 ? -11.773 -34.281 -31.234 1 84.62 361 GLU B N 1
ATOM 5612 C CA . GLU B 1 361 ? -11.93 -33.562 -32.5 1 84.62 361 GLU B CA 1
ATOM 5613 C C . GLU B 1 361 ? -10.578 -33.25 -33.125 1 84.62 361 GLU B C 1
ATOM 5615 O O . GLU B 1 361 ? -10.469 -33.062 -34.344 1 84.62 361 GLU B O 1
ATOM 5620 N N . LYS B 1 362 ? -9.602 -33.062 -32.438 1 78.19 362 LYS B N 1
ATOM 5621 C CA . LYS B 1 362 ? -8.273 -32.719 -32.938 1 78.19 362 LYS B CA 1
ATOM 5622 C C . LYS B 1 362 ? -7.484 -33.969 -33.344 1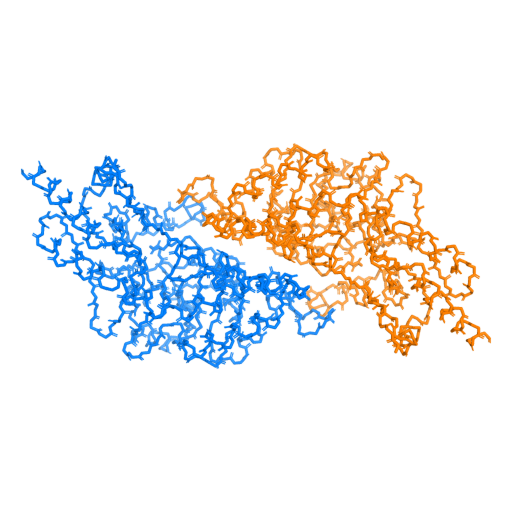 78.19 362 LYS B C 1
ATOM 5624 O O . LYS B 1 362 ? -6.492 -33.875 -34.062 1 78.19 362 LYS B O 1
ATOM 5629 N N . CYS B 1 363 ? -7.949 -35.219 -32.875 1 59.72 363 CYS B N 1
ATOM 5630 C CA . CYS B 1 363 ? -7.379 -36.469 -33.312 1 59.72 363 CYS B CA 1
ATOM 5631 C C . CYS B 1 363 ? -8.062 -36.969 -34.594 1 59.72 363 CYS B C 1
ATOM 5633 O O . CYS B 1 363 ? -9.266 -36.75 -34.781 1 59.72 363 CYS B O 1
#

Radius of gyration: 26.93 Å; Cα contacts (8 Å, |Δi|>4): 1725; chains: 2; bounding box: 55×78×70 Å

Nearest PDB structures (foldseek):
  4oca-assembly1_A-2  TM=9.570E-01  e=4.398E-42  Salmonella enterica subsp. enterica serovar Typhimurium
  8sng-assembly1_B  TM=9.608E-01  e=5.547E-42  Klebsiella aerogenes KCTC 2190
  8snj-assembly1_B  TM=9.579E-01  e=7.414E-42  Klebsiella aerogenes KCTC 2190
  8snj-assembly1_A  TM=9.551E-01  e=9.350E-42  Klebsiella aerogenes KCTC 2190
  1mdx-assembly1_A  TM=9.559E-01  e=1.009E-40  Salmonella enterica subsp. enterica serovar Typhimurium

pLDDT: mean 97.66, std 3.9, range [51.97, 99.0]

Sequence (726 aa):
MNMIPIAKPQLEEAEIEAVNNVLRSGIIAEGPRVAEFEQEFADYTGTEYAVAVNSGTAALHAALLAHGIGKGDEVITSSFSFIATANSILFTGAKPVFADIRADTFNLAPQLIEEKITASTKAIMPVHLYGHPADMEAMRDIAEDNDLILIEDACQAHGAIYNGKKVGSFGTGAFSFYPTKNMTTSEGGIITTNSKEIADRARMIRAHGSRQRYLHEMLGYNLRMTDISAAIGMVQLKRLPSYIKARQRNAKLLTDKLQGIEGIECPAVRNGCQHVFHQYTIRTRNRDQLSDYLKEKGIGSGIYYPIPIHKQPYYKELGYKDNLLVTEKASREVLSLPVHPAVTENDINTITNAIKLWSDEKCMNMIPIAKPQLEEAEIEAVNNVLRSGIIAEGPRVAEFEQEFADYTGTEYAVAVNSGTAALHAALLAHGIGKGDEVITSSFSFIATANSILFTGAKPVFADIRADTFNLAPQLIEEKITASTKAIMPVHLYGHPADMEAMRDIAEDNDLILIEDACQAHGAIYNGKKVGSFGTGAFSFYPTKNMTTSEGGIITTNSKEIADRARMIRAHGSRQRYLHEMLGYNLRMTDISAAIGMVQLKRLPSYIKARQRNAKLLTDKLQGIEGIECPAVRNGCQHVFHQYTIRTRNRDQLSDYLKEKGIGSGIYYPIPIHKQPYYKELGYKDNLLVTEKASREVLSLPVHPAVTENDINTITNAIKLWSDEKC